Protein AF-A0A972QY39-F1 (afdb_monomer)

Solvent-accessible surface area (backbone atoms only — not comparable to full-atom values): 22066 Å² total; per-residue (Å²): 131,80,80,86,53,54,52,51,51,52,48,21,55,50,27,50,51,50,33,66,72,40,64,94,67,59,94,69,78,62,66,44,72,55,50,18,58,49,32,44,51,52,35,49,32,64,74,72,66,54,50,35,30,36,28,33,79,58,44,76,30,37,68,36,54,42,64,71,25,52,51,40,31,50,61,48,52,35,42,52,39,9,53,73,70,55,24,60,68,16,33,61,53,22,48,78,79,43,69,80,74,50,39,61,65,59,26,25,51,49,10,31,46,73,73,60,27,44,85,79,46,64,29,40,40,34,46,65,45,60,47,67,60,55,70,70,38,55,61,56,49,24,65,75,72,70,36,50,72,47,76,36,63,56,67,55,61,92,50,74,68,35,26,56,48,29,16,49,39,57,56,61,46,48,62,55,51,23,67,75,68,74,46,77,82,47,63,70,50,36,37,52,20,48,52,26,29,27,54,30,38,53,37,46,47,52,43,59,55,51,34,43,42,86,51,34,36,59,54,34,52,57,62,60,56,43,45,49,49,58,52,46,36,40,25,33,67,66,43,30,52,51,41,49,54,43,42,54,51,35,48,56,28,50,78,70,74,34,37,53,49,99,60,69,71,38,30,32,29,37,38,55,57,65,52,36,51,50,61,63,56,43,58,46,38,34,71,80,59,23,29,41,49,58,48,36,44,62,59,52,63,75,47,69,56,58,81,43,63,89,43,71,67,38,38,34,37,31,48,26,48,32,38,56,39,31,48,51,30,31,35,58,28,54,60,69,64,41,34,43,51,51,53,45,46,52,40,58,68,48,60,33,53,30,36,35,38,33,41,42,68,54,45,55,74,59,62,76,40,48,63,59,46,41,52,49,34,35,75,75,68,66,27,52,63,47,81,41,81,29,40,41,48,40,54,87,76,40,37,69,66,58,53,50,53,55,48,56,57,49,50,52,52,40,55,52,54,55,62,74,66,52,79,86,126

Secondary structure (DSSP, 8-state):
-PPPP-HHHHHHHHHHHHHHHHTTTSSS--THHHHHHHHHHHHHHHHH---EEEE-TTS-SHHHHHTT-EEEEHHHHHHHHHHTT-HHHHHHHHTTTS-TTS-HHHHHHHHHHHTT-SPPPSEEEEES-S-HHHHHHHHHHHHHHT--EEEE---SS-SHHHHHHHHHHHHHHHHHHHHHHT----HHHHHHHHHHHHHHHHHHHHHHHHTTSSS--S-HHHHHHHHHHHHHHTT-HHHHHHHHHHHHHHHHHHHTT--SSSS--EEEEEEE---GGGTHHHHHHHHHH-EEEEEEGGG---PPPPS--SSHHHHHHHHHHHHHTSTTTTTSSSSTHHHHHHHHHHHHHTT-SEEEEEEETT-HHHHHHHHHHHHHHHHHH---EEEEEE-SS-TTTS-HHHHHHHHHHHHHHHHHHHHHH----

Radius of gyration: 20.99 Å; Cα contacts (8 Å, |Δi|>4): 716; chains: 1; bounding box: 54×52×55 Å

Nearest PDB structures (foldseek):
  3o3o-assembly1_A  TM=8.812E-01  e=2.130E-18  Clostridioides difficile
  7yzm-assembly1_B  TM=7.990E-01  e=1.122E-13  Carboxydothermus hydrogenoformans Z-2901
  3o3m-assembly1_B  TM=7.680E-01  e=1.054E-10  Clostridioides difficile
  2onc-assembly1_B  TM=3.538E-01  e=1.120E+00  Homo sapiens
  4a5s-assembly1_B  TM=3.554E-01  e=1.832E+00  Homo sapiens

Sequence (425 aa):
MEERKDIIQSLSDNFAILKGLLEGKSDGVSVFEYLGPYFDKANATQQSGDKLAWINFGVMPELFWAMDMTPIVVDSLTGAISGLGEAMKYIDIAEQHIPDYLCSNNKILLGAALAGDLRLPSIMVHPSHPCDSNMATYPHMAEHFGYPYYLIDMPYFRNERSIEYTARELGNLIPVLEDLTGRKLDFDKLRQVMEYSNQAQEYVLKLNHIRQQVPSPYPSLDMITEYGLLMNMAGTPELVEYLSKKYEWAKGKVDKGEGHLPEEKYRLVWIYGAVTFDMGIFNWLEREYGAVSVSHMNNNWTMNPVEDISTLDGILKGWAQKIENLPMTKECGGPWENYLNAAMALCKDYKADGAIFAGHMACKSNWAIAKMVKDRIQDEAGVPVLNIQLDLFDPRITSAETIKGMLNNFMTTIMENKKGRGSPC

Structure (mmCIF, N/CA/C/O backbone):
data_AF-A0A972QY39-F1
#
_entry.id   AF-A0A972QY39-F1
#
loop_
_atom_site.group_PDB
_atom_site.id
_atom_site.type_symbol
_atom_site.label_atom_id
_atom_site.label_alt_id
_atom_site.label_comp_id
_atom_site.label_asym_id
_atom_site.label_entity_id
_atom_site.label_seq_id
_atom_site.pdbx_PDB_ins_code
_atom_site.Cartn_x
_atom_site.Cartn_y
_atom_site.Cartn_z
_atom_site.occupancy
_atom_site.B_iso_or_equiv
_atom_site.auth_seq_id
_atom_site.auth_comp_id
_atom_site.auth_asym_id
_atom_site.auth_atom_id
_atom_site.pdbx_PDB_model_num
ATOM 1 N N . MET A 1 1 ? 21.405 28.421 -2.574 1.00 42.66 1 MET A N 1
ATOM 2 C CA . MET A 1 1 ? 21.257 27.030 -3.034 1.00 42.66 1 MET A CA 1
ATOM 3 C C . MET A 1 1 ? 21.151 26.202 -1.779 1.00 42.66 1 MET A C 1
ATOM 5 O O . MET A 1 1 ? 22.156 26.073 -1.094 1.00 42.66 1 MET A O 1
ATOM 9 N N . GLU A 1 2 ? 19.942 25.784 -1.414 1.00 49.28 2 GLU A N 1
ATOM 10 C CA . GLU A 1 2 ? 19.800 24.713 -0.425 1.00 49.28 2 GLU A CA 1
ATOM 11 C C . GLU A 1 2 ? 20.518 23.470 -0.955 1.00 49.28 2 GLU A C 1
ATOM 13 O O . GLU A 1 2 ? 20.575 23.237 -2.166 1.00 49.28 2 GLU A O 1
ATOM 18 N N . GLU A 1 3 ? 21.156 22.742 -0.049 1.00 56.72 3 GLU A N 1
ATOM 19 C CA . GLU A 1 3 ? 21.854 21.503 -0.355 1.00 56.72 3 GLU A CA 1
ATOM 20 C C . GLU A 1 3 ? 20.824 20.483 -0.862 1.00 56.72 3 GLU A C 1
ATOM 22 O O . GLU A 1 3 ? 19.783 20.281 -0.239 1.00 56.72 3 GLU A O 1
ATOM 27 N N . ARG A 1 4 ? 21.073 19.900 -2.039 1.00 68.12 4 ARG A N 1
ATOM 28 C CA . ARG A 1 4 ? 20.164 18.935 -2.672 1.00 68.12 4 ARG A CA 1
ATOM 29 C C . ARG A 1 4 ? 19.993 17.733 -1.741 1.00 68.12 4 ARG A C 1
ATOM 31 O O . ARG A 1 4 ? 20.991 17.116 -1.372 1.00 68.12 4 ARG A O 1
ATOM 38 N N . LYS A 1 5 ? 18.755 17.395 -1.373 1.00 80.44 5 LYS A N 1
ATOM 39 C CA . LYS A 1 5 ? 18.468 16.309 -0.430 1.00 80.44 5 LYS A CA 1
ATOM 40 C C . LYS A 1 5 ? 18.084 15.056 -1.208 1.00 80.44 5 LYS A C 1
ATOM 42 O O . LYS A 1 5 ? 17.054 15.041 -1.865 1.00 80.44 5 LYS A O 1
ATOM 47 N N . ASP A 1 6 ? 18.867 13.984 -1.109 1.00 85.88 6 ASP A N 1
ATOM 48 C CA . ASP A 1 6 ? 18.406 12.680 -1.599 1.00 85.88 6 ASP A CA 1
ATOM 49 C C . ASP A 1 6 ? 17.381 12.113 -0.608 1.00 85.88 6 ASP A C 1
ATOM 51 O O . ASP A 1 6 ? 17.700 11.796 0.544 1.00 85.88 6 ASP A O 1
ATOM 55 N N . ILE A 1 7 ? 16.118 12.040 -1.029 1.00 88.62 7 ILE A N 1
ATOM 56 C CA . ILE A 1 7 ? 15.031 11.633 -0.138 1.00 88.62 7 ILE A CA 1
ATOM 57 C C . ILE A 1 7 ? 15.080 10.139 0.202 1.00 88.62 7 ILE A C 1
ATOM 59 O O . ILE A 1 7 ? 14.643 9.757 1.285 1.00 88.62 7 ILE A O 1
ATOM 63 N N . ILE A 1 8 ? 15.642 9.294 -0.669 1.00 84.44 8 ILE A N 1
ATOM 64 C CA . ILE A 1 8 ? 15.779 7.857 -0.400 1.00 84.44 8 ILE A CA 1
ATOM 65 C C . ILE A 1 8 ? 16.915 7.624 0.596 1.00 84.44 8 ILE A C 1
ATOM 67 O O . ILE A 1 8 ? 16.730 6.852 1.537 1.00 84.44 8 ILE A O 1
ATOM 71 N N . GLN A 1 9 ? 18.033 8.349 0.470 1.00 86.69 9 GLN A N 1
ATOM 72 C CA . GLN A 1 9 ? 19.066 8.378 1.514 1.00 86.69 9 GLN A CA 1
ATOM 73 C C . GLN A 1 9 ? 18.470 8.846 2.848 1.00 86.69 9 GLN A C 1
ATOM 75 O O . GLN A 1 9 ? 18.651 8.195 3.871 1.00 86.69 9 GLN A O 1
ATOM 80 N N . SER A 1 10 ? 17.688 9.932 2.837 1.00 86.62 10 SER A N 1
ATOM 81 C CA . SER A 1 10 ? 17.048 10.433 4.056 1.00 86.62 10 SER A CA 1
ATOM 82 C C . SER A 1 10 ? 16.094 9.411 4.680 1.00 86.62 10 SER A C 1
ATOM 84 O O . SER A 1 10 ? 15.999 9.349 5.904 1.00 86.62 10 SER A O 1
ATOM 86 N N . LEU A 1 11 ? 15.379 8.624 3.875 1.00 86.06 11 LEU A N 1
ATOM 87 C CA . LEU A 1 11 ? 14.527 7.539 4.360 1.00 86.06 11 LEU A CA 1
ATOM 88 C C . LEU A 1 11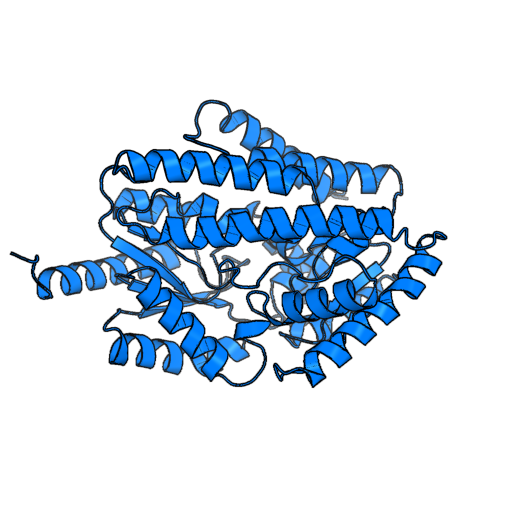 ? 15.353 6.413 4.987 1.00 86.06 11 LEU A C 1
ATOM 90 O O . LEU A 1 11 ? 15.052 6.009 6.108 1.00 86.06 11 LEU A O 1
ATOM 94 N N . SER A 1 12 ? 16.406 5.960 4.303 1.00 84.19 12 SER A N 1
ATOM 95 C CA . SER A 1 12 ? 17.374 4.975 4.809 1.00 84.19 12 SER A CA 1
ATOM 96 C C . SER A 1 12 ? 17.932 5.393 6.180 1.00 84.19 12 SER A C 1
ATOM 98 O O . SER A 1 12 ? 17.785 4.650 7.155 1.00 84.19 12 SER A O 1
ATOM 100 N N . ASP A 1 13 ? 18.418 6.632 6.311 1.00 85.12 13 ASP A N 1
ATOM 101 C CA . ASP A 1 13 ? 18.967 7.158 7.567 1.00 85.12 13 ASP A CA 1
ATOM 102 C C . ASP A 1 13 ? 17.921 7.188 8.696 1.00 85.12 13 ASP A C 1
ATOM 104 O O . ASP A 1 13 ? 18.188 6.766 9.825 1.00 85.12 13 ASP A O 1
ATOM 108 N N . ASN A 1 14 ? 16.701 7.657 8.405 1.00 84.69 14 ASN A N 1
ATOM 109 C CA . ASN A 1 14 ? 15.627 7.715 9.399 1.00 84.69 14 ASN A CA 1
ATOM 110 C C . ASN A 1 14 ? 15.174 6.320 9.844 1.00 84.69 14 ASN A C 1
ATOM 112 O O . ASN A 1 14 ? 14.929 6.109 11.033 1.00 84.69 14 ASN A O 1
ATOM 116 N N . PHE A 1 15 ? 15.085 5.352 8.928 1.00 83.12 15 PHE A N 1
ATOM 117 C CA . PHE A 1 15 ? 14.744 3.978 9.291 1.00 83.12 15 PHE A CA 1
ATOM 118 C C . PHE A 1 15 ? 15.848 3.305 10.106 1.00 83.12 15 PHE A C 1
ATOM 120 O O . PHE A 1 15 ? 15.529 2.572 11.042 1.00 83.12 15 PHE A O 1
ATOM 127 N N . ALA A 1 16 ? 17.122 3.601 9.837 1.00 78.38 16 ALA A N 1
ATOM 128 C CA . ALA A 1 16 ? 18.231 3.138 10.668 1.00 78.38 16 ALA A CA 1
ATOM 129 C C . ALA A 1 16 ? 18.149 3.700 12.102 1.00 78.38 16 ALA A C 1
ATOM 131 O O . ALA A 1 16 ? 18.321 2.957 13.072 1.00 78.38 16 ALA A O 1
ATOM 132 N N . ILE A 1 17 ? 17.809 4.986 12.254 1.00 81.31 17 ILE A N 1
ATOM 133 C CA . ILE A 1 17 ? 17.581 5.610 13.568 1.00 81.31 17 ILE A CA 1
ATOM 134 C C . ILE A 1 17 ? 16.389 4.958 14.282 1.00 81.31 17 ILE A C 1
ATOM 136 O O . ILE A 1 17 ? 16.502 4.583 15.450 1.00 81.31 17 ILE A O 1
ATOM 140 N N . LEU A 1 18 ? 15.255 4.793 13.591 1.00 76.94 18 LEU A N 1
ATOM 141 C CA . LEU A 1 18 ? 14.059 4.151 14.147 1.00 76.94 18 LEU A CA 1
ATOM 142 C C . LEU A 1 18 ? 14.345 2.718 14.594 1.00 76.94 18 LEU A C 1
ATOM 144 O O . LEU A 1 18 ? 13.944 2.334 15.692 1.00 76.94 18 LEU A O 1
ATOM 148 N N . LYS A 1 19 ? 15.085 1.951 13.787 1.00 71.81 19 LYS A N 1
ATOM 149 C CA . LYS A 1 19 ? 15.545 0.611 14.149 1.00 71.81 19 LYS A CA 1
ATOM 150 C C . LYS A 1 19 ? 16.345 0.648 15.451 1.00 71.81 19 LYS A C 1
ATOM 152 O O . LYS A 1 19 ? 15.954 -0.019 16.402 1.00 71.81 19 LYS A O 1
ATOM 157 N N . GLY A 1 20 ? 17.373 1.493 15.550 1.00 70.12 20 GLY A N 1
ATOM 158 C CA . GLY A 1 20 ? 18.181 1.615 16.771 1.00 70.12 20 GLY A CA 1
ATOM 159 C C . GLY A 1 20 ? 17.387 2.063 18.008 1.00 70.12 20 GLY A C 1
ATOM 160 O O . GLY A 1 20 ? 17.688 1.655 19.128 1.00 70.12 20 GLY A O 1
ATOM 161 N N . LEU A 1 21 ? 16.335 2.871 17.836 1.00 69.44 21 LEU A N 1
ATOM 162 C CA . LEU A 1 21 ? 15.457 3.282 18.939 1.00 69.44 21 LEU A CA 1
ATOM 163 C C . LEU A 1 21 ? 14.541 2.156 19.440 1.00 69.44 21 LEU A C 1
ATOM 165 O O . LEU A 1 21 ? 14.192 2.159 20.630 1.00 69.44 21 LEU A O 1
ATOM 169 N N . LEU A 1 22 ? 14.145 1.248 18.541 1.00 67.06 22 LEU A N 1
ATOM 170 C CA . LEU A 1 22 ? 13.204 0.147 18.769 1.00 67.06 22 LEU A CA 1
ATOM 171 C C . LEU A 1 22 ? 13.887 -1.188 19.105 1.00 67.06 22 LEU A C 1
ATOM 173 O O . LEU A 1 22 ? 13.224 -2.078 19.649 1.00 67.06 22 LEU A O 1
ATOM 177 N N . GLU A 1 23 ? 15.185 -1.324 18.827 1.00 64.12 23 GLU A N 1
ATOM 178 C CA . GLU A 1 23 ? 15.997 -2.488 19.189 1.00 64.12 23 GLU A CA 1
ATOM 179 C C . GLU A 1 23 ? 15.868 -2.793 20.693 1.00 64.12 23 GLU A C 1
ATOM 181 O O . GLU A 1 23 ? 16.146 -1.962 21.561 1.00 64.12 23 GLU A O 1
ATOM 186 N N . GLY A 1 24 ? 15.375 -3.995 21.007 1.00 57.97 24 GLY A N 1
ATOM 187 C CA . GLY A 1 24 ? 15.149 -4.461 22.379 1.00 57.97 24 GLY A CA 1
ATOM 188 C C . GLY A 1 24 ? 13.945 -3.847 23.110 1.00 57.97 24 GLY A C 1
ATOM 189 O O . GLY A 1 24 ? 13.748 -4.155 24.284 1.00 57.97 24 GLY A O 1
ATOM 190 N N . LYS A 1 25 ? 13.140 -2.996 22.454 1.00 57.34 25 LYS A N 1
ATOM 191 C CA . LYS A 1 25 ? 11.936 -2.365 23.040 1.00 57.34 25 LYS A CA 1
ATOM 192 C C . LYS A 1 25 ? 10.620 -2.788 22.393 1.00 57.34 25 LYS A C 1
ATOM 194 O O . LYS A 1 25 ? 9.565 -2.503 22.955 1.00 57.34 25 LYS A O 1
ATOM 199 N N . SER A 1 26 ? 10.665 -3.417 21.222 1.00 59.91 26 SER A N 1
ATOM 200 C CA . SER A 1 26 ? 9.474 -3.966 20.575 1.00 59.91 26 SER A CA 1
ATOM 201 C C . SER A 1 26 ? 9.183 -5.373 21.101 1.00 59.91 26 SER A C 1
ATOM 203 O O . SER A 1 26 ? 10.076 -6.211 21.217 1.00 59.91 26 SER A O 1
ATOM 205 N N . ASP A 1 27 ? 7.923 -5.627 21.454 1.00 63.81 27 ASP A N 1
ATOM 206 C CA . ASP A 1 27 ? 7.429 -6.986 21.665 1.00 63.81 27 ASP A CA 1
ATOM 207 C C . ASP A 1 27 ? 7.090 -7.567 20.285 1.00 63.81 27 ASP A C 1
ATOM 209 O O . ASP A 1 27 ? 6.079 -7.202 19.687 1.00 63.81 27 ASP A O 1
ATOM 213 N N . GLY A 1 28 ? 7.971 -8.412 19.747 1.00 73.94 28 GLY A N 1
ATOM 214 C CA . GLY A 1 28 ? 7.792 -9.072 18.452 1.00 73.94 28 GLY A CA 1
ATOM 215 C C . GLY A 1 28 ? 8.726 -8.572 17.350 1.00 73.94 28 GLY A C 1
ATOM 216 O O . GLY A 1 28 ? 9.810 -8.067 17.619 1.00 73.94 28 GLY A O 1
ATOM 217 N N . VAL A 1 29 ? 8.315 -8.782 16.095 1.00 82.50 29 VAL A N 1
ATOM 218 C CA . VAL A 1 29 ? 9.100 -8.419 14.903 1.00 82.50 29 VAL A CA 1
ATOM 219 C C . VAL A 1 29 ? 8.665 -7.058 14.381 1.00 82.50 29 VAL A C 1
ATOM 221 O O . VAL A 1 29 ? 7.487 -6.860 14.063 1.00 82.50 29 VAL A O 1
ATOM 224 N N . SER A 1 30 ? 9.626 -6.141 14.281 1.00 85.00 30 SER A N 1
ATOM 225 C CA . SER A 1 30 ? 9.407 -4.765 13.838 1.00 85.00 30 SER A CA 1
ATOM 226 C C . SER A 1 30 ? 9.488 -4.649 12.317 1.00 85.00 30 SER A C 1
ATOM 228 O O . SER A 1 30 ? 10.431 -5.129 11.691 1.00 85.00 30 SER A O 1
ATOM 230 N N . VAL A 1 31 ? 8.527 -3.942 11.714 1.00 87.56 31 VAL A N 1
ATOM 231 C CA . VAL A 1 31 ? 8.514 -3.624 10.272 1.00 87.56 31 VAL A CA 1
ATOM 232 C C . VAL A 1 31 ? 9.813 -2.936 9.831 1.00 87.56 31 VAL A C 1
ATOM 234 O O . VAL A 1 31 ? 10.348 -3.206 8.755 1.00 87.56 31 VAL A O 1
ATOM 237 N N . PHE A 1 32 ? 10.353 -2.059 10.680 1.00 84.75 32 PHE A N 1
ATOM 238 C CA . PHE A 1 32 ? 11.516 -1.233 10.351 1.00 84.75 32 PHE A CA 1
ATOM 239 C C . PHE A 1 32 ? 12.826 -2.027 10.262 1.00 84.75 32 PHE A C 1
ATOM 241 O O . PHE A 1 32 ? 13.759 -1.573 9.602 1.00 84.75 32 PHE A O 1
ATOM 248 N N . GLU A 1 33 ? 12.891 -3.226 10.854 1.00 86.69 33 GLU A N 1
ATOM 249 C CA . GLU A 1 33 ? 14.047 -4.126 10.718 1.00 86.69 33 GLU A CA 1
ATOM 250 C C . GLU A 1 33 ? 14.243 -4.615 9.280 1.00 86.69 33 GLU A C 1
ATOM 252 O O . GLU A 1 33 ? 15.368 -4.942 8.908 1.00 86.69 33 GLU A O 1
ATOM 257 N N . TYR A 1 34 ? 13.170 -4.615 8.484 1.00 91.19 34 TYR A N 1
ATOM 258 C CA . TYR A 1 34 ? 13.150 -5.065 7.093 1.00 91.19 34 TYR A CA 1
ATOM 259 C C . TYR A 1 34 ? 13.019 -3.896 6.109 1.00 91.19 34 TYR A C 1
ATOM 261 O O . TYR A 1 34 ? 13.678 -3.885 5.069 1.00 91.19 34 TYR A O 1
ATOM 269 N N . LEU A 1 35 ? 12.235 -2.870 6.460 1.00 88.06 35 LEU A N 1
ATOM 270 C CA . LEU A 1 35 ? 12.039 -1.704 5.599 1.00 88.06 35 LEU A CA 1
ATOM 271 C C . LEU A 1 35 ? 13.312 -0.846 5.484 1.00 88.06 35 LEU A C 1
ATOM 273 O O . LEU A 1 35 ? 13.602 -0.340 4.403 1.00 88.06 35 LEU A O 1
ATOM 277 N N . GLY A 1 36 ? 14.097 -0.724 6.563 1.00 88.06 36 GLY A N 1
ATOM 278 C CA . GLY A 1 36 ? 15.387 -0.024 6.548 1.00 88.06 36 GLY A CA 1
ATOM 279 C C . GLY A 1 36 ? 16.372 -0.626 5.537 1.00 88.06 36 GLY A C 1
ATOM 280 O O . GLY A 1 36 ? 16.721 0.061 4.580 1.00 88.06 36 GLY A O 1
ATOM 281 N N . PRO A 1 37 ? 16.732 -1.921 5.653 1.00 91.25 37 PRO A N 1
ATOM 282 C CA . PRO A 1 37 ? 17.594 -2.592 4.676 1.00 91.25 37 PRO A CA 1
ATOM 283 C C . PRO A 1 37 ? 17.077 -2.538 3.233 1.00 91.25 37 PRO A C 1
ATOM 285 O O . PRO A 1 37 ? 17.865 -2.473 2.289 1.00 91.25 37 PRO A O 1
ATOM 288 N N . TYR A 1 38 ? 15.756 -2.546 3.036 1.00 93.44 38 TYR A N 1
ATOM 289 C CA . TYR A 1 38 ? 15.174 -2.335 1.713 1.00 93.44 38 TYR A CA 1
ATOM 290 C C . TYR A 1 38 ? 15.500 -0.936 1.158 1.00 93.44 38 TYR A C 1
ATOM 292 O O . TYR A 1 38 ? 15.961 -0.824 0.019 1.00 93.44 38 TYR A O 1
ATOM 300 N N . PHE A 1 39 ? 15.326 0.127 1.950 1.00 91.81 39 PHE A N 1
ATOM 301 C CA . PHE A 1 39 ? 15.698 1.480 1.524 1.00 91.81 39 PHE A CA 1
ATOM 302 C C . PHE A 1 39 ? 17.217 1.663 1.395 1.00 91.81 39 PHE A C 1
ATOM 304 O O . PHE A 1 39 ? 17.647 2.388 0.499 1.00 91.81 39 PHE A O 1
ATOM 311 N N . ASP A 1 40 ? 18.032 0.945 2.173 1.00 91.12 40 ASP A N 1
ATOM 312 C CA . ASP A 1 40 ? 19.488 0.890 1.981 1.00 91.12 40 ASP A CA 1
ATOM 313 C C . ASP A 1 40 ? 19.838 0.304 0.604 1.00 91.12 40 ASP A C 1
ATOM 315 O O . ASP A 1 40 ? 20.661 0.861 -0.124 1.00 91.12 40 ASP A O 1
ATOM 319 N N . LYS A 1 41 ? 19.169 -0.785 0.198 1.00 92.38 41 LYS A N 1
ATOM 320 C CA . LYS A 1 41 ? 19.320 -1.378 -1.142 1.00 92.38 41 LYS A CA 1
ATOM 321 C C . LYS A 1 41 ? 18.859 -0.423 -2.244 1.00 92.38 41 LYS A C 1
ATOM 323 O O . LYS A 1 41 ? 19.526 -0.319 -3.278 1.00 92.38 41 LYS A O 1
ATOM 328 N N . ALA A 1 42 ? 17.738 0.270 -2.047 1.00 92.25 42 ALA A N 1
ATOM 329 C CA . ALA A 1 42 ? 17.236 1.262 -2.997 1.00 92.25 42 ALA A CA 1
ATOM 330 C C . ALA A 1 42 ? 18.229 2.422 -3.175 1.00 92.25 42 ALA A C 1
ATOM 332 O O . ALA A 1 42 ? 18.562 2.778 -4.305 1.00 92.25 42 ALA A O 1
ATOM 333 N N . ASN A 1 43 ? 18.778 2.936 -2.077 1.00 90.06 43 ASN A N 1
ATOM 334 C CA . ASN A 1 43 ? 19.808 3.971 -2.082 1.00 90.06 43 ASN A CA 1
ATOM 335 C C . ASN A 1 43 ? 21.117 3.489 -2.738 1.00 90.06 43 ASN A C 1
ATOM 337 O O . ASN A 1 43 ? 21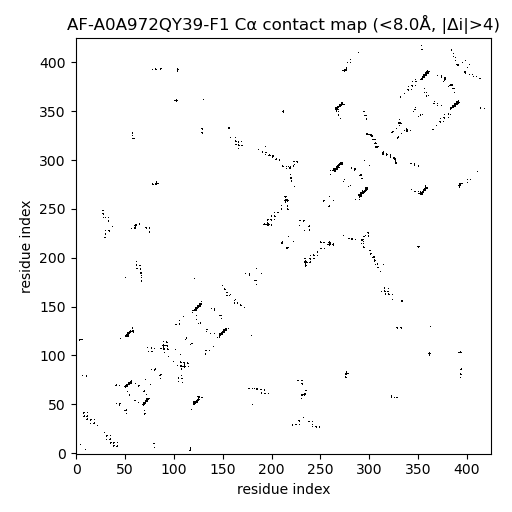.667 4.152 -3.615 1.00 90.06 43 ASN A O 1
ATOM 341 N N . ALA A 1 44 ? 21.585 2.282 -2.410 1.00 90.75 44 ALA A N 1
ATOM 342 C CA . ALA A 1 44 ? 22.758 1.693 -3.057 1.00 90.75 44 ALA A CA 1
ATOM 343 C C . ALA A 1 44 ? 22.556 1.537 -4.575 1.00 90.75 44 ALA A C 1
ATOM 345 O O . ALA A 1 44 ? 23.452 1.864 -5.352 1.00 90.75 44 ALA A O 1
ATOM 346 N N . THR A 1 45 ? 21.356 1.123 -5.003 1.00 91.19 45 THR A N 1
ATOM 347 C CA . THR A 1 45 ? 20.966 1.055 -6.423 1.00 91.19 45 THR A CA 1
ATOM 348 C C . THR A 1 45 ? 21.049 2.432 -7.076 1.00 91.19 45 THR A C 1
ATOM 350 O O . THR A 1 45 ? 21.529 2.554 -8.206 1.00 91.19 45 THR A O 1
ATOM 353 N N . GLN A 1 46 ? 20.608 3.488 -6.378 1.00 86.19 46 GLN A N 1
ATOM 354 C CA . GLN A 1 46 ? 20.721 4.856 -6.876 1.00 86.19 46 GLN A CA 1
ATOM 355 C C . GLN A 1 46 ? 22.179 5.248 -7.134 1.00 86.19 46 GLN A C 1
ATOM 357 O O . GLN A 1 46 ? 22.448 5.809 -8.197 1.00 86.19 46 GLN A O 1
ATOM 362 N N . GLN A 1 47 ? 23.089 4.896 -6.224 1.00 85.62 47 GLN A N 1
ATOM 363 C CA . GLN A 1 47 ? 24.511 5.243 -6.281 1.00 85.62 47 GLN A CA 1
ATOM 364 C C . GLN A 1 47 ? 25.311 4.409 -7.294 1.00 85.62 47 GLN A C 1
ATOM 366 O O . GLN A 1 47 ? 26.188 4.950 -7.966 1.00 85.62 47 GLN A O 1
ATOM 371 N N . SER A 1 48 ? 25.015 3.112 -7.435 1.00 89.88 48 SER A N 1
ATOM 372 C CA . SER A 1 48 ? 25.733 2.213 -8.356 1.00 89.88 48 SER A CA 1
ATOM 373 C C . SER A 1 48 ? 25.390 2.454 -9.829 1.00 89.88 48 SER A C 1
ATOM 375 O O . SER A 1 48 ? 26.158 2.083 -10.715 1.00 89.88 48 SER A O 1
ATOM 377 N N . GLY A 1 49 ? 24.239 3.075 -10.100 1.00 82.38 49 GLY A N 1
ATOM 378 C CA . GLY A 1 49 ? 23.707 3.225 -11.453 1.00 82.38 49 GLY A CA 1
ATOM 379 C C . GLY A 1 49 ? 22.867 2.033 -11.919 1.00 82.38 49 GLY A C 1
ATOM 380 O O . GLY A 1 49 ? 22.342 2.078 -13.035 1.00 82.38 49 GLY A O 1
ATOM 381 N N . ASP A 1 50 ? 22.665 1.025 -11.064 1.00 92.38 50 ASP A N 1
ATOM 382 C CA . ASP A 1 50 ? 21.792 -0.114 -11.347 1.00 92.38 50 ASP A CA 1
ATOM 383 C C . ASP A 1 50 ? 20.352 0.333 -11.651 1.00 92.38 50 ASP A C 1
ATOM 385 O O . ASP A 1 50 ? 19.943 1.482 -11.411 1.00 92.38 50 ASP A O 1
ATOM 389 N N . LYS A 1 51 ? 19.592 -0.570 -12.276 1.00 95.00 51 LYS A N 1
ATOM 390 C CA . LYS A 1 51 ? 18.275 -0.265 -12.832 1.00 95.00 51 LYS A CA 1
ATOM 391 C C . LYS A 1 51 ? 17.228 -0.169 -11.723 1.00 95.00 51 LYS A C 1
ATOM 393 O O . LYS A 1 51 ? 16.982 -1.117 -10.983 1.00 95.00 51 LYS A O 1
ATOM 398 N N . LEU A 1 52 ? 16.577 0.987 -11.667 1.00 95.25 52 LEU A N 1
ATOM 399 C CA . LEU A 1 52 ? 15.481 1.288 -10.752 1.00 95.25 52 LEU A CA 1
ATOM 400 C C . LEU A 1 52 ? 14.161 1.286 -11.526 1.00 95.25 52 LEU A C 1
ATOM 402 O O . LEU A 1 52 ? 14.069 1.960 -12.553 1.00 95.25 52 LEU A O 1
ATOM 406 N N . ALA A 1 53 ? 13.147 0.574 -11.048 1.00 97.25 53 ALA A N 1
ATOM 407 C CA . ALA A 1 53 ? 11.796 0.650 -11.599 1.00 97.25 53 ALA A CA 1
ATOM 408 C C . ALA A 1 53 ? 10.894 1.404 -10.626 1.00 97.25 53 ALA A C 1
ATOM 410 O O . ALA A 1 53 ? 10.829 1.059 -9.451 1.00 97.25 53 ALA A O 1
ATOM 411 N N . TRP A 1 54 ? 10.185 2.421 -11.100 1.00 97.38 54 TRP A N 1
ATOM 412 C CA . TRP A 1 54 ? 9.051 2.958 -10.357 1.00 97.38 54 TRP A CA 1
ATOM 413 C C . TRP A 1 54 ? 7.810 2.175 -10.749 1.00 97.38 54 TRP A C 1
ATOM 415 O O . TRP A 1 54 ? 7.541 1.989 -11.935 1.00 97.38 54 TRP A O 1
ATOM 425 N N . ILE A 1 55 ? 7.067 1.702 -9.756 1.00 96.19 55 ILE A N 1
ATOM 426 C CA . ILE A 1 55 ? 5.824 0.974 -9.984 1.00 96.19 55 ILE A CA 1
ATOM 427 C C . ILE A 1 55 ? 4.713 1.549 -9.111 1.00 96.19 55 ILE A C 1
ATOM 429 O O . ILE A 1 55 ? 4.962 2.032 -8.009 1.00 96.19 55 ILE A O 1
ATOM 433 N N . ASN A 1 56 ? 3.482 1.542 -9.603 1.00 93.94 56 ASN A N 1
ATOM 434 C CA . ASN A 1 56 ? 2.314 1.894 -8.794 1.00 93.94 56 ASN A CA 1
ATOM 435 C C . ASN A 1 56 ? 1.853 0.700 -7.938 1.00 93.94 56 ASN A C 1
ATOM 437 O O . ASN A 1 56 ? 2.057 -0.438 -8.340 1.00 93.94 56 ASN A O 1
ATOM 441 N N . PHE A 1 57 ? 1.167 0.952 -6.816 1.00 89.00 57 PHE A N 1
ATOM 442 C CA . PHE A 1 57 ? 0.602 -0.088 -5.934 1.00 89.00 57 PHE A CA 1
ATOM 443 C C . PHE A 1 57 ? -0.260 -1.150 -6.640 1.00 89.00 57 PHE A C 1
ATOM 445 O O . PHE A 1 57 ? -0.407 -2.252 -6.123 1.00 89.00 57 PHE A O 1
ATOM 452 N N . GLY A 1 58 ? -0.875 -0.828 -7.786 1.00 89.94 58 GLY A N 1
ATOM 453 C CA . GLY A 1 58 ? -1.662 -1.780 -8.574 1.00 89.94 58 GLY A CA 1
ATOM 454 C C . GLY A 1 58 ? -0.810 -2.762 -9.388 1.00 89.94 58 GLY A C 1
ATOM 455 O O . GLY A 1 58 ? -1.358 -3.632 -10.059 1.00 89.94 58 GLY A O 1
ATOM 456 N N . VAL A 1 59 ? 0.516 -2.615 -9.348 1.00 91.31 59 VAL A N 1
ATOM 457 C CA . VAL A 1 59 ? 1.509 -3.511 -9.945 1.00 91.31 59 VAL A CA 1
ATOM 458 C C . VAL A 1 59 ? 2.327 -4.121 -8.819 1.00 91.31 59 VAL A C 1
ATOM 460 O O . VAL A 1 59 ? 2.732 -3.432 -7.886 1.00 91.31 59 VAL A O 1
ATOM 463 N N . MET A 1 60 ? 2.604 -5.414 -8.918 1.00 90.56 60 MET A N 1
ATOM 464 C CA . MET A 1 60 ? 3.431 -6.097 -7.933 1.00 90.56 60 MET A CA 1
ATOM 465 C C . MET A 1 60 ? 4.907 -6.160 -8.388 1.00 90.56 60 MET A C 1
ATOM 467 O O . MET A 1 60 ? 5.193 -6.095 -9.586 1.00 90.56 60 MET A O 1
ATOM 471 N N . PRO A 1 61 ? 5.874 -6.253 -7.459 1.00 96.12 61 PRO A N 1
ATOM 472 C CA . PRO A 1 61 ? 7.299 -6.123 -7.766 1.00 96.12 61 PRO A CA 1
ATOM 473 C C . PRO A 1 61 ? 7.978 -7.385 -8.334 1.00 96.12 61 PRO A C 1
ATOM 475 O O . PRO A 1 61 ? 9.135 -7.293 -8.747 1.00 96.12 61 PRO A O 1
ATOM 478 N N . GLU A 1 62 ? 7.320 -8.552 -8.378 1.00 97.75 62 GLU A N 1
ATOM 479 C CA . GLU A 1 62 ? 7.977 -9.844 -8.649 1.00 97.75 62 GLU A CA 1
ATOM 480 C C . GLU A 1 62 ? 8.745 -9.864 -9.981 1.00 97.75 62 GLU A C 1
ATOM 482 O O . GLU A 1 62 ? 9.915 -10.250 -10.023 1.00 97.75 62 GLU A O 1
ATOM 487 N N . LEU A 1 63 ? 8.133 -9.392 -11.072 1.00 97.06 63 LEU A N 1
ATOM 488 C CA . LEU A 1 63 ? 8.794 -9.376 -12.382 1.00 97.06 63 LEU A CA 1
ATOM 489 C C . LEU A 1 63 ? 10.064 -8.509 -12.382 1.00 97.06 63 LEU A C 1
ATOM 491 O O . LEU A 1 63 ? 11.051 -8.852 -13.028 1.00 97.06 63 LEU A O 1
ATOM 495 N N . PHE A 1 64 ? 10.076 -7.411 -11.627 1.00 97.69 64 PHE A N 1
ATOM 496 C CA . PHE A 1 64 ? 11.223 -6.506 -11.552 1.00 97.69 64 PHE A CA 1
ATOM 497 C C . PHE A 1 64 ? 12.378 -7.135 -10.775 1.00 97.69 64 PHE A C 1
ATOM 499 O O . PHE A 1 64 ? 13.522 -7.066 -11.226 1.00 97.69 64 PHE A O 1
ATOM 506 N N . TRP A 1 65 ? 12.080 -7.840 -9.678 1.00 97.31 65 TRP A N 1
ATOM 507 C CA . TRP A 1 65 ? 13.083 -8.633 -8.966 1.00 97.31 65 TRP A CA 1
ATOM 508 C C . TRP A 1 65 ? 13.685 -9.730 -9.853 1.00 97.31 65 TRP A C 1
ATOM 510 O O . TRP A 1 65 ? 14.906 -9.916 -9.866 1.00 97.31 65 TRP A O 1
ATOM 520 N N . ALA A 1 66 ? 12.859 -10.413 -10.653 1.00 97.62 66 ALA A N 1
ATOM 521 C CA . ALA A 1 66 ? 13.337 -11.404 -11.617 1.00 97.62 66 ALA A CA 1
ATOM 522 C C . ALA A 1 66 ? 14.279 -10.779 -12.669 1.00 97.62 66 ALA A C 1
ATOM 524 O O . ALA A 1 66 ? 15.294 -11.381 -13.022 1.00 97.62 66 ALA A O 1
ATOM 525 N N . MET A 1 67 ? 14.018 -9.534 -13.076 1.00 96.88 67 MET A N 1
ATOM 526 C CA . MET A 1 67 ? 14.811 -8.777 -14.055 1.00 96.88 67 MET A CA 1
ATOM 527 C C . MET A 1 67 ? 16.037 -8.039 -13.478 1.00 96.88 67 MET A C 1
ATOM 529 O O . MET A 1 67 ? 16.634 -7.227 -14.183 1.00 96.88 67 MET A O 1
ATOM 533 N N . ASP A 1 68 ? 16.440 -8.302 -12.226 1.00 94.88 68 ASP A N 1
ATOM 534 C CA . ASP A 1 68 ? 17.541 -7.580 -11.545 1.00 94.88 68 ASP A CA 1
ATOM 535 C C . ASP A 1 68 ? 17.323 -6.060 -11.467 1.00 94.88 68 ASP A C 1
ATOM 537 O O . ASP A 1 68 ? 18.269 -5.271 -11.477 1.00 94.88 68 ASP A O 1
ATOM 541 N N . MET A 1 69 ? 16.067 -5.636 -11.392 1.00 96.62 69 MET A N 1
ATOM 542 C CA . MET A 1 69 ? 15.708 -4.247 -11.153 1.00 96.62 69 MET A CA 1
ATOM 543 C C . MET A 1 69 ? 15.286 -4.098 -9.698 1.00 96.62 69 MET A C 1
ATOM 545 O O . MET A 1 69 ? 14.614 -4.975 -9.159 1.00 96.62 69 MET A O 1
ATOM 549 N N . THR A 1 70 ? 15.644 -2.985 -9.063 1.00 96.56 70 THR A N 1
ATOM 550 C CA . THR A 1 70 ? 15.081 -2.631 -7.754 1.00 96.56 70 THR A CA 1
ATOM 551 C C . THR A 1 70 ? 13.761 -1.890 -7.995 1.00 96.56 70 THR A C 1
ATOM 553 O O . THR A 1 70 ? 13.798 -0.751 -8.477 1.00 96.56 70 THR A O 1
ATOM 556 N N . PRO A 1 71 ? 12.594 -2.508 -7.732 1.00 97.00 71 PRO A N 1
ATOM 557 C CA . PRO A 1 71 ? 11.318 -1.822 -7.789 1.00 97.00 71 PRO A CA 1
ATOM 558 C C . PRO A 1 71 ? 11.173 -0.903 -6.580 1.00 97.00 71 PRO A C 1
ATOM 560 O O . PRO A 1 71 ? 11.553 -1.263 -5.473 1.00 97.00 71 PRO A O 1
ATOM 563 N N . ILE A 1 72 ? 10.582 0.264 -6.804 1.00 96.12 72 ILE A N 1
ATOM 564 C CA . ILE A 1 72 ? 10.057 1.150 -5.773 1.00 96.12 72 ILE A CA 1
ATOM 565 C C . ILE A 1 72 ? 8.582 1.344 -6.062 1.00 96.12 72 ILE A C 1
ATOM 567 O O . ILE A 1 72 ? 8.220 1.911 -7.097 1.00 96.12 72 ILE A O 1
ATOM 571 N N . VAL A 1 73 ? 7.737 0.925 -5.121 1.00 95.44 73 VAL A N 1
ATOM 572 C CA . VAL A 1 73 ? 6.321 1.275 -5.170 1.00 95.44 73 VAL A CA 1
ATOM 573 C C . VAL A 1 73 ? 6.182 2.740 -4.792 1.00 95.44 73 VAL A C 1
ATOM 575 O O . VAL A 1 73 ? 6.370 3.112 -3.630 1.00 95.44 73 VAL A O 1
ATOM 578 N N . VAL A 1 74 ? 5.870 3.587 -5.772 1.00 95.19 74 VAL A N 1
ATOM 579 C CA . VAL A 1 74 ? 5.904 5.047 -5.600 1.00 95.19 74 VAL A CA 1
ATOM 580 C C . VAL A 1 74 ? 4.952 5.519 -4.508 1.00 95.19 74 VAL A C 1
ATOM 582 O O . VAL A 1 74 ? 5.293 6.434 -3.774 1.00 95.19 74 VAL A O 1
ATOM 585 N N . ASP A 1 75 ? 3.819 4.840 -4.334 1.00 91.88 75 ASP A N 1
ATOM 586 C CA . ASP A 1 75 ? 2.817 5.128 -3.304 1.00 91.88 75 ASP A CA 1
ATOM 587 C C . ASP A 1 75 ? 3.307 4.816 -1.881 1.00 91.88 75 ASP A C 1
ATOM 589 O O . ASP A 1 75 ? 2.940 5.480 -0.913 1.00 91.88 75 ASP A O 1
ATOM 593 N N . SER A 1 76 ? 4.162 3.799 -1.741 1.00 92.19 76 SER A N 1
ATOM 594 C CA . SER A 1 76 ? 4.818 3.508 -0.466 1.00 92.19 76 SER A CA 1
ATOM 595 C C . SER A 1 76 ? 5.927 4.516 -0.176 1.00 92.19 76 SER A C 1
ATOM 597 O O . SER A 1 76 ? 6.128 4.872 0.985 1.00 92.19 76 SER A O 1
ATOM 599 N N . LEU A 1 77 ? 6.654 4.962 -1.204 1.00 94.00 77 LEU A N 1
ATOM 600 C CA . LEU A 1 77 ? 7.704 5.972 -1.080 1.00 94.00 77 LEU A CA 1
ATOM 601 C C . LEU A 1 77 ? 7.119 7.315 -0.627 1.00 94.00 77 LEU A C 1
ATOM 603 O O . LEU A 1 77 ? 7.564 7.879 0.367 1.00 94.00 77 LEU A O 1
ATOM 607 N N . THR A 1 78 ? 6.099 7.814 -1.316 1.00 95.00 78 THR A N 1
ATOM 608 C CA . THR A 1 78 ? 5.396 9.064 -0.980 1.00 95.00 78 THR A CA 1
ATOM 609 C C . THR A 1 78 ? 4.716 8.993 0.387 1.00 95.00 78 THR A C 1
ATOM 611 O O . THR A 1 78 ? 4.741 9.974 1.132 1.00 95.00 78 THR A O 1
ATOM 614 N N . GLY A 1 79 ? 4.174 7.828 0.760 1.00 93.25 79 GLY A N 1
ATOM 615 C CA . GLY A 1 79 ? 3.681 7.572 2.110 1.00 93.25 79 GLY A CA 1
ATOM 616 C C . GLY A 1 79 ? 4.774 7.727 3.166 1.00 93.25 79 GLY A C 1
ATOM 617 O O . GLY A 1 79 ? 4.578 8.422 4.162 1.00 93.25 79 GLY A O 1
ATOM 618 N N . ALA A 1 80 ? 5.960 7.170 2.920 1.00 91.88 80 ALA A N 1
ATOM 619 C CA . ALA A 1 80 ? 7.094 7.329 3.822 1.00 91.88 80 ALA A CA 1
ATOM 620 C C . ALA A 1 80 ? 7.589 8.789 3.890 1.00 91.88 80 ALA A C 1
ATOM 622 O O . ALA A 1 80 ? 7.853 9.294 4.978 1.00 91.88 80 ALA A O 1
ATOM 623 N N . ILE A 1 81 ? 7.624 9.506 2.759 1.00 94.12 81 ILE A N 1
ATOM 624 C CA . ILE A 1 81 ? 7.936 10.947 2.703 1.00 94.12 81 ILE A CA 1
ATOM 625 C C . ILE A 1 81 ? 6.950 11.760 3.557 1.00 94.12 81 ILE A C 1
ATOM 627 O O . ILE A 1 81 ? 7.356 12.653 4.303 1.00 94.12 81 ILE A O 1
ATOM 631 N N . SER A 1 82 ? 5.656 11.445 3.478 1.00 94.12 82 SER A N 1
ATOM 632 C CA . SER A 1 82 ? 4.631 12.093 4.301 1.00 94.12 82 SER A CA 1
ATOM 633 C C . SER A 1 82 ? 4.792 11.780 5.786 1.00 94.12 82 SER A C 1
ATOM 635 O O . SER A 1 82 ? 4.746 12.702 6.598 1.00 94.12 82 SER A O 1
ATOM 637 N N . GLY A 1 83 ? 5.076 10.524 6.141 1.00 90.50 83 GLY A N 1
ATOM 638 C CA . GLY A 1 83 ? 5.345 10.123 7.524 1.00 90.50 83 GLY A CA 1
ATOM 639 C C . GLY A 1 83 ? 6.578 10.798 8.140 1.00 90.50 83 GLY A C 1
ATOM 640 O O . GLY A 1 83 ? 6.631 10.975 9.354 1.00 90.50 83 GLY A O 1
ATOM 641 N N . LEU A 1 84 ? 7.542 11.231 7.318 1.00 88.19 84 LEU A N 1
ATOM 642 C CA . LEU A 1 84 ? 8.684 12.050 7.746 1.00 88.19 84 LEU A CA 1
ATOM 643 C C . LEU A 1 84 ? 8.367 13.553 7.862 1.00 88.19 84 LEU A C 1
ATOM 645 O O . LEU A 1 84 ? 9.244 14.334 8.224 1.00 88.19 84 LEU A O 1
ATOM 649 N N . GLY A 1 85 ? 7.142 13.984 7.548 1.00 90.62 85 GLY A N 1
ATOM 650 C CA . GLY A 1 85 ? 6.750 15.397 7.565 1.00 90.62 85 GLY A CA 1
ATOM 651 C C . GLY A 1 85 ? 7.264 16.207 6.369 1.00 90.62 85 GLY A C 1
ATOM 652 O O . GLY A 1 85 ? 7.212 17.434 6.388 1.00 90.62 85 GLY A O 1
ATOM 653 N N . GLU A 1 86 ? 7.735 15.542 5.312 1.00 91.62 86 GLU A N 1
ATOM 654 C CA . GLU A 1 86 ? 8.373 16.173 4.146 1.00 91.62 86 GLU A CA 1
ATOM 655 C C . GLU A 1 86 ? 7.407 16.348 2.959 1.00 91.62 86 GLU A C 1
ATOM 657 O O . GLU A 1 86 ? 7.793 16.859 1.913 1.00 91.62 86 GLU A O 1
ATOM 662 N N . ALA A 1 87 ? 6.141 15.936 3.085 1.00 95.19 87 ALA A N 1
ATOM 663 C CA . ALA A 1 87 ? 5.179 15.985 1.980 1.00 95.19 87 ALA A CA 1
ATOM 664 C C . ALA A 1 87 ? 4.859 17.411 1.500 1.00 95.19 87 ALA A C 1
ATOM 666 O O . ALA A 1 87 ? 4.828 17.652 0.294 1.00 95.19 87 ALA A O 1
ATOM 667 N N . MET A 1 88 ? 4.631 18.358 2.421 1.00 96.00 88 MET A N 1
ATOM 668 C CA . MET A 1 88 ? 4.091 19.689 2.090 1.00 96.00 88 MET A CA 1
ATOM 669 C C . MET A 1 88 ? 4.970 20.458 1.101 1.00 96.00 88 MET A C 1
ATOM 671 O O . MET A 1 88 ? 4.449 20.998 0.131 1.00 96.00 88 MET A O 1
ATOM 675 N N . LYS A 1 89 ? 6.299 20.441 1.278 1.00 95.75 89 LYS A N 1
ATOM 676 C CA . LYS A 1 89 ? 7.213 21.137 0.356 1.00 95.75 89 LYS A CA 1
ATOM 677 C C . LYS A 1 89 ? 7.096 20.605 -1.077 1.00 95.75 89 LYS A C 1
ATOM 679 O O . LYS A 1 89 ? 7.152 21.378 -2.024 1.00 95.75 89 LYS A O 1
ATOM 684 N N . TYR A 1 90 ? 6.910 19.294 -1.246 1.00 97.56 90 TYR A N 1
ATOM 685 C CA . TYR A 1 90 ? 6.789 18.685 -2.568 1.00 97.56 90 TYR A CA 1
ATOM 686 C C . TYR A 1 90 ? 5.407 18.932 -3.169 1.00 97.56 90 TYR A C 1
ATOM 688 O O . TYR A 1 90 ? 5.304 19.182 -4.367 1.00 97.56 90 TYR A O 1
ATOM 696 N N . ILE A 1 91 ? 4.358 18.939 -2.345 1.00 97.81 91 ILE A N 1
ATOM 697 C CA . ILE A 1 91 ? 3.022 19.353 -2.782 1.00 97.81 91 ILE A CA 1
ATOM 698 C C . ILE A 1 91 ? 3.070 20.790 -3.323 1.00 97.81 91 ILE A C 1
ATOM 700 O O . ILE A 1 91 ? 2.632 21.016 -4.446 1.00 97.81 91 ILE A O 1
ATOM 704 N N . ASP A 1 92 ? 3.691 21.720 -2.594 1.00 97.75 92 ASP A N 1
ATOM 705 C CA . ASP A 1 92 ? 3.783 23.132 -2.989 1.00 97.75 92 ASP A CA 1
ATOM 706 C C . ASP A 1 92 ? 4.587 23.339 -4.282 1.00 97.75 92 ASP A C 1
ATOM 708 O O . ASP A 1 92 ? 4.268 24.218 -5.081 1.00 97.75 92 ASP A O 1
ATOM 712 N N . ILE A 1 93 ? 5.624 22.526 -4.515 1.00 97.56 93 ILE A N 1
ATOM 713 C CA . ILE A 1 93 ? 6.374 22.529 -5.779 1.00 97.56 93 ILE A CA 1
ATOM 714 C C . ILE A 1 93 ? 5.488 22.020 -6.918 1.00 97.56 93 ILE A C 1
ATOM 716 O O . ILE A 1 93 ? 5.414 22.652 -7.968 1.00 97.56 93 ILE A O 1
ATOM 720 N N . ALA A 1 94 ? 4.798 20.895 -6.727 1.00 97.44 94 ALA A N 1
ATOM 721 C CA . ALA A 1 94 ? 3.958 20.307 -7.765 1.00 97.44 94 ALA A CA 1
ATOM 722 C C . ALA A 1 94 ? 2.788 21.222 -8.164 1.00 97.44 94 ALA A C 1
ATOM 724 O O . ALA A 1 94 ? 2.504 21.359 -9.353 1.00 97.44 94 ALA A O 1
ATOM 725 N N . GLU A 1 95 ? 2.145 21.895 -7.209 1.00 96.75 95 GLU A N 1
ATOM 726 C CA . GLU A 1 95 ? 0.992 22.778 -7.459 1.00 96.75 95 GLU A CA 1
ATOM 727 C C . GLU A 1 95 ? 1.322 24.028 -8.292 1.00 96.75 95 GLU A C 1
ATOM 729 O O . GLU A 1 95 ? 0.426 24.666 -8.841 1.00 96.75 95 GLU A O 1
ATOM 734 N N . GLN A 1 96 ? 2.605 24.354 -8.473 1.00 96.62 96 GLN A N 1
ATOM 735 C CA . GLN A 1 96 ? 3.033 25.384 -9.430 1.00 96.62 96 GLN A CA 1
ATOM 736 C C . GLN A 1 96 ? 2.891 24.928 -10.890 1.00 96.62 96 GLN A C 1
ATOM 738 O O . GLN A 1 96 ? 2.914 25.755 -11.803 1.00 96.62 96 GLN A O 1
ATOM 743 N N . HIS A 1 97 ? 2.751 23.620 -11.115 1.00 94.00 97 HIS A N 1
ATOM 744 C CA . HIS A 1 97 ? 2.743 22.995 -12.437 1.00 94.00 97 HIS A CA 1
ATOM 745 C C . HIS A 1 97 ? 1.461 22.213 -12.735 1.00 94.00 97 HIS A C 1
ATOM 747 O O . HIS A 1 97 ? 1.112 22.056 -13.906 1.00 94.00 97 HIS A O 1
ATOM 753 N N . ILE A 1 98 ? 0.763 21.720 -11.709 1.00 94.31 98 ILE A N 1
ATOM 754 C CA . ILE A 1 98 ? -0.456 20.915 -11.848 1.00 94.31 98 ILE A CA 1
ATOM 755 C C . ILE A 1 98 ? -1.571 21.395 -10.904 1.00 94.31 98 ILE A C 1
ATOM 757 O O . ILE A 1 98 ? -1.282 22.052 -9.908 1.00 94.31 98 ILE A O 1
ATOM 761 N N . PRO A 1 99 ? -2.851 21.079 -11.182 1.00 92.88 99 PRO A N 1
ATOM 762 C CA . PRO A 1 99 ? -3.956 21.527 -10.338 1.00 92.88 99 PRO A CA 1
ATOM 763 C C . PRO A 1 99 ? -3.915 20.981 -8.902 1.00 92.88 99 PRO A C 1
ATOM 765 O O . PRO A 1 99 ? -3.594 19.813 -8.671 1.00 92.88 99 PRO A O 1
ATOM 768 N N . ASP A 1 100 ? -4.350 21.811 -7.954 1.00 91.38 100 ASP A N 1
ATOM 769 C CA . ASP A 1 100 ? -4.402 21.529 -6.511 1.00 91.38 100 ASP A CA 1
ATOM 770 C C . ASP A 1 100 ? -5.313 20.346 -6.132 1.00 91.38 100 ASP A C 1
ATOM 772 O O . ASP A 1 100 ? -5.059 19.642 -5.154 1.00 91.38 100 ASP A O 1
ATOM 776 N N . TYR A 1 101 ? -6.340 20.068 -6.935 1.00 89.94 101 TYR A N 1
ATOM 777 C CA . TYR A 1 101 ? -7.301 18.987 -6.709 1.00 89.94 101 TYR A CA 1
ATOM 778 C C . TYR A 1 101 ? -6.812 17.591 -7.133 1.00 89.94 101 TYR A C 1
ATOM 780 O O . TYR A 1 101 ? -7.574 16.623 -7.013 1.00 89.94 101 TYR A O 1
ATOM 788 N N . LEU A 1 102 ? -5.595 17.464 -7.674 1.00 93.25 102 LEU A N 1
ATOM 789 C CA . LEU A 1 102 ? -4.981 16.158 -7.921 1.00 93.25 102 LEU A CA 1
ATOM 790 C C . LEU A 1 102 ? -4.526 15.507 -6.611 1.00 93.25 102 LEU A C 1
ATOM 792 O O . LEU A 1 102 ? -4.273 16.174 -5.608 1.00 93.25 102 LEU A O 1
ATOM 796 N N . CYS A 1 103 ? -4.433 14.176 -6.623 1.00 94.75 103 CYS A N 1
ATOM 797 C CA . CYS A 1 103 ? -4.064 13.390 -5.449 1.00 94.75 103 CYS A CA 1
ATOM 798 C C . CYS A 1 103 ? -2.711 13.839 -4.890 1.00 94.75 103 CYS A C 1
ATOM 800 O O . CYS A 1 103 ? -1.718 13.888 -5.620 1.00 94.75 103 CYS A O 1
ATOM 802 N N . SER A 1 104 ? -2.655 14.136 -3.589 1.00 96.06 104 SER A N 1
ATOM 803 C CA . SER A 1 104 ? -1.422 14.586 -2.933 1.00 96.06 104 SER A CA 1
ATOM 804 C C . SER A 1 104 ? -0.306 13.553 -3.035 1.00 96.06 104 SER A C 1
ATOM 806 O O . SER A 1 104 ? 0.848 13.926 -3.187 1.00 96.06 104 SER A O 1
ATOM 808 N N . ASN A 1 105 ? -0.644 12.268 -3.098 1.00 94.88 105 ASN A N 1
ATOM 809 C CA . ASN A 1 105 ? 0.296 11.195 -3.399 1.00 94.88 105 ASN A CA 1
ATOM 810 C C . ASN A 1 105 ? 1.051 11.414 -4.728 1.00 94.88 105 ASN A C 1
ATOM 812 O O . ASN A 1 105 ? 2.278 11.343 -4.779 1.00 94.88 105 ASN A O 1
ATOM 816 N N . ASN A 1 106 ? 0.325 11.743 -5.803 1.00 95.94 106 ASN A N 1
ATOM 817 C CA . ASN A 1 106 ? 0.915 12.060 -7.105 1.00 95.94 106 ASN A CA 1
ATOM 818 C C .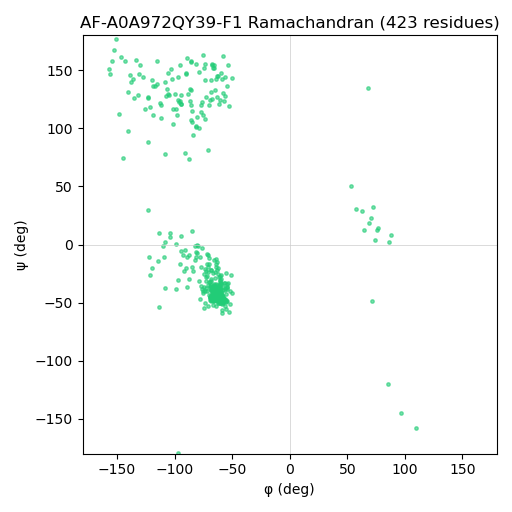 ASN A 1 106 ? 1.700 13.383 -7.054 1.00 95.94 106 ASN A C 1
ATOM 820 O O . ASN A 1 106 ? 2.786 13.468 -7.628 1.00 95.94 106 ASN A O 1
ATOM 824 N N . LYS A 1 107 ? 1.183 14.388 -6.329 1.00 97.12 107 LYS A N 1
ATOM 825 C CA . LYS A 1 107 ? 1.856 15.683 -6.131 1.00 97.12 107 LYS A CA 1
ATOM 826 C C . LYS A 1 107 ? 3.193 15.528 -5.398 1.00 97.12 107 LYS A C 1
ATOM 828 O O . LYS A 1 107 ? 4.172 16.125 -5.824 1.00 97.12 107 LYS A O 1
ATOM 833 N N . ILE A 1 108 ? 3.278 14.688 -4.364 1.00 97.69 108 ILE A N 1
ATOM 834 C CA . ILE A 1 108 ? 4.529 14.431 -3.630 1.00 97.69 108 ILE A CA 1
ATOM 835 C C . ILE A 1 108 ? 5.584 13.830 -4.562 1.00 97.69 108 ILE A C 1
ATOM 837 O O . ILE A 1 108 ? 6.714 14.313 -4.586 1.00 97.69 108 ILE A O 1
ATOM 841 N N . LEU A 1 109 ? 5.223 12.816 -5.358 1.00 97.00 109 LEU A N 1
ATOM 842 C CA . LEU A 1 109 ? 6.161 12.195 -6.298 1.00 97.00 109 LEU A CA 1
ATOM 843 C C . LEU A 1 109 ? 6.656 13.200 -7.350 1.00 97.00 109 LEU A C 1
ATOM 845 O O . LEU A 1 109 ? 7.861 13.307 -7.578 1.00 97.00 109 LEU A O 1
ATOM 849 N N . LEU A 1 110 ? 5.737 13.949 -7.973 1.00 97.06 110 LEU A N 1
ATOM 850 C CA . LEU A 1 110 ? 6.077 14.969 -8.966 1.00 97.06 110 LEU A CA 1
ATOM 851 C C . LEU A 1 110 ? 6.955 16.068 -8.362 1.00 97.06 110 LEU A C 1
ATOM 853 O O . LEU A 1 110 ? 7.984 16.408 -8.936 1.00 97.06 110 LEU A O 1
ATOM 857 N N . GLY A 1 111 ? 6.576 16.599 -7.201 1.00 97.25 111 GLY A N 1
ATOM 858 C CA . GLY A 1 111 ? 7.315 17.654 -6.519 1.00 97.25 111 GLY A CA 1
ATOM 859 C C . GLY A 1 111 ? 8.722 17.227 -6.127 1.00 97.25 111 GLY A C 1
ATOM 860 O O . GLY A 1 111 ? 9.667 17.984 -6.329 1.00 97.25 111 GLY A O 1
ATOM 861 N N . ALA A 1 112 ? 8.887 15.996 -5.637 1.00 96.44 112 ALA A N 1
ATOM 862 C CA . ALA A 1 112 ? 10.200 15.445 -5.315 1.00 96.44 112 ALA A CA 1
ATOM 863 C C . ALA A 1 112 ? 11.068 15.225 -6.564 1.00 96.44 112 ALA A C 1
ATOM 865 O O . ALA A 1 112 ? 12.271 15.489 -6.532 1.00 96.44 112 ALA A O 1
ATOM 866 N N . ALA A 1 113 ? 10.469 14.819 -7.689 1.00 95.75 113 ALA A N 1
ATOM 867 C CA . ALA A 1 113 ? 11.170 14.736 -8.969 1.00 95.75 113 ALA A CA 1
ATOM 868 C C . ALA A 1 113 ? 11.576 16.125 -9.506 1.00 95.75 113 ALA A C 1
ATOM 870 O O . ALA A 1 113 ? 12.719 16.303 -9.924 1.00 95.75 113 ALA A O 1
ATOM 871 N N . LEU A 1 114 ? 10.685 17.123 -9.443 1.00 96.62 114 LEU A N 1
ATOM 872 C CA . LEU A 1 114 ? 10.945 18.507 -9.873 1.00 96.62 114 LEU A CA 1
ATOM 873 C C . LEU A 1 114 ? 12.007 19.203 -9.012 1.00 96.62 114 LEU A C 1
ATOM 875 O O . LEU A 1 114 ? 12.843 19.932 -9.541 1.00 96.62 114 LEU A O 1
ATOM 879 N N . ALA A 1 115 ? 12.011 18.942 -7.702 1.00 96.12 115 ALA A N 1
ATOM 880 C CA . ALA A 1 115 ? 13.058 19.401 -6.788 1.00 96.12 115 ALA A CA 1
ATOM 881 C C . ALA A 1 115 ? 14.432 18.781 -7.106 1.00 96.12 115 ALA A C 1
ATOM 883 O O . ALA A 1 115 ? 15.468 19.296 -6.691 1.00 96.12 115 ALA A O 1
ATOM 884 N N . GLY A 1 116 ? 14.449 17.667 -7.845 1.00 94.31 116 GLY A N 1
ATOM 885 C CA . GLY A 1 116 ? 15.641 16.865 -8.074 1.00 94.31 116 GLY A CA 1
ATOM 886 C C . GLY A 1 116 ? 16.030 16.005 -6.870 1.00 94.31 116 GLY A C 1
ATOM 887 O O . GLY A 1 116 ? 17.128 15.455 -6.873 1.00 94.31 116 GLY A O 1
ATOM 888 N N . ASP A 1 117 ? 15.164 15.853 -5.873 1.00 93.88 117 ASP A N 1
ATOM 889 C CA . ASP A 1 117 ? 15.431 15.094 -4.643 1.00 93.88 117 ASP A CA 1
ATOM 890 C C . ASP A 1 117 ? 15.244 13.574 -4.823 1.00 93.88 117 ASP A C 1
ATOM 892 O O . ASP A 1 117 ? 15.555 12.785 -3.931 1.00 93.88 117 ASP A O 1
ATOM 896 N N . LEU A 1 118 ? 14.751 13.151 -5.993 1.00 90.12 118 LEU A N 1
ATOM 897 C CA . LEU A 1 118 ? 14.615 11.755 -6.401 1.00 90.12 118 LEU A CA 1
ATOM 898 C C . LEU A 1 118 ? 15.447 11.447 -7.649 1.00 90.12 118 LEU A C 1
ATOM 900 O O . LEU A 1 118 ? 15.401 12.175 -8.644 1.00 90.12 118 LEU A O 1
ATOM 904 N N . ARG A 1 119 ? 16.137 10.299 -7.645 1.00 90.69 119 ARG A N 1
ATOM 905 C CA . ARG A 1 119 ? 16.667 9.711 -8.885 1.00 90.69 119 ARG A CA 1
ATOM 906 C C . ARG A 1 119 ? 15.496 9.247 -9.754 1.00 90.69 119 ARG A C 1
ATOM 908 O O . ARG A 1 119 ? 14.682 8.439 -9.311 1.00 90.69 119 ARG A O 1
ATOM 915 N N . LEU A 1 120 ? 15.457 9.724 -10.996 1.00 94.75 120 LEU A N 1
ATOM 916 C CA . LEU A 1 120 ? 14.487 9.284 -11.998 1.00 94.75 120 LEU A CA 1
ATOM 917 C C . LEU A 1 120 ? 14.649 7.782 -12.301 1.00 94.75 120 LEU A C 1
ATOM 919 O O . LEU A 1 120 ? 15.779 7.274 -12.299 1.00 94.75 120 LEU A O 1
ATOM 923 N N . PRO A 1 121 ? 13.550 7.059 -12.566 1.00 96.25 121 PRO A N 1
ATOM 924 C CA . PRO A 1 121 ? 13.607 5.625 -12.777 1.00 96.25 121 PRO A CA 1
ATOM 925 C C . PRO A 1 121 ? 14.166 5.279 -14.158 1.00 96.25 121 PRO A C 1
ATOM 927 O O . PRO A 1 121 ? 14.189 6.091 -15.079 1.00 96.25 121 PRO A O 1
ATOM 930 N N . SER A 1 122 ? 14.576 4.022 -14.321 1.00 97.25 122 SER A N 1
ATOM 931 C CA . SER A 1 122 ? 14.811 3.444 -15.647 1.00 97.25 122 SER A CA 1
ATOM 932 C C . SER A 1 122 ? 13.500 3.175 -16.387 1.00 97.25 122 SER A C 1
ATOM 934 O O . SER A 1 122 ? 13.499 3.203 -17.609 1.00 97.25 122 SER A O 1
ATOM 936 N N . ILE A 1 123 ? 12.404 2.926 -15.665 1.00 98.00 123 ILE A N 1
ATOM 937 C CA . ILE A 1 123 ? 11.047 2.801 -16.210 1.00 98.00 123 ILE A CA 1
ATOM 938 C C . ILE A 1 123 ? 10.002 3.108 -15.133 1.00 98.00 123 ILE A C 1
ATOM 940 O O . ILE A 1 123 ? 10.214 2.774 -13.966 1.00 98.00 123 ILE A O 1
ATOM 944 N N . MET A 1 124 ? 8.874 3.698 -15.525 1.00 97.62 124 MET A N 1
ATOM 945 C CA . MET A 1 124 ? 7.652 3.754 -14.719 1.00 97.62 124 MET A CA 1
ATOM 946 C C . MET A 1 124 ? 6.619 2.766 -15.260 1.00 97.62 124 MET A C 1
ATOM 948 O O . MET A 1 124 ? 6.304 2.809 -16.450 1.00 97.62 124 MET A O 1
ATOM 952 N N . VAL A 1 125 ? 6.065 1.915 -14.397 1.00 97.56 125 VAL A N 1
ATOM 953 C CA . VAL A 1 125 ? 4.997 0.971 -14.755 1.00 97.56 125 VAL A CA 1
ATOM 954 C C . VAL A 1 125 ? 3.785 1.183 -13.859 1.00 97.56 125 VAL A C 1
ATOM 956 O O . VAL A 1 125 ? 3.890 1.157 -12.634 1.00 97.56 125 VAL A O 1
ATOM 959 N N . HIS A 1 126 ? 2.610 1.376 -14.449 1.00 94.31 126 HIS A N 1
ATOM 960 C CA . HIS A 1 126 ? 1.370 1.438 -13.675 1.00 94.31 126 HIS A CA 1
ATOM 961 C C . HIS A 1 126 ? 0.180 0.862 -14.441 1.00 94.31 126 HIS A C 1
ATOM 963 O O . HIS A 1 126 ? 0.246 0.758 -15.665 1.00 94.31 126 HIS A O 1
ATOM 969 N N . PRO A 1 127 ? -0.918 0.507 -13.753 1.00 92.94 127 PRO A N 1
ATOM 970 C CA . PRO A 1 127 ? -2.120 0.016 -14.399 1.00 92.94 127 PRO A CA 1
ATOM 971 C C . PRO A 1 127 ? -3.080 1.151 -14.774 1.00 92.94 127 PRO A C 1
ATOM 973 O O . PRO A 1 127 ? -3.016 2.247 -14.205 1.00 92.94 127 PRO A O 1
ATOM 976 N N . SER A 1 128 ? -4.005 0.887 -15.703 1.00 90.69 128 SER A N 1
ATOM 977 C CA . SER A 1 128 ? -5.028 1.860 -16.131 1.00 90.69 128 SER A CA 1
ATOM 978 C C . SER A 1 128 ? -6.126 2.137 -15.096 1.00 90.69 128 SER A C 1
ATOM 980 O O . SER A 1 128 ? -6.899 3.080 -15.247 1.00 90.69 128 SER A O 1
ATOM 982 N N . HIS A 1 129 ? -6.168 1.373 -14.004 1.00 84.31 129 HIS A N 1
ATOM 983 C CA . HIS A 1 129 ? -7.087 1.562 -12.882 1.00 84.31 129 HIS A CA 1
ATOM 984 C C . HIS A 1 129 ? -6.349 1.239 -11.561 1.00 84.31 129 HIS A C 1
ATOM 986 O O . HIS A 1 129 ? -5.335 0.544 -11.602 1.00 84.31 129 HIS A O 1
ATOM 992 N N . PRO A 1 130 ? -6.795 1.742 -10.391 1.00 83.75 130 PRO A N 1
ATOM 993 C CA . PRO A 1 130 ? -8.160 2.185 -10.102 1.00 83.75 130 PRO A CA 1
ATOM 994 C C . PRO A 1 130 ? -8.457 3.681 -10.294 1.00 83.75 130 PRO A C 1
ATOM 996 O O . PRO A 1 130 ? -9.610 4.061 -10.103 1.00 83.75 130 PRO A O 1
ATOM 999 N N . CYS A 1 131 ? -7.484 4.549 -10.607 1.00 86.25 131 CYS A N 1
ATOM 1000 C CA . CYS A 1 131 ? -7.732 5.997 -10.579 1.00 86.25 131 CYS A CA 1
ATOM 1001 C C . CYS A 1 131 ? -7.183 6.798 -11.769 1.00 86.25 131 CYS A C 1
ATOM 1003 O O . CYS A 1 131 ? -6.055 6.615 -12.226 1.00 86.25 131 CYS A O 1
ATOM 1005 N N . ASP A 1 132 ? -7.972 7.796 -12.176 1.00 88.69 132 ASP A N 1
ATOM 1006 C CA . ASP A 1 132 ? -7.628 8.736 -13.248 1.00 88.69 132 ASP A CA 1
ATOM 1007 C C . ASP A 1 132 ? -6.453 9.651 -12.878 1.00 88.69 132 ASP A C 1
ATOM 1009 O O . ASP A 1 132 ? -5.753 10.143 -13.755 1.00 88.69 132 ASP A O 1
ATOM 1013 N N . SER A 1 133 ? -6.203 9.875 -11.581 1.00 90.56 133 SER A N 1
ATOM 1014 C CA . SER A 1 133 ? -5.083 10.709 -11.112 1.00 90.56 133 SER A CA 1
ATOM 1015 C C . SER A 1 133 ? -3.733 10.145 -11.564 1.00 90.56 133 SER A C 1
ATOM 1017 O O . SER A 1 133 ? -2.861 10.897 -11.997 1.00 90.56 133 SER A O 1
ATOM 1019 N N . ASN A 1 134 ? -3.576 8.817 -11.534 1.00 91.44 134 ASN A N 1
ATOM 1020 C CA . ASN A 1 134 ? -2.367 8.144 -12.006 1.00 91.44 134 ASN A CA 1
ATOM 1021 C C . ASN A 1 134 ? -2.229 8.254 -13.528 1.00 91.44 134 ASN A C 1
ATOM 1023 O O . ASN A 1 134 ? -1.166 8.636 -14.016 1.00 91.44 134 ASN A O 1
ATOM 1027 N N . MET A 1 135 ? -3.326 8.019 -14.257 1.00 91.31 135 MET A N 1
ATOM 1028 C CA . MET A 1 135 ? -3.401 8.189 -15.714 1.00 91.31 135 MET A CA 1
ATOM 1029 C C . MET A 1 135 ? -3.097 9.624 -16.160 1.00 91.31 135 MET A C 1
ATOM 1031 O O . MET A 1 135 ? -2.491 9.828 -17.205 1.00 91.31 135 MET A O 1
ATOM 1035 N N . ALA A 1 136 ? -3.485 10.616 -15.359 1.00 90.94 136 ALA A N 1
ATOM 1036 C CA . ALA A 1 136 ? -3.257 12.028 -15.637 1.00 90.94 136 ALA A CA 1
ATOM 1037 C C . ALA A 1 136 ? -1.902 12.549 -15.136 1.00 90.94 136 ALA A C 1
ATOM 1039 O O . ALA A 1 136 ? -1.562 13.687 -15.439 1.00 90.94 136 ALA A O 1
ATOM 1040 N N . THR A 1 137 ? -1.132 11.777 -14.362 1.00 92.81 137 THR A N 1
ATOM 1041 C CA . THR A 1 137 ? 0.149 12.258 -13.816 1.00 92.81 137 THR A CA 1
ATOM 1042 C C . THR A 1 137 ? 1.341 11.507 -14.394 1.00 92.81 137 THR A C 1
ATOM 1044 O O . THR A 1 137 ? 2.257 12.130 -14.924 1.00 92.81 137 THR A O 1
ATOM 1047 N N . TYR A 1 138 ? 1.363 10.175 -14.319 1.00 94.88 138 TYR A N 1
ATOM 1048 C CA . TYR A 1 138 ? 2.574 9.406 -14.618 1.00 94.88 138 TYR A CA 1
ATOM 1049 C C . TYR A 1 138 ? 3.032 9.459 -16.087 1.00 94.88 138 TYR A C 1
ATOM 1051 O O . TYR A 1 138 ? 4.235 9.628 -16.292 1.00 94.88 138 TYR A O 1
ATOM 1059 N N . PRO A 1 139 ? 2.150 9.397 -17.109 1.00 95.00 139 PRO A N 1
ATOM 1060 C CA . PRO A 1 139 ? 2.576 9.568 -18.501 1.00 95.00 139 PRO A CA 1
ATOM 1061 C C . PRO A 1 139 ? 3.207 10.941 -18.754 1.00 95.00 139 PRO A C 1
ATOM 1063 O O . PRO A 1 139 ? 4.238 11.041 -19.412 1.00 95.00 139 PRO A O 1
ATOM 1066 N N . HIS A 1 140 ? 2.627 12.000 -18.181 1.00 94.06 140 HIS A N 1
ATOM 1067 C CA . HIS A 1 140 ? 3.143 13.361 -18.332 1.00 94.06 140 HIS A CA 1
ATOM 1068 C C . HIS A 1 140 ? 4.454 13.571 -17.577 1.00 94.06 140 HIS A C 1
ATOM 1070 O O . HIS A 1 140 ? 5.335 14.270 -18.068 1.00 94.06 140 HIS A O 1
ATOM 1076 N N . MET A 1 141 ? 4.625 12.935 -16.415 1.00 96.25 141 MET A N 1
ATOM 1077 C CA . MET A 1 141 ? 5.925 12.898 -15.748 1.00 96.25 141 MET A CA 1
ATOM 1078 C C . MET A 1 141 ? 6.974 12.208 -16.625 1.00 96.25 141 MET A C 1
ATOM 1080 O O . MET A 1 141 ? 8.074 12.733 -16.777 1.00 96.25 141 MET A O 1
ATOM 1084 N N . ALA A 1 142 ? 6.642 11.060 -17.218 1.00 97.12 142 ALA A N 1
ATOM 1085 C CA . ALA A 1 142 ? 7.551 10.333 -18.097 1.00 97.12 142 ALA A CA 1
ATOM 1086 C C . ALA A 1 142 ? 7.957 11.156 -19.324 1.00 97.12 142 ALA A C 1
ATOM 1088 O O . ALA A 1 142 ? 9.140 11.228 -19.648 1.00 97.12 142 ALA A O 1
ATOM 1089 N N . GLU A 1 143 ? 6.997 11.836 -19.955 1.00 96.69 143 GLU A N 1
ATOM 1090 C CA . GLU A 1 143 ? 7.241 12.756 -21.067 1.00 96.69 143 GLU A CA 1
ATOM 1091 C C . GLU A 1 143 ? 8.126 13.940 -20.647 1.00 96.69 143 GLU A C 1
ATOM 1093 O O . GLU A 1 143 ? 9.111 14.243 -21.319 1.00 96.69 143 GLU A O 1
ATOM 1098 N N . HIS A 1 144 ? 7.817 14.578 -19.514 1.00 96.19 144 HIS A N 1
ATOM 1099 C CA . HIS A 1 144 ? 8.548 15.744 -19.017 1.00 96.19 144 HIS A CA 1
ATOM 1100 C C . HIS A 1 144 ? 10.004 15.424 -18.655 1.00 96.19 144 HIS A C 1
ATOM 1102 O O . HIS A 1 144 ? 10.912 16.183 -18.992 1.00 96.19 144 HIS A O 1
ATOM 1108 N N . PHE A 1 145 ? 10.232 14.306 -17.964 1.00 97.44 145 PHE A N 1
ATOM 1109 C CA . PHE A 1 145 ? 11.556 13.908 -17.480 1.00 97.44 145 PHE A CA 1
ATOM 1110 C C . PHE A 1 145 ? 12.318 12.990 -18.448 1.00 97.44 145 PHE A C 1
ATOM 1112 O O . PHE A 1 145 ? 13.503 12.734 -18.237 1.00 97.44 145 PHE A O 1
ATOM 1119 N N . GLY A 1 146 ? 11.666 12.497 -19.504 1.00 96.94 146 GLY A N 1
ATOM 1120 C CA . GLY A 1 146 ? 12.286 11.699 -20.561 1.00 96.94 146 GLY A CA 1
ATOM 1121 C C . GLY A 1 146 ? 12.663 10.270 -20.160 1.00 96.94 146 GLY A C 1
ATOM 1122 O O . GLY A 1 146 ? 13.654 9.748 -20.673 1.00 96.94 146 GLY A O 1
ATOM 1123 N N . TYR A 1 147 ? 11.914 9.630 -19.253 1.00 96.94 147 TYR A N 1
ATOM 1124 C CA . TYR A 1 147 ? 12.136 8.225 -18.878 1.00 96.94 147 TYR A CA 1
ATOM 1125 C C . TYR A 1 147 ? 11.104 7.273 -19.521 1.00 96.94 147 TYR A C 1
ATOM 1127 O O . TYR A 1 147 ? 9.968 7.678 -19.768 1.00 96.94 147 TYR A O 1
ATOM 1135 N N . PRO A 1 148 ? 11.462 5.998 -19.784 1.00 97.25 148 PRO A N 1
ATOM 1136 C CA . PRO A 1 148 ? 10.534 4.988 -20.293 1.00 97.25 148 PRO A CA 1
ATOM 1137 C C . PRO A 1 148 ? 9.293 4.789 -19.420 1.00 97.25 148 PRO A C 1
ATOM 1139 O O . PRO A 1 148 ? 9.359 4.793 -18.191 1.00 97.25 148 PRO A O 1
ATOM 1142 N N . TYR A 1 149 ? 8.162 4.535 -20.065 1.00 97.19 149 TYR A N 1
ATOM 1143 C CA . TYR A 1 149 ? 6.869 4.386 -19.414 1.00 97.19 149 TYR A CA 1
ATOM 1144 C C . TYR A 1 149 ? 6.095 3.217 -20.018 1.00 97.19 149 TYR A C 1
ATOM 1146 O O . TYR A 1 149 ? 6.093 3.045 -21.238 1.00 97.19 149 TYR A O 1
ATOM 1154 N N . TYR A 1 150 ? 5.420 2.442 -19.169 1.00 97.62 150 TYR A N 1
ATOM 1155 C CA . TYR A 1 150 ? 4.549 1.352 -19.589 1.00 97.62 150 TYR A CA 1
ATOM 1156 C C . TYR A 1 150 ? 3.228 1.366 -18.814 1.00 97.62 150 TYR A C 1
ATOM 1158 O O . TYR A 1 150 ? 3.211 1.340 -17.581 1.00 97.62 150 TYR A O 1
ATOM 1166 N N . LEU A 1 151 ? 2.118 1.372 -19.551 1.00 96.50 151 LEU A N 1
ATOM 1167 C CA . LEU A 1 151 ? 0.775 1.224 -19.004 1.00 96.50 151 LEU A CA 1
ATOM 1168 C C . LEU A 1 151 ? 0.343 -0.235 -19.124 1.00 96.50 151 LEU A C 1
ATOM 1170 O O . LEU A 1 151 ? 0.295 -0.760 -20.231 1.00 96.50 151 LEU A O 1
ATOM 1174 N N . ILE A 1 152 ? -0.028 -0.857 -18.011 1.00 95.69 152 ILE A N 1
ATOM 1175 C CA . ILE A 1 152 ? -0.745 -2.134 -18.034 1.00 95.69 152 ILE A CA 1
ATOM 1176 C C . ILE A 1 152 ? -2.227 -1.802 -18.186 1.00 95.69 152 ILE A C 1
ATOM 1178 O O . ILE A 1 152 ? -2.860 -1.322 -17.239 1.00 95.69 152 ILE A O 1
ATOM 1182 N N . ASP A 1 153 ? -2.793 -2.019 -19.370 1.00 93.50 153 ASP A N 1
ATOM 1183 C CA . ASP A 1 153 ? -4.228 -1.831 -19.531 1.00 93.50 153 ASP A CA 1
ATOM 1184 C C . ASP A 1 153 ? -4.996 -2.965 -18.838 1.00 93.50 153 ASP A C 1
ATOM 1186 O O . ASP A 1 153 ? -4.748 -4.148 -19.056 1.00 93.50 153 ASP A O 1
ATOM 1190 N N . MET A 1 154 ? -5.932 -2.610 -17.966 1.00 89.94 154 MET A N 1
ATOM 1191 C CA . MET A 1 154 ? -6.658 -3.553 -17.131 1.00 89.94 154 MET A CA 1
ATOM 1192 C C . MET A 1 154 ? -8.169 -3.292 -17.190 1.00 89.94 154 MET A C 1
ATOM 1194 O O . MET A 1 154 ? -8.617 -2.176 -16.918 1.00 89.94 154 MET A O 1
ATOM 1198 N N . PRO A 1 155 ? -8.993 -4.318 -17.463 1.00 87.88 155 PRO A N 1
ATOM 1199 C CA . PRO A 1 155 ? -10.444 -4.172 -17.479 1.00 87.88 155 PRO A CA 1
ATOM 1200 C C . PRO A 1 155 ? -11.045 -3.898 -16.090 1.00 87.88 155 PRO A C 1
ATOM 1202 O O . PRO A 1 155 ? -10.524 -4.332 -15.064 1.00 87.88 155 PRO A O 1
ATOM 1205 N N . TYR A 1 156 ? -12.222 -3.264 -16.057 1.00 82.06 156 TYR A N 1
ATOM 1206 C CA . TYR A 1 156 ? -13.011 -3.076 -14.826 1.00 82.06 156 TYR A CA 1
ATOM 1207 C C . TYR A 1 156 ? -13.770 -4.329 -14.366 1.00 82.06 156 TYR A C 1
ATOM 1209 O O . TYR A 1 156 ? -14.208 -4.404 -13.219 1.00 82.06 156 TYR A O 1
ATOM 1217 N N . PHE A 1 157 ? -13.978 -5.299 -15.257 1.00 81.50 157 PHE A N 1
ATOM 1218 C CA . PHE A 1 157 ? -14.663 -6.547 -14.924 1.00 81.50 157 PHE A CA 1
ATOM 1219 C C . PHE A 1 157 ? -13.671 -7.566 -14.359 1.00 81.50 157 PHE A C 1
ATOM 1221 O O . PHE A 1 157 ? -12.475 -7.479 -14.621 1.00 81.50 157 PHE A O 1
ATOM 1228 N N . ARG A 1 158 ? -14.186 -8.535 -13.597 1.00 82.81 158 ARG A N 1
ATOM 1229 C CA . ARG A 1 158 ? -13.407 -9.597 -12.949 1.00 82.81 158 ARG A CA 1
ATOM 1230 C C . ARG A 1 158 ? -13.938 -10.948 -13.408 1.00 82.81 158 ARG A C 1
ATOM 1232 O O . ARG A 1 158 ? -14.889 -11.476 -12.837 1.00 82.81 158 ARG A O 1
ATOM 1239 N N . ASN A 1 159 ? -13.407 -11.449 -14.513 1.00 89.50 159 ASN A N 1
ATOM 1240 C CA . ASN A 1 159 ? -13.776 -12.741 -15.084 1.00 89.50 159 ASN A CA 1
ATOM 1241 C C . ASN A 1 159 ? -12.589 -13.340 -15.849 1.00 89.50 159 ASN A C 1
ATOM 1243 O O . ASN A 1 159 ? -11.546 -12.719 -15.991 1.00 89.50 159 ASN A O 1
ATOM 1247 N N . GLU A 1 160 ? -12.745 -14.550 -16.373 1.00 93.00 160 GLU A N 1
ATOM 1248 C CA . GLU A 1 160 ? -11.679 -15.228 -17.120 1.00 93.00 160 GLU A CA 1
ATOM 1249 C C . GLU A 1 160 ? -11.138 -14.384 -18.290 1.00 93.00 160 GLU A C 1
ATOM 1251 O O . GLU A 1 160 ? -9.935 -14.330 -18.520 1.00 93.00 160 GLU A O 1
ATOM 1256 N N . ARG A 1 161 ? -12.005 -13.627 -18.977 1.00 94.00 161 ARG A N 1
ATOM 1257 C CA . ARG A 1 161 ? -11.582 -12.735 -20.064 1.00 94.00 161 ARG A CA 1
ATOM 1258 C C . ARG A 1 161 ? -10.727 -11.566 -19.566 1.00 94.00 161 ARG A C 1
ATOM 1260 O O . ARG A 1 161 ? -9.836 -11.153 -20.306 1.00 94.00 161 ARG A O 1
ATOM 1267 N N . SER A 1 162 ? -11.006 -11.004 -18.384 1.00 92.94 162 SER A N 1
ATOM 1268 C CA . SER A 1 162 ? -10.154 -9.945 -17.822 1.00 92.94 162 SER A CA 1
ATOM 1269 C C . SER A 1 162 ? -8.780 -10.495 -17.471 1.00 92.94 162 SER A C 1
ATOM 1271 O O . SER A 1 162 ? -7.789 -9.937 -17.928 1.00 92.94 162 SER A O 1
ATOM 1273 N N . ILE A 1 163 ? -8.735 -11.659 -16.820 1.00 94.75 163 ILE A N 1
ATOM 1274 C CA . ILE A 1 163 ? -7.491 -12.337 -16.444 1.00 94.75 163 ILE A CA 1
ATOM 1275 C C . ILE A 1 163 ? -6.622 -12.618 -17.676 1.00 94.75 163 ILE A C 1
ATOM 1277 O O . ILE A 1 163 ? -5.455 -12.245 -17.694 1.00 94.75 163 ILE A O 1
ATOM 1281 N N . GLU A 1 164 ? -7.187 -13.206 -18.734 1.00 96.50 164 GLU A N 1
ATOM 1282 C CA . GLU A 1 164 ? -6.465 -13.491 -19.986 1.00 96.50 164 GLU A CA 1
ATOM 1283 C C . GLU A 1 164 ? -5.958 -12.215 -20.683 1.00 96.50 164 GLU A C 1
ATOM 1285 O O . GLU A 1 164 ? -4.868 -12.188 -21.259 1.00 96.50 164 GLU A O 1
ATOM 1290 N N . TYR A 1 165 ? -6.741 -11.131 -20.642 1.00 96.56 165 TYR A N 1
ATOM 1291 C CA . TYR A 1 165 ? -6.332 -9.845 -21.206 1.00 96.56 165 TYR A CA 1
ATOM 1292 C C . TYR A 1 165 ? -5.155 -9.252 -20.430 1.00 96.56 165 TYR A C 1
ATOM 1294 O O . TYR A 1 165 ? -4.122 -8.939 -21.018 1.00 96.56 165 TYR A O 1
ATOM 1302 N N . THR A 1 166 ? -5.306 -9.158 -19.113 1.00 95.69 166 THR A N 1
ATOM 1303 C CA . THR A 1 166 ? -4.303 -8.632 -18.192 1.00 95.69 166 THR A CA 1
ATOM 1304 C C . THR A 1 166 ? -3.014 -9.464 -18.252 1.00 95.69 166 THR A C 1
ATOM 1306 O O . THR A 1 166 ? -1.924 -8.903 -18.307 1.00 95.69 166 THR A O 1
ATOM 1309 N N . ALA A 1 167 ? -3.107 -10.796 -18.332 1.00 97.00 167 ALA A N 1
ATOM 1310 C CA . ALA A 1 167 ? -1.952 -11.687 -18.473 1.00 97.00 167 ALA A CA 1
ATOM 1311 C C . ALA A 1 167 ? -1.151 -11.404 -19.751 1.00 97.00 167 ALA A C 1
ATOM 1313 O O . ALA A 1 167 ? 0.081 -11.412 -19.727 1.00 97.00 167 ALA A O 1
ATOM 1314 N N . ARG A 1 168 ? -1.833 -11.095 -20.862 1.00 97.75 168 ARG A N 1
ATOM 1315 C CA . ARG A 1 168 ? -1.170 -10.686 -22.106 1.00 97.75 168 ARG A CA 1
ATOM 1316 C C . ARG A 1 168 ? -0.465 -9.338 -21.964 1.00 97.75 168 ARG A C 1
ATOM 1318 O O . ARG A 1 168 ? 0.650 -9.213 -22.457 1.00 97.75 168 ARG A O 1
ATOM 1325 N N . GLU A 1 169 ? -1.065 -8.363 -21.285 1.00 97.69 169 GLU A N 1
ATOM 1326 C CA . GLU A 1 169 ? -0.412 -7.070 -21.017 1.00 97.69 169 GLU A CA 1
ATOM 1327 C C . GLU A 1 169 ? 0.847 -7.244 -20.154 1.00 97.69 169 GLU A C 1
ATOM 1329 O O . GLU A 1 169 ? 1.902 -6.697 -20.466 1.00 97.69 169 GLU A O 1
ATOM 1334 N N . LEU A 1 170 ? 0.790 -8.101 -19.132 1.00 97.00 170 LEU A N 1
ATOM 1335 C CA . LEU A 1 170 ? 1.966 -8.469 -18.335 1.00 97.00 170 LEU A CA 1
ATOM 1336 C C . LEU A 1 170 ? 3.029 -9.188 -19.184 1.00 97.00 170 LEU A C 1
ATOM 1338 O O . LEU A 1 170 ? 4.220 -8.909 -19.055 1.00 97.00 170 LEU A O 1
ATOM 1342 N N . GLY A 1 171 ? 2.615 -10.069 -20.096 1.00 97.75 171 GLY A N 1
ATOM 1343 C CA . GLY A 1 171 ? 3.512 -10.717 -21.054 1.00 97.75 171 GLY A CA 1
ATOM 1344 C C . GLY A 1 171 ? 4.170 -9.732 -22.028 1.00 97.75 171 GLY A C 1
ATOM 1345 O O . GLY A 1 171 ? 5.347 -9.878 -22.346 1.00 97.75 171 GLY A O 1
ATOM 1346 N N . ASN A 1 172 ? 3.443 -8.696 -22.453 1.00 98.19 172 ASN A N 1
ATOM 1347 C CA . ASN A 1 172 ? 3.937 -7.634 -23.334 1.00 98.19 172 ASN A CA 1
ATOM 1348 C C . ASN A 1 172 ? 4.942 -6.700 -22.636 1.00 98.19 172 ASN A C 1
ATOM 1350 O O . ASN A 1 172 ? 5.767 -6.084 -23.311 1.00 98.19 172 ASN A O 1
ATOM 1354 N N . LEU A 1 173 ? 4.911 -6.609 -21.303 1.00 98.19 173 LEU A N 1
ATOM 1355 C CA . LEU A 1 173 ? 5.905 -5.872 -20.521 1.00 98.19 173 LEU A CA 1
ATOM 1356 C C . LEU A 1 173 ? 7.275 -6.571 -20.517 1.00 98.19 173 LEU A C 1
ATOM 1358 O O . LEU A 1 173 ? 8.300 -5.893 -20.503 1.00 98.19 173 LEU A O 1
ATOM 1362 N N . ILE A 1 174 ? 7.320 -7.907 -20.571 1.00 98.44 174 ILE A N 1
ATOM 1363 C CA . ILE A 1 174 ? 8.577 -8.677 -20.547 1.00 98.44 174 ILE A CA 1
ATOM 1364 C C . ILE A 1 174 ? 9.571 -8.194 -21.617 1.00 98.44 174 ILE A C 1
ATOM 1366 O O . ILE A 1 174 ? 10.656 -7.767 -21.226 1.00 98.44 174 ILE A O 1
ATOM 1370 N N . PRO A 1 175 ? 9.254 -8.181 -22.930 1.00 98.38 175 PRO A N 1
ATOM 1371 C CA . PRO A 1 175 ? 10.211 -7.739 -23.946 1.00 98.38 175 PRO A CA 1
ATOM 1372 C C . PRO A 1 175 ? 10.662 -6.282 -23.757 1.00 98.38 175 PRO A C 1
ATOM 1374 O O . PRO A 1 175 ? 11.814 -5.968 -24.035 1.00 98.38 175 PRO A O 1
ATOM 1377 N N . VAL A 1 176 ? 9.808 -5.405 -23.214 1.00 98.19 176 VAL A N 1
ATOM 1378 C CA . VAL A 1 176 ? 10.189 -4.019 -22.883 1.00 98.19 176 VAL A CA 1
ATOM 1379 C C . VAL A 1 176 ? 11.270 -3.993 -21.800 1.00 98.19 176 VAL A C 1
ATOM 1381 O O . VAL A 1 176 ? 12.249 -3.253 -21.913 1.00 98.19 176 VAL A O 1
ATOM 1384 N N . LEU A 1 177 ? 11.120 -4.815 -20.758 1.00 98.06 177 LEU A N 1
ATOM 1385 C CA . LEU A 1 177 ? 12.132 -4.945 -19.711 1.00 98.06 177 LEU A CA 1
ATOM 1386 C C . LEU A 1 177 ? 13.404 -5.620 -20.236 1.00 98.06 177 LEU A C 1
ATOM 1388 O O . LEU A 1 177 ? 14.503 -5.227 -19.845 1.00 98.06 177 LEU A O 1
ATOM 1392 N N . GLU A 1 178 ? 13.286 -6.602 -21.130 1.00 98.12 178 GLU A N 1
ATOM 1393 C CA . GLU A 1 178 ? 14.446 -7.260 -21.739 1.00 98.12 178 GLU A CA 1
ATOM 1394 C C . GLU A 1 178 ? 15.286 -6.282 -22.567 1.00 98.12 178 GLU A C 1
ATOM 1396 O O . GLU A 1 178 ? 16.507 -6.231 -22.407 1.00 98.12 178 GLU A O 1
ATOM 1401 N N . ASP A 1 179 ? 14.642 -5.452 -23.389 1.00 97.69 179 ASP A N 1
ATOM 1402 C CA . ASP A 1 179 ? 15.315 -4.426 -24.189 1.00 97.69 179 ASP A CA 1
ATOM 1403 C C . ASP A 1 179 ? 15.970 -3.355 -23.302 1.00 97.69 179 ASP A C 1
ATOM 1405 O O . ASP A 1 179 ? 17.099 -2.925 -23.549 1.00 97.69 179 ASP A O 1
ATOM 1409 N N . LEU A 1 180 ? 15.295 -2.952 -22.222 1.00 96.56 180 LEU A N 1
ATOM 1410 C CA . LEU A 1 180 ? 15.788 -1.942 -21.283 1.00 96.56 180 LEU A CA 1
ATOM 1411 C C . LEU A 1 180 ? 16.988 -2.419 -20.453 1.00 96.56 180 LEU A C 1
ATOM 1413 O O . LEU A 1 180 ? 17.885 -1.629 -20.125 1.00 96.56 180 LEU A O 1
ATOM 1417 N N . THR A 1 181 ? 16.981 -3.691 -20.061 1.00 94.75 181 THR A N 1
ATOM 1418 C CA . THR A 1 181 ? 18.028 -4.305 -19.229 1.00 94.75 181 THR A CA 1
ATOM 1419 C C . THR A 1 181 ? 19.154 -4.914 -20.062 1.00 94.75 181 THR A C 1
ATOM 1421 O O . THR A 1 181 ? 20.254 -5.112 -19.543 1.00 94.75 181 THR A O 1
ATOM 1424 N N . GLY A 1 182 ? 18.905 -5.203 -21.343 1.00 95.69 182 GLY A N 1
ATOM 1425 C CA . GLY A 1 182 ? 19.807 -5.963 -22.206 1.00 95.69 182 GLY A CA 1
ATOM 1426 C C . GLY A 1 182 ? 19.921 -7.439 -21.808 1.00 95.69 182 GLY A C 1
ATOM 1427 O O . GLY A 1 182 ? 20.899 -8.093 -22.173 1.00 95.69 182 GLY A O 1
ATOM 1428 N N . ARG A 1 183 ? 18.969 -7.963 -21.025 1.00 94.38 183 ARG A N 1
ATOM 1429 C CA . ARG A 1 183 ? 18.965 -9.335 -20.500 1.00 94.38 183 ARG A CA 1
ATOM 1430 C C . ARG A 1 183 ? 17.644 -10.012 -20.823 1.00 94.38 183 ARG A C 1
ATOM 1432 O O . ARG A 1 183 ? 16.602 -9.375 -20.787 1.00 94.38 183 ARG A O 1
ATOM 1439 N N . LYS A 1 184 ? 17.686 -11.310 -21.115 1.00 97.88 184 LYS A N 1
ATOM 1440 C CA . LYS A 1 184 ? 16.471 -12.119 -21.244 1.00 97.88 184 LYS A CA 1
ATOM 1441 C C . LYS A 1 184 ? 15.937 -12.501 -19.872 1.00 97.88 184 LYS A C 1
ATOM 1443 O O . LYS A 1 184 ? 16.725 -12.672 -18.941 1.00 97.88 184 LYS A O 1
ATOM 1448 N N . LEU A 1 185 ? 14.619 -12.641 -19.766 1.00 97.88 185 LEU A N 1
ATOM 1449 C CA . LEU A 1 185 ? 13.981 -13.130 -18.552 1.00 97.88 185 LEU A CA 1
ATOM 1450 C C . LEU A 1 185 ? 14.470 -14.552 -18.256 1.00 97.88 185 LEU A C 1
ATOM 1452 O O . LEU A 1 185 ? 14.278 -15.472 -19.052 1.00 97.88 185 LEU A O 1
ATOM 1456 N N . ASP A 1 186 ? 15.078 -14.729 -17.088 1.00 98.25 186 ASP A N 1
ATOM 1457 C CA . ASP A 1 186 ? 15.393 -16.046 -16.551 1.00 98.25 186 ASP A CA 1
ATOM 1458 C C . ASP A 1 186 ? 14.127 -16.634 -15.913 1.00 98.25 186 ASP A C 1
ATOM 1460 O O . ASP A 1 186 ? 13.641 -16.152 -14.885 1.00 98.25 186 ASP A O 1
ATOM 1464 N N . PHE A 1 187 ? 13.573 -17.666 -16.551 1.00 98.12 187 PHE A N 1
ATOM 1465 C CA . PHE A 1 187 ? 12.347 -18.309 -16.090 1.00 98.12 187 PHE A CA 1
ATOM 1466 C C . PHE A 1 187 ? 12.517 -19.018 -14.740 1.00 98.12 187 PHE A C 1
ATOM 1468 O O . PHE A 1 187 ? 11.601 -18.972 -13.921 1.00 98.12 187 PHE A O 1
ATOM 1475 N N . ASP A 1 188 ? 13.675 -19.628 -14.466 1.00 98.44 188 ASP A N 1
ATOM 1476 C CA . ASP A 1 188 ? 13.922 -20.289 -13.180 1.00 98.44 188 ASP A CA 1
ATOM 1477 C C . ASP A 1 188 ? 13.997 -19.270 -12.047 1.00 98.44 188 ASP A C 1
ATOM 1479 O O . ASP A 1 188 ? 13.446 -19.488 -10.964 1.00 98.44 188 ASP A O 1
ATOM 1483 N N . LYS A 1 189 ? 14.607 -18.117 -12.319 1.00 98.38 189 LYS A N 1
ATOM 1484 C CA . LYS A 1 189 ? 14.620 -17.003 -11.377 1.00 98.38 189 LYS A CA 1
ATOM 1485 C C . LYS A 1 189 ? 13.226 -16.424 -11.151 1.00 98.38 189 LYS A C 1
ATOM 1487 O O . LYS A 1 189 ? 12.855 -16.196 -10.002 1.00 98.38 189 LYS A O 1
ATOM 1492 N N . LEU A 1 190 ? 12.435 -16.212 -12.208 1.00 98.62 190 LEU A N 1
ATOM 1493 C CA . LEU A 1 190 ? 11.043 -15.773 -12.060 1.00 98.62 190 LEU A CA 1
ATOM 1494 C C . LEU A 1 190 ? 10.243 -16.767 -11.214 1.00 98.62 190 LEU A C 1
ATOM 1496 O O . LEU A 1 190 ? 9.545 -16.354 -10.291 1.00 98.62 190 LEU A O 1
ATOM 1500 N N . ARG A 1 191 ? 10.379 -18.069 -11.483 1.00 98.62 191 ARG A N 1
ATOM 1501 C CA . ARG A 1 191 ? 9.728 -19.118 -10.695 1.00 98.62 191 ARG A CA 1
ATOM 1502 C C . ARG A 1 191 ? 10.132 -19.039 -9.222 1.00 98.62 191 ARG A C 1
ATOM 1504 O O . ARG A 1 191 ? 9.251 -19.055 -8.372 1.00 98.62 191 ARG A O 1
ATOM 1511 N N . GLN A 1 192 ? 11.419 -18.869 -8.912 1.00 98.69 192 GLN A N 1
ATOM 1512 C CA . GLN A 1 192 ? 11.890 -18.704 -7.532 1.00 98.69 192 GLN A CA 1
ATOM 1513 C C . GLN A 1 192 ? 11.293 -17.459 -6.849 1.00 98.69 192 GLN A C 1
ATOM 1515 O O . GLN A 1 192 ? 10.851 -17.525 -5.702 1.00 98.69 192 GLN A O 1
ATOM 1520 N N . VAL A 1 193 ? 11.240 -16.323 -7.546 1.00 98.69 193 VAL A N 1
ATOM 1521 C CA . VAL A 1 193 ? 10.598 -15.102 -7.031 1.00 98.69 193 VAL A CA 1
ATOM 1522 C C . VAL A 1 193 ? 9.107 -15.346 -6.765 1.00 98.69 193 VAL A C 1
ATOM 1524 O O . VAL A 1 193 ? 8.588 -14.948 -5.722 1.00 98.69 193 VAL A O 1
ATOM 1527 N N . MET A 1 194 ? 8.413 -16.054 -7.657 1.00 98.44 194 MET A N 1
ATOM 1528 C CA . MET A 1 194 ? 7.010 -16.423 -7.458 1.00 98.44 194 MET A CA 1
ATOM 1529 C C . MET A 1 194 ? 6.813 -17.396 -6.289 1.00 98.44 194 MET A C 1
ATOM 1531 O O . MET A 1 194 ? 5.839 -17.251 -5.555 1.00 98.44 194 MET A O 1
ATOM 1535 N N . GLU A 1 195 ? 7.743 -18.324 -6.044 1.00 98.69 195 GLU A N 1
ATOM 1536 C CA . GLU A 1 195 ? 7.727 -19.194 -4.857 1.00 98.69 195 GLU A CA 1
ATOM 1537 C C . GLU A 1 195 ? 7.786 -18.375 -3.562 1.00 98.69 195 GLU A C 1
ATOM 1539 O O . GLU A 1 195 ? 6.983 -18.608 -2.656 1.00 98.69 195 GLU A O 1
ATOM 1544 N N . TYR A 1 196 ? 8.680 -17.383 -3.477 1.00 98.81 196 TYR A N 1
ATOM 1545 C CA . TYR A 1 196 ? 8.732 -16.480 -2.323 1.00 98.81 196 TYR A CA 1
ATOM 1546 C C . TYR A 1 196 ? 7.464 -15.636 -2.197 1.00 98.81 196 TYR A C 1
ATOM 1548 O O . TYR A 1 196 ? 6.930 -15.476 -1.100 1.00 98.81 196 TYR A O 1
ATOM 1556 N N . SER A 1 197 ? 6.944 -15.125 -3.314 1.00 98.19 197 SER A N 1
ATOM 1557 C CA . SER A 1 197 ? 5.712 -14.335 -3.325 1.00 98.19 197 SER A CA 1
ATOM 1558 C C . SER A 1 197 ? 4.503 -15.143 -2.840 1.00 98.19 197 SER A C 1
ATOM 1560 O O . SER A 1 197 ? 3.711 -14.654 -2.032 1.00 98.19 197 SER A O 1
ATOM 1562 N N . ASN A 1 198 ? 4.392 -16.402 -3.266 1.00 98.56 198 ASN A N 1
ATOM 1563 C CA . ASN A 1 198 ? 3.348 -17.324 -2.829 1.00 98.56 198 ASN A CA 1
ATOM 1564 C C . ASN A 1 198 ? 3.461 -17.638 -1.334 1.00 98.56 198 ASN A C 1
ATOM 1566 O O . ASN A 1 198 ? 2.474 -17.500 -0.615 1.00 98.56 198 ASN A O 1
ATOM 1570 N N . GLN A 1 199 ? 4.659 -17.974 -0.846 1.00 98.69 199 GLN A N 1
ATOM 1571 C CA . GLN A 1 199 ? 4.894 -18.223 0.582 1.00 98.69 199 GLN A CA 1
ATOM 1572 C C . GLN A 1 199 ? 4.542 -17.000 1.439 1.00 98.69 199 GLN A C 1
ATOM 1574 O O . GLN A 1 199 ? 3.869 -17.129 2.462 1.00 98.69 199 GLN A O 1
ATOM 1579 N N . ALA A 1 200 ? 4.954 -15.802 1.015 1.00 98.38 200 ALA A N 1
ATOM 1580 C CA . ALA A 1 200 ? 4.587 -14.559 1.684 1.00 98.38 200 ALA A CA 1
ATOM 1581 C C . ALA A 1 200 ? 3.059 -14.378 1.714 1.00 98.38 200 ALA A C 1
ATOM 1583 O O . ALA A 1 200 ? 2.487 -14.143 2.778 1.00 98.38 200 ALA A O 1
ATOM 1584 N N . GLN A 1 201 ? 2.381 -14.568 0.577 1.00 97.88 201 GLN A N 1
ATOM 1585 C CA . GLN A 1 201 ? 0.925 -14.438 0.485 1.00 97.88 201 GLN A CA 1
ATOM 1586 C C . GLN A 1 201 ? 0.185 -15.434 1.393 1.00 97.88 201 GLN A C 1
ATOM 1588 O O . GLN A 1 201 ? -0.807 -15.069 2.024 1.00 97.88 201 GLN A O 1
ATOM 1593 N N . GLU A 1 202 ? 0.672 -16.668 1.530 1.00 98.50 202 GLU A N 1
ATOM 1594 C CA . GLU A 1 202 ? 0.107 -17.638 2.474 1.00 98.50 202 GLU A CA 1
ATOM 1595 C C . GLU A 1 202 ? 0.164 -17.136 3.921 1.00 98.50 202 GLU A C 1
ATOM 1597 O O . GLU A 1 202 ? -0.814 -17.265 4.663 1.00 98.50 202 GLU A O 1
ATOM 1602 N N . TYR A 1 203 ? 1.286 -16.543 4.341 1.00 98.25 203 TYR A N 1
ATOM 1603 C CA . TYR A 1 203 ? 1.386 -15.953 5.676 1.00 98.25 203 TYR A CA 1
ATOM 1604 C C . TYR A 1 203 ? 0.495 -14.726 5.834 1.00 98.25 203 TYR A C 1
ATOM 1606 O O . TYR A 1 203 ? -0.138 -14.592 6.877 1.00 98.25 203 TYR A O 1
ATOM 1614 N N . VAL A 1 204 ? 0.364 -13.879 4.811 1.00 97.31 204 VAL A N 1
ATOM 1615 C CA . VAL A 1 204 ? -0.584 -12.753 4.826 1.00 97.31 204 VAL A CA 1
ATOM 1616 C C . VAL A 1 204 ? -2.012 -13.241 5.076 1.00 97.31 204 VAL A C 1
ATOM 1618 O O . VAL A 1 204 ? -2.691 -12.723 5.962 1.00 97.31 204 VAL A O 1
ATOM 1621 N N . LEU A 1 205 ? -2.460 -14.288 4.375 1.00 97.69 205 LEU A N 1
ATOM 1622 C CA . LEU A 1 205 ? -3.788 -14.873 4.587 1.00 97.69 205 LEU A CA 1
ATOM 1623 C C . LEU A 1 205 ? -3.951 -15.432 6.010 1.00 97.69 205 LEU A C 1
ATOM 1625 O O . LEU A 1 205 ? -4.971 -15.193 6.664 1.00 97.69 205 LEU A O 1
ATOM 1629 N N . LYS A 1 206 ? -2.930 -16.123 6.533 1.00 97.62 206 LYS A N 1
ATOM 1630 C CA . LYS A 1 206 ? -2.920 -16.616 7.921 1.00 97.62 206 LYS A CA 1
ATOM 1631 C C . LYS A 1 206 ? -2.983 -15.473 8.943 1.00 97.62 206 LYS A C 1
ATOM 1633 O O . LYS A 1 206 ? -3.721 -15.561 9.925 1.00 97.62 206 LYS A O 1
ATOM 1638 N N . LEU A 1 207 ? -2.244 -14.391 8.710 1.00 96.19 207 LEU A N 1
ATOM 1639 C CA . LEU A 1 207 ? -2.213 -13.198 9.556 1.00 96.19 207 LEU A CA 1
ATOM 1640 C C . LEU A 1 207 ? -3.544 -12.444 9.526 1.00 96.19 207 LEU A C 1
ATOM 1642 O O . LEU A 1 207 ? -4.035 -12.030 10.577 1.00 96.19 207 LEU A O 1
ATOM 1646 N N . ASN A 1 208 ? -4.185 -12.334 8.359 1.00 96.19 208 ASN A N 1
ATOM 1647 C CA . ASN A 1 208 ? -5.535 -11.782 8.237 1.00 96.19 208 ASN A CA 1
ATOM 1648 C C . ASN A 1 208 ? -6.525 -12.529 9.134 1.00 96.19 208 ASN A C 1
ATOM 1650 O O . ASN A 1 208 ? -7.322 -11.880 9.810 1.00 96.19 208 ASN A O 1
ATOM 1654 N N . HIS A 1 209 ? -6.443 -13.863 9.187 1.00 96.38 209 HIS A N 1
ATOM 1655 C CA . HIS A 1 209 ? -7.289 -14.669 10.064 1.00 96.38 209 HIS A CA 1
ATOM 1656 C C . HIS A 1 209 ? -6.932 -14.500 11.549 1.00 96.38 209 HIS A C 1
ATOM 1658 O O . HIS A 1 209 ? -7.826 -14.321 12.377 1.00 96.38 209 HIS A O 1
ATOM 1664 N N . ILE A 1 210 ? -5.642 -14.490 11.902 1.00 96.06 210 ILE A N 1
ATOM 1665 C CA . ILE A 1 210 ? -5.190 -14.270 13.286 1.00 96.06 210 ILE A CA 1
ATOM 1666 C C . ILE A 1 210 ? -5.692 -12.929 13.847 1.00 96.06 210 ILE A C 1
ATOM 1668 O O . ILE A 1 210 ? -6.125 -12.865 14.995 1.00 96.06 210 ILE A O 1
ATOM 1672 N N . ARG A 1 211 ? -5.719 -11.865 13.038 1.00 95.00 211 ARG A N 1
ATOM 1673 C CA . ARG A 1 211 ? -6.235 -10.545 13.446 1.00 95.00 211 ARG A CA 1
ATOM 1674 C C . ARG A 1 211 ? -7.734 -10.539 13.799 1.00 95.00 211 ARG A C 1
ATOM 1676 O O . ARG A 1 211 ? -8.222 -9.603 14.434 1.00 95.00 211 ARG A O 1
ATOM 1683 N N . GLN A 1 212 ? -8.485 -11.577 13.426 1.00 96.31 212 GLN A N 1
ATOM 1684 C CA . GLN A 1 212 ? -9.902 -11.728 13.786 1.00 96.31 212 GLN A CA 1
ATOM 1685 C C . GLN A 1 212 ? -10.113 -12.295 15.203 1.00 96.31 212 GLN A C 1
ATOM 1687 O O . GLN A 1 212 ? -11.251 -12.297 15.689 1.00 96.31 212 GLN A O 1
ATOM 1692 N N . GLN A 1 213 ? -9.058 -12.790 15.861 1.00 97.00 213 GLN A N 1
ATOM 1693 C CA . GLN A 1 213 ? -9.132 -13.278 17.241 1.00 97.00 213 GLN A CA 1
ATOM 1694 C C . GLN A 1 213 ? -9.447 -12.134 18.215 1.00 97.00 213 GLN A C 1
ATOM 1696 O O . GLN A 1 213 ? -9.169 -10.965 17.929 1.00 97.00 213 GLN A O 1
ATOM 1701 N N . VAL A 1 214 ? -10.087 -12.477 19.337 1.00 96.12 214 VAL A N 1
ATOM 1702 C CA . VAL A 1 214 ? -10.461 -11.537 20.402 1.00 96.12 214 VAL A CA 1
ATOM 1703 C C . VAL A 1 214 ? -9.894 -12.058 21.728 1.00 96.12 214 VAL A C 1
ATOM 1705 O O . VAL A 1 214 ? -10.320 -13.132 22.158 1.00 96.12 214 VAL A O 1
ATOM 1708 N N . PRO A 1 215 ? -8.978 -11.321 22.381 1.00 96.19 215 PRO A N 1
ATOM 1709 C CA . PRO A 1 215 ? -8.362 -10.072 21.911 1.00 96.19 215 PRO A CA 1
ATOM 1710 C C . PRO A 1 215 ? -7.471 -10.279 20.665 1.00 96.19 215 PRO A C 1
ATOM 1712 O O . PRO A 1 215 ? -6.969 -11.376 20.421 1.00 96.19 215 PRO A O 1
ATOM 1715 N N . SER A 1 216 ? -7.284 -9.232 19.857 1.00 96.06 216 SER A N 1
ATOM 1716 C CA . SER A 1 216 ? -6.368 -9.237 18.711 1.00 96.06 216 SER A CA 1
ATOM 1717 C C . SER A 1 216 ? -4.925 -9.297 19.212 1.00 96.06 216 SER A C 1
ATOM 1719 O O . SER A 1 216 ? -4.545 -8.474 20.046 1.00 96.06 216 SER A O 1
ATOM 1721 N N . PRO A 1 217 ? -4.074 -10.196 18.689 1.00 94.69 217 PRO A N 1
ATOM 1722 C CA . PRO A 1 217 ? -2.663 -10.269 19.072 1.00 94.69 217 PRO A CA 1
ATOM 1723 C C . PRO A 1 217 ? -1.795 -9.209 18.375 1.00 94.69 217 PRO A C 1
ATOM 1725 O O . PRO A 1 217 ? -0.589 -9.168 18.598 1.00 94.69 217 PRO A O 1
ATOM 1728 N N . TYR A 1 218 ? -2.382 -8.385 17.502 1.00 92.25 218 TYR A N 1
ATOM 1729 C CA . TYR A 1 218 ? -1.664 -7.510 16.576 1.00 92.25 218 TYR A CA 1
ATOM 1730 C C . TYR A 1 218 ? -1.723 -6.027 16.971 1.00 92.25 218 TYR A C 1
ATOM 1732 O O . TYR A 1 218 ? -2.827 -5.536 17.226 1.00 92.25 218 TYR A O 1
ATOM 1740 N N . PRO A 1 219 ? -0.588 -5.298 16.938 1.00 91.88 219 PRO A N 1
ATOM 1741 C CA . PRO A 1 219 ? -0.570 -3.846 17.074 1.00 91.88 219 PRO A CA 1
ATOM 1742 C C . PRO A 1 219 ? -1.201 -3.155 15.865 1.00 91.88 219 PRO A C 1
ATOM 1744 O O . PRO A 1 219 ? -0.969 -3.548 14.717 1.00 91.88 219 PRO A O 1
ATOM 1747 N N . SER A 1 220 ? -1.945 -2.076 16.112 1.00 92.81 220 SER A N 1
ATOM 1748 C CA . SER A 1 220 ? -2.597 -1.284 15.061 1.00 92.81 220 SER A CA 1
ATOM 1749 C C . SER A 1 220 ? -1.590 -0.647 14.100 1.00 92.81 220 SER A C 1
ATOM 1751 O O . SER A 1 220 ? -1.828 -0.602 12.894 1.00 92.81 220 SER A O 1
ATOM 1753 N N . LEU A 1 221 ? -0.467 -0.145 14.629 1.00 89.62 221 LEU A N 1
ATOM 1754 C CA . LEU A 1 221 ? 0.563 0.529 13.835 1.00 89.62 221 LEU A CA 1
ATOM 1755 C C . LEU A 1 221 ? 1.300 -0.442 12.906 1.00 89.62 221 LEU A C 1
ATOM 1757 O O . LEU A 1 221 ? 1.485 -0.140 11.727 1.00 89.62 221 LEU A O 1
ATOM 1761 N N . ASP A 1 222 ? 1.686 -1.610 13.417 1.00 89.25 222 ASP A N 1
ATOM 1762 C CA . ASP A 1 222 ? 2.348 -2.655 12.630 1.00 89.25 222 ASP A CA 1
ATOM 1763 C C . ASP A 1 222 ? 1.468 -3.069 11.456 1.00 89.25 222 ASP A C 1
ATOM 1765 O O . ASP A 1 222 ? 1.888 -2.998 10.305 1.00 89.25 222 ASP A O 1
ATOM 1769 N N . MET A 1 223 ? 0.198 -3.362 11.742 1.00 88.19 223 MET A N 1
ATOM 1770 C CA . MET A 1 223 ? -0.782 -3.733 10.729 1.00 88.19 223 MET A CA 1
ATOM 1771 C C . MET A 1 223 ? -0.887 -2.714 9.593 1.00 88.19 223 MET A C 1
ATOM 1773 O O . MET A 1 223 ? -1.152 -3.102 8.469 1.00 88.19 223 MET A O 1
ATOM 1777 N N . ILE A 1 224 ? -0.703 -1.419 9.834 1.00 87.06 224 ILE A N 1
ATOM 1778 C CA . ILE A 1 224 ? -0.821 -0.407 8.774 1.00 87.06 224 ILE A CA 1
ATOM 1779 C C . ILE A 1 224 ? 0.511 -0.181 8.062 1.00 87.06 224 ILE A C 1
ATOM 1781 O O . ILE A 1 224 ? 0.538 0.012 6.847 1.00 87.06 224 ILE A O 1
ATOM 1785 N N . THR A 1 225 ? 1.620 -0.240 8.794 1.00 87.00 225 THR A N 1
ATOM 1786 C CA . THR A 1 225 ? 2.964 -0.021 8.242 1.00 87.00 225 THR A CA 1
ATOM 1787 C C . THR A 1 225 ? 3.475 -1.202 7.415 1.00 87.00 225 THR A C 1
ATOM 1789 O O . THR A 1 225 ? 4.234 -0.993 6.468 1.00 87.00 225 THR A O 1
ATOM 1792 N N . GLU A 1 226 ? 2.991 -2.421 7.677 1.00 91.19 226 GLU A N 1
ATOM 1793 C CA . GLU A 1 226 ? 3.260 -3.628 6.880 1.00 91.19 226 GLU A CA 1
ATOM 1794 C C . GLU A 1 226 ? 2.898 -3.471 5.396 1.00 91.19 226 GLU A C 1
ATOM 1796 O O . GLU A 1 226 ? 3.514 -4.119 4.549 1.00 91.19 226 GLU A O 1
ATOM 1801 N N . TYR A 1 227 ? 1.973 -2.563 5.061 1.00 89.88 227 TYR A N 1
ATOM 1802 C CA . TYR A 1 227 ? 1.647 -2.212 3.677 1.00 89.88 227 TYR A CA 1
ATOM 1803 C C . TYR A 1 227 ? 2.901 -1.888 2.849 1.00 89.88 227 TYR A C 1
ATOM 1805 O O . TYR A 1 227 ? 3.031 -2.344 1.713 1.00 89.88 227 TYR A O 1
ATOM 1813 N N . GLY A 1 228 ? 3.857 -1.153 3.433 1.00 89.12 228 GLY A N 1
ATOM 1814 C CA . GLY A 1 228 ? 5.112 -0.809 2.765 1.00 89.12 228 GLY A CA 1
ATOM 1815 C C . GLY A 1 228 ? 5.980 -2.033 2.461 1.00 89.12 228 GLY A C 1
ATOM 1816 O O . GLY A 1 228 ? 6.553 -2.120 1.378 1.00 89.12 228 GLY A O 1
ATOM 1817 N N . LEU A 1 229 ? 6.043 -3.016 3.363 1.00 92.62 229 LEU A N 1
ATOM 1818 C CA . LEU A 1 229 ? 6.793 -4.254 3.122 1.00 92.62 229 LEU A CA 1
ATOM 1819 C C . LEU A 1 229 ? 6.134 -5.097 2.031 1.00 92.62 229 LEU A C 1
ATOM 1821 O O . LEU A 1 229 ? 6.804 -5.515 1.090 1.00 92.62 229 LEU A O 1
ATOM 1825 N N . LEU A 1 230 ? 4.820 -5.311 2.138 1.00 92.94 230 LEU A N 1
ATOM 1826 C CA . LEU A 1 230 ? 4.069 -6.155 1.207 1.00 92.94 230 LEU A CA 1
ATOM 1827 C C . LEU A 1 230 ? 4.152 -5.634 -0.229 1.00 92.94 230 LEU A C 1
ATOM 1829 O O . LEU A 1 230 ? 4.383 -6.410 -1.154 1.00 92.94 230 LEU A O 1
ATOM 1833 N N . MET A 1 231 ? 4.019 -4.318 -0.401 1.00 90.50 231 MET A N 1
ATOM 1834 C CA . MET A 1 231 ? 4.072 -3.678 -1.712 1.00 90.50 231 MET A CA 1
ATOM 1835 C C . MET A 1 231 ? 5.470 -3.734 -2.337 1.00 90.50 231 MET A C 1
ATOM 1837 O O . MET A 1 231 ? 5.596 -4.037 -3.518 1.00 90.50 231 MET A O 1
ATOM 1841 N N . ASN A 1 232 ? 6.531 -3.462 -1.572 1.00 94.00 232 ASN A N 1
ATOM 1842 C CA . ASN A 1 232 ? 7.876 -3.356 -2.145 1.00 94.00 232 ASN A CA 1
ATOM 1843 C C . ASN A 1 232 ? 8.624 -4.696 -2.235 1.00 94.00 232 ASN A C 1
ATOM 1845 O O . ASN A 1 232 ? 9.459 -4.873 -3.120 1.00 94.00 232 ASN A O 1
ATOM 1849 N N . MET A 1 233 ? 8.354 -5.641 -1.331 1.00 96.50 233 MET A N 1
ATOM 1850 C CA . MET A 1 233 ? 9.201 -6.825 -1.124 1.00 96.50 233 MET A CA 1
ATOM 1851 C C . MET A 1 233 ? 8.524 -8.149 -1.503 1.00 96.50 233 MET A C 1
ATOM 1853 O O . MET A 1 233 ? 9.057 -9.220 -1.212 1.00 96.50 233 MET A O 1
ATOM 1857 N N . ALA A 1 234 ? 7.359 -8.127 -2.158 1.00 96.50 234 ALA A N 1
ATOM 1858 C CA . ALA A 1 234 ? 6.771 -9.364 -2.666 1.00 96.50 234 ALA A CA 1
ATOM 1859 C C . ALA A 1 234 ? 7.738 -10.069 -3.629 1.00 96.50 234 ALA A C 1
ATOM 1861 O O . ALA A 1 234 ? 8.292 -9.463 -4.544 1.00 96.50 234 ALA A O 1
ATOM 1862 N N . GLY A 1 235 ? 7.952 -11.363 -3.399 1.00 97.44 235 GLY A N 1
ATOM 1863 C CA . GLY A 1 235 ? 8.913 -12.153 -4.161 1.00 97.44 235 GLY A CA 1
ATOM 1864 C C . GLY A 1 235 ? 10.345 -12.147 -3.623 1.00 97.44 235 GLY A C 1
ATOM 1865 O O . GLY A 1 235 ? 11.226 -12.711 -4.269 1.00 97.44 235 GLY A O 1
ATOM 1866 N N . THR A 1 236 ? 10.590 -11.573 -2.440 1.00 98.31 236 THR A N 1
ATOM 1867 C CA . THR A 1 236 ? 11.888 -11.683 -1.760 1.00 98.31 236 THR A CA 1
ATOM 1868 C C . THR A 1 236 ? 11.831 -12.642 -0.559 1.00 98.31 236 THR A C 1
ATOM 1870 O O . THR A 1 236 ? 10.793 -12.743 0.107 1.00 98.31 236 THR A O 1
ATOM 1873 N N . PRO A 1 237 ? 12.926 -13.364 -0.247 1.00 98.06 237 PRO A N 1
ATOM 1874 C CA . PRO A 1 237 ? 12.981 -14.250 0.917 1.00 98.06 237 PRO A CA 1
ATOM 1875 C C . PRO A 1 237 ? 12.866 -13.492 2.248 1.00 98.06 237 PRO A C 1
ATOM 1877 O O . PRO A 1 237 ? 12.347 -14.037 3.219 1.00 98.06 237 PRO A O 1
ATOM 1880 N N . GLU A 1 238 ? 13.299 -12.231 2.302 1.00 97.50 238 GLU A N 1
ATOM 1881 C CA . GLU A 1 238 ? 13.220 -11.395 3.502 1.00 97.50 238 GLU A CA 1
ATOM 1882 C C . GLU A 1 238 ? 11.766 -11.118 3.901 1.00 97.50 238 GLU A C 1
ATOM 1884 O O . GLU A 1 238 ? 11.445 -11.136 5.089 1.00 97.50 238 GLU A O 1
ATOM 1889 N N . LEU A 1 239 ? 10.860 -10.926 2.930 1.00 97.62 239 LEU A N 1
ATOM 1890 C CA . LEU A 1 239 ? 9.437 -10.772 3.236 1.00 97.62 239 LEU A CA 1
ATOM 1891 C C . LEU A 1 239 ? 8.840 -12.067 3.810 1.00 97.62 239 LEU A C 1
ATOM 1893 O O . LEU A 1 239 ? 8.050 -12.014 4.753 1.00 97.62 239 LEU A O 1
ATOM 1897 N N . VAL A 1 240 ? 9.234 -13.229 3.278 1.00 98.50 240 VAL A N 1
ATOM 1898 C CA . VAL A 1 240 ? 8.814 -14.539 3.808 1.00 98.50 240 VAL A CA 1
ATOM 1899 C C . VAL A 1 240 ? 9.300 -14.714 5.246 1.00 98.50 240 VAL A C 1
ATOM 1901 O O . VAL A 1 240 ? 8.533 -15.125 6.120 1.00 98.50 240 VAL A O 1
ATOM 1904 N N . GLU A 1 241 ? 10.556 -14.360 5.519 1.00 97.69 241 GLU A N 1
ATOM 1905 C CA . GLU A 1 241 ? 11.122 -14.419 6.865 1.00 97.69 241 GLU A CA 1
ATOM 1906 C C . GLU A 1 241 ? 10.353 -13.505 7.832 1.00 97.69 241 GLU A C 1
ATOM 1908 O O . GLU A 1 241 ? 9.921 -13.965 8.891 1.00 97.69 241 GLU A O 1
ATOM 1913 N N . TYR A 1 242 ? 10.122 -12.244 7.456 1.00 96.69 242 TYR A N 1
ATOM 1914 C CA . TYR A 1 242 ? 9.360 -11.294 8.265 1.00 96.69 242 TYR A CA 1
ATOM 1915 C C . TYR A 1 242 ? 7.967 -11.837 8.612 1.00 96.69 242 TYR A C 1
ATOM 1917 O O . TYR A 1 242 ? 7.615 -11.956 9.788 1.00 96.69 242 TYR A O 1
ATOM 1925 N N . LEU A 1 243 ? 7.190 -12.221 7.594 1.00 97.31 243 LEU A N 1
ATOM 1926 C CA . LEU A 1 243 ? 5.805 -12.657 7.770 1.00 97.31 243 LEU A CA 1
ATOM 1927 C C . LEU A 1 243 ? 5.701 -13.972 8.545 1.00 97.31 243 LEU A C 1
ATOM 1929 O O . LEU A 1 243 ? 4.793 -14.124 9.362 1.00 97.31 243 LEU A O 1
ATOM 1933 N N . SER A 1 244 ? 6.635 -14.904 8.339 1.00 97.88 244 SER A N 1
ATOM 1934 C CA . SER A 1 244 ? 6.662 -16.164 9.089 1.00 97.88 244 SER A CA 1
ATOM 1935 C C . SER A 1 244 ? 6.952 -15.933 10.572 1.00 97.88 244 SER A C 1
ATOM 1937 O O . SER A 1 244 ? 6.189 -16.400 11.417 1.00 97.88 244 SER A O 1
ATOM 1939 N N . LYS A 1 245 ? 7.971 -15.134 10.921 1.00 96.50 245 LYS A N 1
ATOM 1940 C CA . LYS A 1 245 ? 8.246 -14.787 12.325 1.00 96.50 245 LYS A CA 1
ATOM 1941 C C . LYS A 1 245 ? 7.094 -14.005 12.952 1.00 96.50 245 LYS A C 1
ATOM 1943 O O . LYS A 1 245 ? 6.741 -14.250 14.106 1.00 96.50 245 LYS A O 1
ATOM 1948 N N . LYS A 1 246 ? 6.491 -13.078 12.202 1.00 95.62 246 LYS A N 1
ATOM 1949 C CA . LYS A 1 246 ? 5.345 -12.294 12.668 1.00 95.62 246 LYS A CA 1
ATOM 1950 C C . LYS A 1 246 ? 4.127 -13.181 12.935 1.00 95.62 246 LYS A C 1
ATOM 1952 O O . LYS A 1 246 ? 3.446 -12.992 13.944 1.00 95.62 246 LYS A O 1
ATOM 1957 N N . TYR A 1 247 ? 3.881 -14.173 12.077 1.00 96.62 247 TYR A N 1
ATOM 1958 C CA . TYR A 1 247 ? 2.845 -15.181 12.279 1.00 96.62 247 TYR A CA 1
ATOM 1959 C C . TYR A 1 247 ? 3.099 -16.020 13.532 1.00 96.62 247 TYR A C 1
ATOM 1961 O O . TYR A 1 247 ? 2.204 -16.111 14.368 1.00 96.62 247 TYR A O 1
ATOM 1969 N N . GLU A 1 248 ? 4.305 -16.566 13.712 1.00 97.19 248 GLU A N 1
ATOM 1970 C CA . GLU A 1 248 ? 4.641 -17.374 14.894 1.00 97.19 248 GLU A CA 1
ATOM 1971 C C . GLU A 1 248 ? 4.522 -16.574 16.197 1.00 97.19 248 GLU A C 1
ATOM 1973 O O . GLU A 1 248 ? 3.957 -17.058 17.179 1.00 97.19 248 GLU A O 1
ATOM 1978 N N . TRP A 1 249 ? 4.977 -15.317 16.201 1.00 95.31 249 TRP A N 1
ATOM 1979 C CA . TRP A 1 249 ? 4.816 -14.422 17.347 1.00 95.31 249 TRP A CA 1
ATOM 1980 C C . TRP A 1 249 ? 3.337 -14.193 17.689 1.00 95.31 249 TRP A C 1
ATOM 1982 O O . TRP A 1 249 ? 2.924 -14.387 18.835 1.00 95.31 249 TRP A O 1
ATOM 1992 N N . ALA A 1 250 ? 2.516 -13.839 16.696 1.00 95.56 250 ALA A N 1
ATOM 1993 C CA . ALA A 1 250 ? 1.099 -13.568 16.916 1.00 95.56 250 ALA A CA 1
ATOM 1994 C C . ALA A 1 250 ? 0.322 -14.835 17.304 1.00 95.56 250 ALA A C 1
ATOM 1996 O O . ALA A 1 250 ? -0.531 -14.794 18.191 1.00 95.56 250 ALA A O 1
ATOM 1997 N N . LYS A 1 251 ? 0.651 -15.979 16.694 1.00 97.00 251 LYS A N 1
ATOM 1998 C CA . LYS A 1 251 ? 0.101 -17.286 17.059 1.00 97.00 251 LYS A CA 1
ATOM 1999 C C . LYS A 1 251 ? 0.445 -17.636 18.508 1.00 97.00 251 LYS A C 1
ATOM 2001 O O . LYS A 1 251 ? -0.436 -18.062 19.245 1.00 97.00 251 LYS A O 1
ATOM 2006 N N . GLY A 1 252 ? 1.684 -17.396 18.939 1.00 96.31 252 GLY A N 1
ATOM 2007 C CA . GLY A 1 252 ? 2.114 -17.630 20.317 1.00 96.31 252 GLY A CA 1
ATOM 2008 C C . GLY A 1 252 ? 1.324 -16.821 21.353 1.00 96.31 252 GLY A C 1
ATOM 2009 O O . GLY A 1 252 ? 1.084 -17.327 22.449 1.00 96.31 252 GLY A O 1
ATOM 2010 N N . LYS A 1 253 ? 0.880 -15.601 21.014 1.00 95.56 253 LYS A N 1
ATOM 2011 C CA . LYS A 1 253 ? -0.047 -14.819 21.853 1.00 95.56 253 LYS A CA 1
ATOM 2012 C C . LYS A 1 253 ? -1.438 -15.452 21.899 1.00 95.56 253 LYS A C 1
ATOM 2014 O O . LYS A 1 253 ? -1.967 -15.692 22.982 1.00 95.56 253 LYS A O 1
ATOM 2019 N N . VAL A 1 254 ? -1.986 -15.817 20.738 1.00 96.88 254 VAL A N 1
ATOM 2020 C CA . VAL A 1 254 ? -3.301 -16.478 20.640 1.00 96.88 254 VAL A CA 1
ATOM 2021 C C . VAL A 1 254 ? -3.336 -17.789 21.429 1.00 96.88 254 VAL A C 1
ATOM 2023 O O . VAL A 1 254 ? -4.283 -18.016 22.177 1.00 96.88 254 VAL A O 1
ATOM 2026 N N . ASP A 1 255 ? -2.298 -18.623 21.328 1.00 97.31 255 ASP A N 1
ATOM 2027 C CA . ASP A 1 255 ? -2.208 -19.907 22.039 1.00 97.31 255 ASP A CA 1
ATOM 2028 C C . ASP A 1 255 ? -2.240 -19.737 23.573 1.00 97.31 255 ASP A C 1
ATOM 2030 O O . ASP A 1 255 ? -2.677 -20.637 24.291 1.00 97.31 255 ASP A O 1
ATOM 2034 N N . LYS A 1 256 ? -1.798 -18.580 24.085 1.00 96.56 256 LYS A N 1
ATOM 2035 C CA . LYS A 1 256 ? -1.842 -18.218 25.512 1.00 96.56 256 LYS A CA 1
ATOM 2036 C C . LYS A 1 256 ? -3.125 -17.487 25.917 1.00 96.56 256 LYS A C 1
ATOM 2038 O O . LYS A 1 256 ? -3.306 -17.199 27.097 1.00 96.56 256 LYS A O 1
ATOM 2043 N N . GLY A 1 257 ? -4.006 -17.174 24.966 1.00 95.25 257 GLY A N 1
ATOM 2044 C CA . GLY A 1 257 ? -5.172 -16.318 25.192 1.00 95.25 257 GLY A CA 1
ATOM 2045 C C . GLY A 1 257 ? -4.813 -14.845 25.422 1.00 95.25 257 GLY A C 1
ATOM 2046 O O . GLY A 1 257 ? -5.585 -14.118 26.043 1.00 95.25 257 GLY A O 1
ATOM 2047 N N . GLU A 1 258 ? -3.643 -14.410 24.954 1.00 95.38 258 GLU A N 1
ATOM 2048 C CA . GLU A 1 258 ? -3.131 -13.048 25.105 1.00 95.38 258 GLU A CA 1
ATOM 2049 C C . GLU A 1 258 ? -3.418 -12.205 23.853 1.00 95.38 258 GLU A C 1
ATOM 2051 O O . GLU A 1 258 ? -3.348 -12.682 22.718 1.00 95.38 258 GLU A O 1
ATOM 2056 N N . GLY A 1 259 ? -3.713 -10.922 24.066 1.00 94.44 259 GLY A N 1
ATOM 2057 C CA . GLY A 1 259 ? -3.806 -9.917 23.009 1.00 94.44 259 GLY A CA 1
ATOM 2058 C C . GLY A 1 259 ? -2.524 -9.101 22.859 1.00 94.44 259 GLY A C 1
ATOM 2059 O O . GLY A 1 259 ? -1.545 -9.279 23.583 1.00 94.44 259 GLY A O 1
ATOM 2060 N N . HIS A 1 260 ? -2.543 -8.150 21.927 1.00 93.56 260 HIS A N 1
ATOM 2061 C CA . HIS A 1 260 ? -1.559 -7.070 21.865 1.00 93.56 260 HIS A CA 1
ATOM 2062 C C . HIS A 1 260 ? -1.684 -6.162 23.090 1.00 93.56 260 HIS A C 1
ATOM 2064 O O . HIS A 1 260 ? -0.696 -5.895 23.770 1.00 93.56 260 HIS A O 1
ATOM 2070 N N . LEU A 1 261 ? -2.913 -5.744 23.404 1.00 94.44 261 LEU A N 1
ATOM 2071 C CA . LEU A 1 261 ? -3.209 -4.955 24.594 1.00 94.44 261 LEU A CA 1
ATOM 2072 C C . LEU A 1 261 ? -3.552 -5.862 25.786 1.00 94.44 261 LEU A C 1
ATOM 2074 O O . LEU A 1 261 ? -4.228 -6.875 25.594 1.00 94.44 261 LEU A O 1
ATOM 2078 N N . PRO A 1 262 ? -3.193 -5.465 27.025 1.00 92.38 262 PRO A N 1
ATOM 2079 C CA . PRO A 1 262 ? -3.667 -6.143 28.233 1.00 92.38 262 PRO A CA 1
ATOM 2080 C C . PRO A 1 262 ? -5.198 -6.180 28.340 1.00 92.38 262 PRO A C 1
ATOM 2082 O O . PRO A 1 262 ? -5.760 -7.136 28.865 1.00 92.38 262 PRO A O 1
ATOM 2085 N N . GLU A 1 263 ? -5.873 -5.139 27.841 1.00 94.31 263 GLU A N 1
ATOM 2086 C CA . GLU A 1 263 ? -7.332 -5.041 27.802 1.00 94.31 263 GLU A CA 1
ATOM 2087 C C . GLU A 1 263 ? -7.780 -4.411 26.470 1.00 94.31 263 GLU A C 1
ATOM 2089 O O . GLU A 1 263 ? -7.781 -3.189 26.309 1.00 94.31 263 GLU A O 1
ATOM 2094 N N . GLU A 1 264 ? -8.165 -5.245 25.499 1.00 97.06 264 GLU A N 1
ATOM 2095 C CA . GLU A 1 264 ? -8.831 -4.792 24.269 1.00 97.06 264 GLU A CA 1
ATOM 2096 C C . GLU A 1 264 ? -10.304 -4.476 24.564 1.00 97.06 264 GLU A C 1
ATOM 2098 O O . GLU A 1 264 ? -11.096 -5.369 24.869 1.00 97.06 264 GLU A O 1
ATOM 2103 N N . LYS A 1 265 ? -10.686 -3.199 24.459 1.00 97.31 265 LYS A N 1
ATOM 2104 C CA . LYS A 1 265 ? -12.050 -2.722 24.741 1.00 97.31 265 LYS A CA 1
ATOM 2105 C C . LYS A 1 265 ? -12.885 -2.549 23.486 1.00 97.31 265 LYS A C 1
ATOM 2107 O O . LYS A 1 265 ? -14.085 -2.836 23.517 1.00 97.31 265 LYS A O 1
ATOM 2112 N N . TYR A 1 266 ? -12.274 -2.063 22.406 1.00 98.00 266 TYR A N 1
ATOM 2113 C CA . TYR A 1 266 ? -12.975 -1.743 21.164 1.00 98.00 266 TYR A CA 1
ATOM 2114 C C . TYR A 1 266 ? -12.179 -2.180 19.940 1.00 98.00 266 TYR A C 1
ATOM 2116 O O . TYR A 1 266 ? -10.954 -2.088 19.920 1.00 98.00 266 TYR A O 1
ATOM 2124 N N . ARG A 1 267 ? -12.885 -2.609 18.898 1.00 97.88 267 ARG A N 1
ATOM 2125 C CA . ARG A 1 267 ? -12.303 -3.000 17.612 1.00 97.88 267 ARG A CA 1
ATOM 2126 C C . ARG A 1 267 ? -12.727 -2.019 16.533 1.00 97.88 267 ARG A C 1
ATOM 2128 O O . ARG A 1 267 ? -13.919 -1.838 16.287 1.00 97.88 267 ARG A O 1
ATOM 2135 N N . LEU A 1 268 ? -11.755 -1.394 15.885 1.00 97.69 268 LEU A N 1
ATOM 2136 C CA . LEU A 1 268 ? -11.970 -0.430 14.813 1.00 97.69 268 LEU A CA 1
ATOM 2137 C C . LEU A 1 268 ? -11.556 -1.031 13.472 1.00 97.69 268 LEU A C 1
ATOM 2139 O O . LEU A 1 268 ? -10.522 -1.695 13.368 1.00 97.69 268 LEU A O 1
ATOM 2143 N N . VAL A 1 269 ? -12.344 -0.767 12.434 1.00 96.94 269 VAL A N 1
ATOM 2144 C CA . VAL A 1 269 ? -11.959 -1.054 11.047 1.00 96.94 269 VAL A CA 1
ATOM 2145 C C . VAL A 1 269 ? -11.873 0.235 10.251 1.00 96.94 269 VAL A C 1
ATOM 2147 O O . VAL A 1 269 ? -12.739 1.105 10.347 1.00 96.94 269 VAL A O 1
ATOM 2150 N N . TRP A 1 270 ? -10.819 0.351 9.455 1.00 95.75 270 TRP A N 1
ATOM 2151 C CA . TRP A 1 270 ? -10.584 1.511 8.609 1.00 95.75 270 TRP A CA 1
ATOM 2152 C C . TRP A 1 270 ? -10.987 1.180 7.183 1.00 95.75 270 TRP A C 1
ATOM 2154 O O . TRP A 1 270 ? -10.434 0.290 6.534 1.00 95.75 270 TRP A O 1
ATOM 2164 N N . ILE A 1 271 ? -11.990 1.895 6.707 1.00 94.06 271 ILE A N 1
ATOM 2165 C CA . ILE A 1 271 ? -12.468 1.832 5.341 1.00 94.06 271 ILE A CA 1
ATOM 2166 C C . ILE A 1 271 ? -11.745 2.947 4.608 1.00 94.06 271 ILE A C 1
ATOM 2168 O O . ILE A 1 271 ? -11.866 4.118 4.973 1.00 94.06 271 ILE A O 1
ATOM 2172 N N . TYR A 1 272 ? -11.006 2.562 3.577 1.00 84.50 272 TYR A N 1
ATOM 2173 C CA . TYR A 1 272 ? -10.088 3.405 2.830 1.00 84.50 272 TYR A CA 1
ATOM 2174 C C . TYR A 1 272 ? -8.679 3.542 3.413 1.00 84.50 272 TYR A C 1
ATOM 2176 O O . TYR A 1 272 ? -7.983 2.534 3.445 1.00 84.50 272 TYR A O 1
ATOM 2184 N N . GLY A 1 273 ? -8.222 4.752 3.758 1.00 81.12 273 GLY A N 1
ATOM 2185 C CA . GLY A 1 273 ? -6.806 5.073 3.950 1.00 81.12 273 GLY A CA 1
ATOM 2186 C C . GLY A 1 273 ? -6.416 5.466 5.377 1.00 81.12 273 GLY A C 1
ATOM 2187 O O . GLY A 1 273 ? -7.236 5.946 6.154 1.00 81.12 273 GLY A O 1
ATOM 2188 N N . ALA A 1 274 ? -5.129 5.323 5.691 1.00 84.94 274 ALA A N 1
ATOM 2189 C CA . ALA A 1 274 ? -4.549 5.717 6.969 1.00 84.94 274 ALA A CA 1
ATOM 2190 C C . ALA A 1 274 ? -4.058 7.171 6.937 1.00 84.94 274 ALA A C 1
ATOM 2192 O O . ALA A 1 274 ? -3.573 7.655 5.912 1.00 84.94 274 ALA A O 1
ATOM 2193 N N . VAL A 1 275 ? -4.133 7.850 8.083 1.00 92.25 275 VAL A N 1
ATOM 2194 C CA . VAL A 1 275 ? -3.630 9.220 8.272 1.00 92.25 275 VAL A CA 1
ATOM 2195 C C . VAL A 1 275 ? -2.100 9.196 8.257 1.00 92.25 275 VAL A C 1
ATOM 2197 O O . VAL A 1 275 ? -1.448 9.136 9.293 1.00 92.25 275 VAL A O 1
ATOM 2200 N N . THR A 1 276 ? -1.519 9.175 7.061 1.00 92.19 276 THR A N 1
ATOM 2201 C CA . THR A 1 276 ? -0.109 8.827 6.849 1.00 92.19 276 THR A CA 1
ATOM 2202 C C . THR A 1 276 ? 0.828 9.887 7.426 1.00 92.19 276 THR A C 1
ATOM 2204 O O . THR A 1 276 ? 1.883 9.547 7.959 1.00 92.19 276 THR A O 1
ATOM 2207 N N . PHE A 1 277 ? 0.401 11.152 7.435 1.00 93.81 277 PHE A N 1
ATOM 2208 C CA . PHE A 1 277 ? 1.139 12.238 8.083 1.00 93.81 277 PHE A CA 1
ATOM 2209 C C . PHE A 1 277 ? 1.144 12.169 9.630 1.00 93.81 277 PHE A C 1
ATOM 2211 O O . PHE A 1 277 ? 1.949 12.854 10.254 1.00 93.81 277 PHE A O 1
ATOM 2218 N N . ASP A 1 278 ? 0.255 11.389 10.272 1.00 93.06 278 ASP A N 1
ATOM 2219 C CA . ASP A 1 278 ? 0.238 11.157 11.732 1.00 93.06 278 ASP A CA 1
ATOM 2220 C C . ASP A 1 278 ? -0.202 9.719 12.068 1.00 93.06 278 ASP A C 1
ATOM 2222 O O . ASP A 1 278 ? -1.297 9.463 12.582 1.00 93.06 278 ASP A O 1
ATOM 2226 N N . MET A 1 279 ? 0.698 8.759 11.838 1.00 90.38 279 MET A N 1
ATOM 2227 C CA . MET A 1 279 ? 0.498 7.361 12.246 1.00 90.38 279 MET A CA 1
ATOM 2228 C C . MET A 1 279 ? 0.420 7.185 13.779 1.00 90.38 279 MET A C 1
ATOM 2230 O O . MET A 1 279 ? -0.006 6.138 14.270 1.00 90.38 279 MET A O 1
ATOM 2234 N N . GLY A 1 280 ? 0.778 8.205 14.569 1.00 92.50 280 GLY A N 1
ATOM 2235 C CA . GLY A 1 280 ? 0.665 8.179 16.028 1.00 92.50 280 GLY A CA 1
ATOM 2236 C C . GLY A 1 280 ? -0.780 8.082 16.530 1.00 92.50 280 GLY A C 1
ATOM 2237 O O . GLY A 1 280 ? -1.005 7.698 17.681 1.00 92.50 280 GLY A O 1
ATOM 2238 N N . ILE A 1 281 ? -1.767 8.371 15.673 1.00 94.75 281 ILE A N 1
ATOM 2239 C CA . ILE A 1 281 ? -3.200 8.237 15.974 1.00 94.75 281 ILE A CA 1
ATOM 2240 C C . ILE A 1 281 ? -3.571 6.805 16.378 1.00 94.75 281 ILE A C 1
ATOM 2242 O O . ILE A 1 281 ? -4.383 6.629 17.285 1.00 94.75 281 ILE A O 1
ATOM 2246 N N . PHE A 1 282 ? -2.957 5.786 15.773 1.00 94.50 282 PHE A N 1
ATOM 2247 C CA . PHE A 1 282 ? -3.256 4.385 16.087 1.00 94.50 282 PHE A CA 1
ATOM 2248 C C . PHE A 1 282 ? -2.847 4.023 17.518 1.00 94.50 282 PHE A C 1
ATOM 2250 O O . PHE A 1 282 ? -3.659 3.512 18.286 1.00 94.50 282 PHE A O 1
ATOM 2257 N N . ASN A 1 283 ? -1.630 4.397 17.918 1.00 94.56 283 ASN A N 1
ATOM 2258 C CA . ASN A 1 283 ? -1.144 4.194 19.286 1.00 94.56 283 ASN A CA 1
ATOM 2259 C C . ASN A 1 283 ? -1.933 5.028 20.306 1.00 94.56 283 ASN A C 1
ATOM 2261 O O . ASN A 1 283 ? -2.126 4.618 21.449 1.00 94.56 283 ASN A O 1
ATOM 2265 N N . TRP A 1 284 ? -2.378 6.221 19.908 1.00 97.00 284 TRP A N 1
ATOM 2266 C CA . TRP A 1 284 ? -3.222 7.070 20.742 1.00 97.00 284 TRP A CA 1
ATOM 2267 C C . TRP A 1 284 ? -4.600 6.434 20.996 1.00 97.00 284 TRP A C 1
ATOM 2269 O O . TRP A 1 284 ? -5.025 6.387 22.148 1.00 97.00 284 TRP A O 1
ATOM 2279 N N . LEU A 1 285 ? -5.254 5.868 19.974 1.00 97.31 285 LEU A N 1
ATOM 2280 C CA . LEU A 1 285 ? -6.515 5.126 20.129 1.00 97.31 285 LEU A CA 1
ATOM 2281 C C . LEU A 1 285 ? -6.361 3.915 21.062 1.00 97.31 285 LEU A C 1
ATOM 2283 O O . LEU A 1 285 ? -7.199 3.699 21.942 1.00 97.31 285 LEU A O 1
ATOM 2287 N N . GLU A 1 286 ? -5.272 3.160 20.916 1.00 97.00 286 GLU A N 1
ATOM 2288 C CA . GLU A 1 286 ? -4.964 2.032 21.799 1.00 97.00 286 GLU A CA 1
ATOM 2289 C C . GLU A 1 286 ? -4.790 2.487 23.253 1.00 97.00 286 GLU A C 1
ATOM 2291 O O . GLU A 1 286 ? -5.405 1.921 24.156 1.00 97.00 286 GLU A O 1
ATOM 2296 N N . ARG A 1 287 ? -3.998 3.540 23.488 1.00 96.88 287 ARG A N 1
ATOM 2297 C CA . ARG A 1 287 ? -3.680 4.025 24.837 1.00 96.88 287 ARG A CA 1
ATOM 2298 C C . ARG A 1 287 ? -4.874 4.658 25.548 1.00 96.88 287 ARG A C 1
ATOM 2300 O O . ARG A 1 287 ? -5.099 4.365 26.718 1.00 96.88 287 ARG A O 1
ATOM 2307 N N . GLU A 1 288 ? -5.601 5.550 24.880 1.00 97.44 288 GLU A N 1
ATOM 2308 C CA . GLU A 1 288 ? -6.678 6.318 25.522 1.00 97.44 288 GLU A CA 1
ATOM 2309 C C . GLU A 1 288 ? -7.966 5.500 25.671 1.00 97.44 288 GLU A C 1
ATOM 2311 O O . GLU A 1 288 ? -8.719 5.690 26.628 1.00 97.44 288 GLU A O 1
ATOM 2316 N N . TYR A 1 289 ? -8.226 4.577 24.739 1.00 97.69 289 TYR A N 1
ATOM 2317 C CA . TYR A 1 289 ? -9.516 3.894 24.653 1.00 97.69 289 TYR A CA 1
ATOM 2318 C C . TYR A 1 289 ? -9.443 2.370 24.754 1.00 97.69 289 TYR A C 1
ATOM 2320 O O . TYR A 1 289 ? -10.492 1.738 24.886 1.00 97.69 289 TYR A O 1
ATOM 2328 N N . GLY A 1 290 ? -8.257 1.757 24.685 1.00 97.44 290 GLY A N 1
ATOM 2329 C CA . GLY A 1 290 ? -8.142 0.311 24.473 1.00 97.44 290 GLY A CA 1
ATOM 2330 C C . GLY A 1 290 ? -8.730 -0.110 23.122 1.00 97.44 290 GLY A C 1
ATOM 2331 O O . GLY A 1 290 ? -9.296 -1.198 23.012 1.00 97.44 290 GLY A O 1
ATOM 2332 N N . ALA A 1 291 ? -8.695 0.786 22.127 1.00 97.75 291 ALA A N 1
ATOM 2333 C CA . ALA A 1 291 ? -9.293 0.577 20.817 1.00 97.75 291 ALA A CA 1
ATOM 2334 C C . ALA A 1 291 ? -8.236 0.112 19.806 1.00 97.75 291 ALA A C 1
ATOM 2336 O O . ALA A 1 291 ? -7.361 0.886 19.425 1.00 97.75 291 ALA A O 1
ATOM 2337 N N . VAL A 1 292 ? -8.333 -1.139 19.356 1.00 97.12 292 VAL A N 1
ATOM 2338 C CA . VAL A 1 292 ? -7.404 -1.739 18.389 1.00 97.12 292 VAL A CA 1
ATOM 2339 C C . VAL A 1 292 ? -7.970 -1.586 16.980 1.00 97.12 292 VAL A C 1
ATOM 2341 O O . VAL A 1 292 ? -9.115 -1.955 16.714 1.00 97.12 292 VAL A O 1
ATOM 2344 N N . SER A 1 293 ? -7.169 -1.061 16.055 1.00 95.81 293 SER A N 1
ATOM 2345 C CA . SER A 1 293 ? -7.489 -1.064 14.626 1.00 95.81 293 SER A CA 1
ATOM 2346 C C . SER A 1 293 ? -7.128 -2.427 14.048 1.00 95.81 293 SER A C 1
ATOM 2348 O O . SER A 1 293 ? -5.963 -2.733 13.823 1.00 95.81 293 SER A O 1
ATOM 2350 N N . VAL A 1 294 ? -8.134 -3.274 13.849 1.00 95.44 294 VAL A N 1
ATOM 2351 C CA . VAL A 1 294 ? -7.948 -4.712 13.580 1.00 95.44 294 VAL A CA 1
ATOM 2352 C C . VAL A 1 294 ? -7.861 -5.033 12.092 1.00 95.44 294 VAL A C 1
ATOM 2354 O O . VAL A 1 294 ? -7.273 -6.042 11.701 1.00 95.44 294 VAL A O 1
ATOM 2357 N N . SER A 1 295 ? -8.402 -4.154 11.247 1.00 93.44 295 SER A N 1
ATOM 2358 C CA . SER A 1 295 ? -8.245 -4.252 9.802 1.00 93.44 295 SER A CA 1
ATOM 2359 C C . SER A 1 295 ? -8.380 -2.902 9.108 1.00 93.44 295 SER A C 1
ATOM 2361 O O . SER A 1 295 ? -8.974 -1.957 9.633 1.00 93.44 295 SER A O 1
ATOM 2363 N N . HIS A 1 296 ? -7.808 -2.834 7.914 1.00 92.25 296 HIS A N 1
ATOM 2364 C CA . HIS A 1 296 ? -7.736 -1.654 7.074 1.00 92.25 296 HIS A CA 1
ATOM 2365 C C . HIS A 1 296 ? -7.947 -2.084 5.623 1.00 92.25 296 HIS A C 1
ATOM 2367 O O . HIS A 1 296 ? -7.289 -3.018 5.170 1.00 92.25 296 HIS A O 1
ATOM 2373 N N . MET A 1 297 ? -8.833 -1.414 4.885 1.00 91.50 297 MET A N 1
ATOM 2374 C CA . MET A 1 297 ? -9.192 -1.815 3.519 1.00 91.50 297 MET A CA 1
ATOM 2375 C C . MET A 1 297 ? -7.971 -1.900 2.602 1.00 91.50 297 MET A C 1
ATOM 2377 O O . MET A 1 297 ? -7.766 -2.933 1.975 1.00 91.50 297 MET A O 1
ATOM 2381 N N . ASN A 1 298 ? -7.098 -0.887 2.615 1.00 87.31 298 ASN A N 1
ATOM 2382 C CA . ASN A 1 298 ? -5.891 -0.900 1.779 1.00 87.31 298 ASN A CA 1
ATOM 2383 C C . ASN A 1 298 ? -4.825 -1.908 2.244 1.00 87.31 298 ASN A C 1
ATOM 2385 O O . ASN A 1 298 ? -3.858 -2.121 1.525 1.00 87.31 298 ASN A O 1
ATOM 2389 N N . ASN A 1 299 ? -4.981 -2.525 3.424 1.00 85.62 299 ASN A N 1
ATOM 2390 C CA . ASN A 1 299 ? -4.076 -3.568 3.913 1.00 85.62 299 ASN A CA 1
ATOM 2391 C C . ASN A 1 299 ? -4.799 -4.888 4.245 1.00 85.62 299 ASN A C 1
ATOM 2393 O O . ASN A 1 299 ? -4.375 -5.658 5.111 1.00 85.62 299 ASN A O 1
ATOM 2397 N N . ASN A 1 300 ? -5.903 -5.164 3.542 1.00 89.38 300 ASN A N 1
ATOM 2398 C CA . ASN A 1 300 ? -6.624 -6.432 3.610 1.00 89.38 300 ASN A CA 1
ATOM 2399 C C . ASN A 1 300 ? -6.419 -7.245 2.324 1.00 89.38 300 ASN A C 1
ATOM 2401 O O . ASN A 1 300 ? -7.263 -7.295 1.431 1.00 89.38 300 ASN A O 1
ATOM 2405 N N . TRP A 1 301 ? -5.256 -7.875 2.237 1.00 92.31 301 TRP A N 1
ATOM 2406 C CA . TRP A 1 301 ? -4.793 -8.631 1.078 1.00 92.31 301 TRP A CA 1
ATOM 2407 C C . TRP A 1 301 ? -5.441 -10.018 1.045 1.00 92.31 301 TRP A C 1
ATOM 2409 O O . TRP A 1 301 ? -5.032 -10.918 1.775 1.00 92.31 301 TRP A O 1
ATOM 2419 N N . THR A 1 302 ? -6.478 -10.181 0.222 1.00 91.94 302 THR A N 1
ATOM 2420 C CA . THR A 1 302 ? -7.328 -11.393 0.194 1.00 91.94 302 THR A CA 1
ATOM 2421 C C . THR A 1 302 ? -7.126 -12.279 -1.034 1.00 91.94 302 THR A C 1
ATOM 2423 O O . THR A 1 302 ? -7.819 -13.280 -1.190 1.00 91.94 302 THR A O 1
ATOM 2426 N N . MET A 1 303 ? -6.196 -11.919 -1.916 1.00 92.69 303 MET A N 1
ATOM 2427 C CA . MET A 1 303 ? -5.828 -12.714 -3.084 1.00 92.69 303 MET A CA 1
ATOM 2428 C C . MET A 1 303 ? -5.159 -14.038 -2.691 1.00 92.69 303 MET A C 1
ATOM 2430 O O . MET A 1 303 ? -4.488 -14.138 -1.661 1.00 92.69 303 MET A O 1
ATOM 2434 N N . ASN A 1 304 ? -5.306 -15.044 -3.549 1.00 94.56 304 ASN A N 1
ATOM 2435 C CA . ASN A 1 304 ? -4.649 -16.336 -3.384 1.00 94.56 304 ASN A CA 1
ATOM 2436 C C . ASN A 1 304 ? -3.226 -16.321 -3.974 1.00 94.56 304 ASN A C 1
ATOM 2438 O O . ASN A 1 304 ? -2.937 -15.498 -4.851 1.00 94.56 304 ASN A O 1
ATOM 2442 N N . PRO A 1 305 ? -2.342 -17.229 -3.520 1.00 97.00 305 PRO A N 1
ATOM 2443 C CA . PRO A 1 305 ? -1.103 -17.548 -4.224 1.00 97.00 305 PRO A CA 1
ATOM 2444 C C . PRO A 1 305 ? -1.356 -17.947 -5.688 1.00 97.00 305 PRO A C 1
ATOM 2446 O O . PRO A 1 305 ? -2.426 -18.448 -6.030 1.00 97.00 305 PRO A O 1
ATOM 2449 N N . VAL A 1 306 ? -0.356 -17.751 -6.547 1.00 97.31 306 VAL A N 1
ATOM 2450 C CA . VAL A 1 306 ? -0.390 -18.192 -7.948 1.00 97.31 306 VAL A CA 1
ATOM 2451 C C . VAL A 1 306 ? -0.299 -19.714 -8.011 1.00 97.31 306 VAL A C 1
ATOM 2453 O O . VAL A 1 306 ? 0.685 -20.286 -7.548 1.00 97.31 306 VAL A O 1
ATOM 2456 N N . GLU A 1 307 ? -1.319 -20.356 -8.583 1.00 95.62 307 GLU A N 1
ATOM 2457 C CA . GLU A 1 307 ? -1.462 -21.818 -8.576 1.00 95.62 307 GLU A CA 1
ATOM 2458 C C . GLU A 1 307 ? -0.438 -22.532 -9.472 1.00 95.62 307 GLU A C 1
ATOM 2460 O O . GLU A 1 307 ? 0.265 -23.427 -9.005 1.00 95.62 307 GLU A O 1
ATOM 2465 N N . ASP A 1 308 ? -0.333 -22.139 -10.747 1.00 97.69 308 ASP A N 1
ATOM 2466 C CA . ASP A 1 308 ? 0.619 -22.732 -11.692 1.00 97.69 308 ASP A CA 1
ATOM 2467 C C . ASP A 1 308 ? 1.842 -21.833 -11.880 1.00 97.69 308 ASP A C 1
ATOM 2469 O O . ASP A 1 308 ? 1.804 -20.841 -12.605 1.00 97.69 308 ASP A O 1
ATOM 2473 N N . ILE A 1 309 ? 2.952 -22.219 -11.253 1.00 98.19 309 ILE A N 1
ATOM 2474 C CA . ILE A 1 309 ? 4.268 -21.597 -11.452 1.00 98.19 309 ILE A CA 1
ATOM 2475 C C . ILE A 1 309 ? 5.206 -22.444 -12.329 1.00 98.19 309 ILE A C 1
ATOM 2477 O O . ILE A 1 309 ? 6.402 -22.167 -12.410 1.00 98.19 309 ILE A O 1
ATOM 2481 N N . SER A 1 310 ? 4.693 -23.505 -12.964 1.00 98.00 310 SER A N 1
ATOM 2482 C CA . SER A 1 310 ? 5.486 -24.421 -13.797 1.00 98.00 310 SER A CA 1
ATOM 2483 C C . SER A 1 310 ? 5.666 -23.931 -15.236 1.00 98.00 310 SER A C 1
ATOM 2485 O O . SER A 1 310 ? 6.596 -24.357 -15.922 1.00 98.00 310 SER A O 1
ATOM 2487 N N . THR A 1 311 ? 4.810 -23.010 -15.686 1.00 98.38 311 THR A N 1
ATOM 2488 C CA . THR A 1 311 ? 4.855 -22.406 -17.021 1.00 98.38 311 THR A CA 1
ATOM 2489 C C . THR A 1 311 ? 4.777 -20.883 -16.940 1.00 98.38 311 THR A C 1
ATOM 2491 O O . THR A 1 311 ? 4.213 -20.328 -15.999 1.00 98.38 311 THR A O 1
ATOM 2494 N N . LEU A 1 312 ? 5.317 -20.183 -17.945 1.00 98.12 312 LEU A N 1
ATOM 2495 C CA . LEU A 1 312 ? 5.198 -18.722 -18.017 1.00 98.12 312 LEU A CA 1
ATOM 2496 C C . LEU A 1 312 ? 3.732 -18.278 -18.144 1.00 98.12 312 LEU A C 1
ATOM 2498 O O . LEU A 1 312 ? 3.339 -17.310 -17.505 1.00 98.12 312 LEU A O 1
ATOM 2502 N N . ASP A 1 313 ? 2.924 -18.997 -18.927 1.00 98.12 313 ASP A N 1
ATOM 2503 C CA . ASP A 1 313 ? 1.492 -18.709 -19.093 1.00 98.12 313 ASP A CA 1
ATOM 2504 C C . ASP A 1 313 ? 0.730 -18.837 -17.764 1.00 98.12 313 ASP A C 1
ATOM 2506 O O . ASP A 1 313 ? -0.014 -17.930 -17.390 1.00 98.12 313 ASP A O 1
ATOM 2510 N N . GLY A 1 314 ? 0.989 -19.910 -17.006 1.00 98.25 314 GLY A N 1
ATOM 2511 C CA . GLY A 1 314 ? 0.430 -20.111 -15.669 1.00 98.25 314 GLY A CA 1
ATOM 2512 C C . GLY A 1 314 ? 0.791 -18.977 -14.709 1.00 9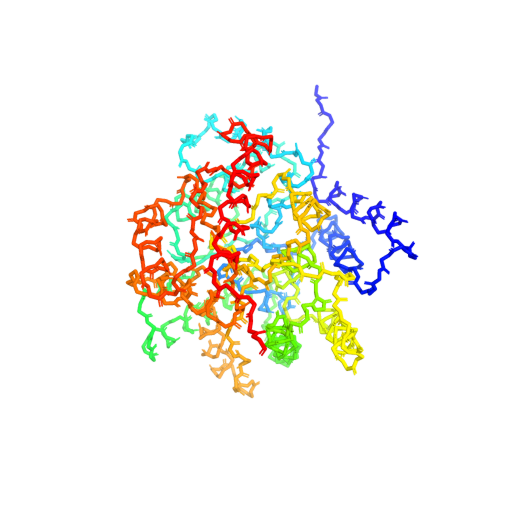8.25 314 GLY A C 1
ATOM 2513 O O . GLY A 1 314 ? -0.098 -18.409 -14.066 1.00 98.25 314 GLY A O 1
ATOM 2514 N N . ILE A 1 315 ? 2.070 -18.570 -14.693 1.00 98.38 315 ILE A N 1
ATOM 2515 C CA . ILE A 1 315 ? 2.530 -17.441 -13.873 1.00 98.38 315 ILE A CA 1
ATOM 2516 C C . ILE A 1 315 ? 1.797 -16.162 -14.269 1.00 98.38 315 ILE A C 1
ATOM 2518 O O . ILE A 1 315 ? 1.255 -15.487 -13.398 1.00 98.38 315 ILE A O 1
ATOM 2522 N N . LEU A 1 316 ? 1.751 -15.825 -15.560 1.00 98.00 316 LEU A N 1
ATOM 2523 C CA . LEU A 1 316 ? 1.138 -14.583 -16.033 1.00 98.00 316 LEU A CA 1
ATOM 2524 C C . LEU A 1 316 ? -0.362 -14.521 -15.718 1.00 98.00 316 LEU A C 1
ATOM 2526 O O . LEU A 1 316 ? -0.845 -13.469 -15.300 1.00 98.00 316 LEU A O 1
ATOM 2530 N N . LYS A 1 317 ? -1.094 -15.634 -15.849 1.00 97.38 317 LYS A N 1
ATOM 2531 C CA . LYS A 1 317 ? -2.528 -15.703 -15.515 1.00 97.38 317 LYS A CA 1
ATOM 2532 C C . LYS A 1 317 ? -2.790 -15.598 -14.023 1.00 97.38 317 LYS A C 1
ATOM 2534 O O . LYS A 1 317 ? -3.644 -14.815 -13.605 1.00 97.38 317 LYS A O 1
ATOM 2539 N N . GLY A 1 318 ? -2.045 -16.335 -13.204 1.00 96.62 318 GLY A N 1
ATOM 2540 C CA . GLY A 1 318 ? -2.186 -16.219 -11.756 1.00 96.62 318 GLY A CA 1
ATOM 2541 C C . GLY A 1 318 ? -1.769 -14.838 -11.252 1.00 96.62 318 GLY A C 1
ATOM 2542 O O . GLY A 1 318 ? -2.421 -14.277 -10.373 1.00 96.62 318 GLY A O 1
ATOM 25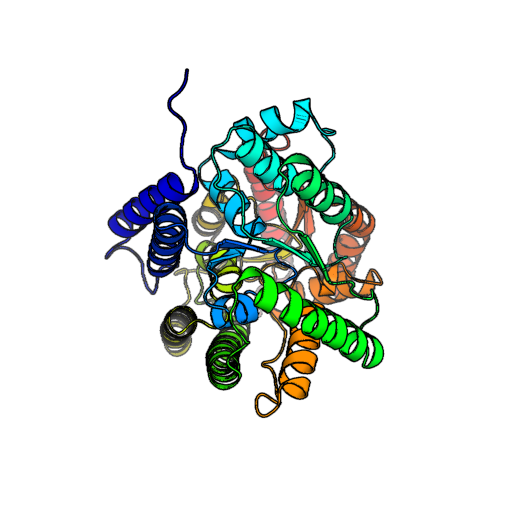43 N N . TRP A 1 319 ? -0.732 -14.242 -11.845 1.00 95.19 319 TRP A N 1
ATOM 2544 C CA . TRP A 1 319 ? -0.292 -12.893 -11.505 1.00 95.19 319 TRP A CA 1
ATOM 2545 C C . TRP A 1 319 ? -1.324 -11.839 -11.920 1.00 95.19 319 TRP A C 1
ATOM 2547 O O . TRP A 1 319 ? -1.657 -10.979 -11.108 1.00 95.19 319 TRP A O 1
ATOM 2557 N N . ALA A 1 320 ? -1.929 -11.967 -13.106 1.00 95.19 320 ALA A N 1
ATOM 2558 C CA . ALA A 1 320 ? -3.073 -11.159 -13.534 1.00 95.19 320 ALA A CA 1
ATOM 2559 C C . ALA A 1 320 ? -4.236 -11.233 -12.531 1.00 95.19 320 ALA A C 1
ATOM 2561 O O . ALA A 1 320 ? -4.758 -10.207 -12.091 1.00 95.19 320 ALA A O 1
ATOM 2562 N N . GLN A 1 321 ? -4.598 -12.442 -12.097 1.00 94.50 321 GLN A N 1
ATOM 2563 C CA . GLN A 1 321 ? -5.637 -12.627 -11.088 1.00 94.50 321 GLN A CA 1
ATOM 2564 C C . GLN A 1 321 ? -5.253 -12.011 -9.738 1.00 94.50 321 GLN A C 1
ATOM 2566 O O . GLN A 1 321 ? -6.109 -11.437 -9.060 1.00 94.50 321 GLN A O 1
ATOM 2571 N N . LYS A 1 322 ? -3.978 -12.095 -9.347 1.00 93.25 322 LYS A N 1
ATOM 2572 C CA . LYS A 1 322 ? -3.456 -11.471 -8.130 1.00 93.25 322 LYS A CA 1
ATOM 2573 C C . LYS A 1 322 ? -3.609 -9.951 -8.187 1.00 93.25 322 LYS A C 1
ATOM 2575 O O . LYS A 1 322 ? -4.176 -9.382 -7.255 1.00 93.25 322 LYS A O 1
ATOM 2580 N N . ILE A 1 323 ? -3.168 -9.308 -9.273 1.00 91.88 323 ILE A N 1
ATOM 2581 C CA . ILE A 1 323 ? -3.219 -7.845 -9.397 1.00 91.88 323 ILE A CA 1
ATOM 2582 C C . ILE A 1 323 ? -4.653 -7.314 -9.488 1.00 91.88 323 ILE A C 1
ATOM 2584 O O . ILE A 1 323 ? -4.976 -6.328 -8.835 1.00 91.88 323 ILE A O 1
ATOM 2588 N N . GLU A 1 324 ? -5.555 -8.012 -10.185 1.00 91.31 324 GLU A N 1
ATOM 2589 C CA . GLU A 1 324 ? -6.984 -7.663 -10.239 1.00 91.31 324 GLU A CA 1
ATOM 2590 C C . GLU A 1 324 ? -7.686 -7.753 -8.869 1.00 91.31 324 GLU A C 1
ATOM 2592 O O . GLU A 1 324 ? -8.726 -7.118 -8.661 1.00 91.31 324 GLU A O 1
ATOM 2597 N N . ASN A 1 325 ? -7.116 -8.526 -7.938 1.00 91.00 325 ASN A N 1
ATOM 2598 C CA . ASN A 1 325 ? -7.609 -8.718 -6.575 1.00 91.00 325 ASN A CA 1
ATOM 2599 C C . ASN A 1 325 ? -6.816 -7.946 -5.505 1.00 91.00 325 ASN A C 1
ATOM 2601 O O . ASN A 1 325 ? -7.077 -8.138 -4.314 1.00 91.00 325 ASN A O 1
ATOM 2605 N N . LEU A 1 326 ? -5.866 -7.089 -5.895 1.00 91.50 326 LEU A N 1
ATOM 2606 C CA . LEU A 1 326 ? -5.165 -6.216 -4.952 1.00 91.50 326 LEU A CA 1
ATOM 2607 C C . LEU A 1 326 ? -6.148 -5.291 -4.225 1.00 91.50 326 LEU A C 1
ATOM 2609 O O . LEU A 1 326 ? -7.127 -4.850 -4.843 1.00 91.50 326 LEU A O 1
ATOM 2613 N N . PRO A 1 327 ? -5.868 -4.941 -2.951 1.00 90.12 327 PRO A N 1
ATOM 2614 C CA . PRO A 1 327 ? -6.574 -3.861 -2.282 1.00 90.12 327 PRO A CA 1
ATOM 2615 C C . PRO A 1 327 ? -6.587 -2.612 -3.161 1.00 90.12 327 PRO A C 1
ATOM 2617 O O . PRO A 1 327 ? -5.603 -2.334 -3.845 1.00 90.12 327 PRO A O 1
ATOM 2620 N N . MET A 1 328 ? -7.688 -1.865 -3.138 1.00 88.19 328 MET A N 1
ATOM 2621 C CA . MET A 1 328 ? -7.998 -0.741 -4.030 1.00 88.19 328 MET A CA 1
ATOM 2622 C C . MET A 1 328 ? -8.319 -1.145 -5.467 1.00 88.19 328 MET A C 1
ATOM 2624 O O . MET A 1 328 ? -9.328 -0.696 -6.009 1.00 88.19 328 MET A O 1
ATOM 2628 N N . THR A 1 329 ? -7.504 -1.988 -6.097 1.00 89.62 329 THR A N 1
ATOM 2629 C CA . THR A 1 329 ? -7.740 -2.458 -7.470 1.00 89.62 329 THR A CA 1
ATOM 2630 C C . THR A 1 329 ? -9.052 -3.239 -7.562 1.00 89.62 329 THR A C 1
ATOM 2632 O O . THR A 1 329 ? -9.857 -3.027 -8.470 1.00 89.62 329 THR A O 1
ATOM 2635 N N . LYS A 1 330 ? -9.319 -4.102 -6.580 1.00 89.12 330 LYS A N 1
ATOM 2636 C CA . LYS A 1 330 ? -10.556 -4.876 -6.469 1.00 89.12 330 LYS A CA 1
ATOM 2637 C C . LYS A 1 330 ? -11.746 -4.027 -6.034 1.00 89.12 330 LYS A C 1
ATOM 2639 O O . LYS A 1 330 ? -12.807 -4.101 -6.644 1.00 89.12 330 LYS A O 1
ATOM 2644 N N . GLU A 1 331 ? -11.589 -3.250 -4.965 1.00 88.81 331 GLU A N 1
ATOM 2645 C CA . GLU A 1 331 ? -12.699 -2.538 -4.325 1.00 88.81 331 GLU A CA 1
ATOM 2646 C C . GLU A 1 331 ? -13.148 -1.320 -5.132 1.00 88.81 331 GLU A C 1
ATOM 2648 O O . GLU A 1 331 ? -14.347 -1.086 -5.264 1.00 88.81 331 GLU A O 1
ATOM 2653 N N . CYS A 1 332 ? -12.203 -0.551 -5.681 1.00 86.12 332 CYS A N 1
ATOM 2654 C CA . CYS A 1 332 ? -12.494 0.628 -6.498 1.00 86.12 332 CYS A CA 1
ATOM 2655 C C . CYS A 1 332 ? -12.641 0.291 -7.993 1.00 86.12 332 CYS A C 1
ATOM 2657 O O . CYS A 1 332 ? -13.063 1.146 -8.770 1.00 86.12 332 CYS A O 1
ATOM 2659 N N . GLY A 1 333 ? -12.281 -0.927 -8.412 1.00 81.00 333 GLY A N 1
ATOM 2660 C CA . GLY A 1 333 ? -12.449 -1.398 -9.783 1.00 81.00 333 GLY A CA 1
ATOM 2661 C C . GLY A 1 333 ? -13.846 -1.966 -10.021 1.00 81.00 333 GLY A C 1
ATOM 2662 O O . GLY A 1 333 ? -14.199 -3.004 -9.468 1.00 81.00 333 GLY A O 1
ATOM 2663 N N . GLY A 1 334 ? -14.631 -1.313 -10.880 1.00 84.44 334 GLY A N 1
ATOM 2664 C CA . GLY A 1 334 ? -15.930 -1.813 -11.329 1.00 84.44 334 GLY A CA 1
ATOM 2665 C C . GLY A 1 334 ? -17.118 -1.242 -10.541 1.00 84.44 334 GLY A C 1
ATOM 2666 O O . GLY A 1 334 ? -17.114 -0.054 -10.216 1.00 84.44 334 GLY A O 1
ATOM 2667 N N . PRO A 1 335 ? -18.182 -2.031 -10.309 1.00 87.75 335 PRO A N 1
ATOM 2668 C CA . PRO A 1 335 ? -19.403 -1.541 -9.680 1.00 87.75 335 PRO A CA 1
ATOM 2669 C C . PRO A 1 335 ? -19.213 -1.315 -8.168 1.00 87.75 335 PRO A C 1
ATOM 2671 O O . PRO A 1 335 ? -18.404 -1.978 -7.514 1.00 87.75 335 PRO A O 1
ATOM 2674 N N . TRP A 1 336 ? -19.968 -0.375 -7.593 1.00 89.00 336 TRP A N 1
ATOM 2675 C CA . TRP A 1 336 ? -19.826 0.068 -6.194 1.00 89.00 336 TRP A CA 1
ATOM 2676 C C . TRP A 1 336 ? -20.096 -1.048 -5.175 1.00 89.00 336 TRP A C 1
ATOM 2678 O O . TRP A 1 336 ? -19.629 -0.971 -4.037 1.00 89.00 336 TRP A O 1
ATOM 2688 N N . GLU A 1 337 ? -20.804 -2.109 -5.567 1.00 91.69 337 GLU A N 1
ATOM 2689 C CA . GLU A 1 337 ? -20.994 -3.320 -4.773 1.00 91.69 337 GLU A CA 1
ATOM 2690 C C . GLU A 1 337 ? -19.667 -3.942 -4.333 1.00 91.69 337 GLU A C 1
ATOM 2692 O O . GLU A 1 337 ? -19.606 -4.460 -3.220 1.00 91.69 337 GLU A O 1
ATOM 2697 N N . ASN A 1 338 ? -18.605 -3.859 -5.143 1.00 91.12 338 ASN A N 1
ATOM 2698 C CA . ASN A 1 338 ? -17.286 -4.379 -4.772 1.00 91.12 338 ASN A CA 1
ATOM 2699 C C . ASN A 1 338 ? -16.787 -3.715 -3.485 1.00 91.12 338 ASN A C 1
ATOM 2701 O O . ASN A 1 338 ? -16.455 -4.396 -2.511 1.00 91.12 338 ASN A O 1
ATOM 2705 N N . TYR A 1 339 ? -16.830 -2.384 -3.453 1.00 92.88 339 TYR A N 1
ATOM 2706 C CA . TYR A 1 339 ? -16.430 -1.591 -2.299 1.00 92.88 339 TYR A CA 1
ATOM 2707 C C . TYR A 1 339 ? -17.349 -1.820 -1.093 1.00 92.88 339 TYR A C 1
ATOM 2709 O O . TYR A 1 339 ? -16.876 -2.034 0.024 1.00 92.88 339 TYR A O 1
ATOM 2717 N N . LEU A 1 340 ? -18.672 -1.807 -1.305 1.00 94.31 340 LEU A N 1
ATOM 2718 C CA . LEU A 1 340 ? -19.655 -2.012 -0.236 1.00 94.31 340 LEU A CA 1
ATOM 2719 C C . LEU A 1 340 ? -19.507 -3.390 0.415 1.00 94.31 340 LEU A C 1
ATOM 2721 O O . LEU A 1 340 ? -19.510 -3.497 1.639 1.00 94.31 340 LEU A O 1
ATOM 2725 N N . ASN A 1 341 ? -19.360 -4.441 -0.392 1.00 94.31 341 ASN A N 1
ATOM 2726 C CA . ASN A 1 341 ? -19.223 -5.807 0.100 1.00 94.31 341 ASN A CA 1
ATOM 2727 C C . ASN A 1 341 ? -17.901 -5.988 0.855 1.00 94.31 341 ASN A C 1
ATOM 2729 O O . ASN A 1 341 ? -17.901 -6.609 1.916 1.00 94.31 341 ASN A O 1
ATOM 2733 N N . ALA A 1 342 ? -16.799 -5.405 0.369 1.00 94.06 342 ALA A N 1
ATOM 2734 C CA . ALA A 1 342 ? -15.517 -5.432 1.070 1.00 94.06 342 ALA A CA 1
ATOM 2735 C C . ALA A 1 342 ? -15.576 -4.685 2.414 1.00 94.06 342 ALA A C 1
ATOM 2737 O O . ALA A 1 342 ? -15.126 -5.209 3.432 1.00 94.06 342 ALA A O 1
ATOM 2738 N N . ALA A 1 343 ? -16.191 -3.499 2.450 1.00 95.62 343 ALA A N 1
ATOM 2739 C CA . ALA A 1 343 ? -16.382 -2.739 3.684 1.00 95.62 343 ALA A CA 1
ATOM 2740 C C . ALA A 1 343 ? -17.250 -3.498 4.708 1.00 95.62 343 ALA A C 1
ATOM 2742 O O . ALA A 1 343 ? -16.927 -3.539 5.898 1.00 95.62 343 ALA A O 1
ATOM 2743 N N . MET A 1 344 ? -18.319 -4.154 4.245 1.00 96.06 344 MET A N 1
ATOM 2744 C CA . MET A 1 344 ? -19.177 -5.000 5.079 1.00 96.06 344 MET A CA 1
ATOM 2745 C C . MET A 1 344 ? -18.449 -6.237 5.609 1.00 96.06 344 MET A C 1
ATOM 2747 O O . MET A 1 344 ? -18.596 -6.562 6.789 1.00 96.06 344 MET A O 1
ATOM 2751 N N . ALA A 1 345 ? -17.668 -6.916 4.762 1.00 95.25 345 ALA A N 1
ATOM 2752 C CA . ALA A 1 345 ? -16.868 -8.074 5.155 1.00 95.25 345 ALA A CA 1
ATOM 2753 C C . ALA A 1 345 ? -15.852 -7.689 6.236 1.00 95.25 345 ALA A C 1
ATOM 2755 O O . ALA A 1 345 ? -15.806 -8.327 7.280 1.00 95.25 345 ALA A O 1
ATOM 2756 N N . LEU A 1 346 ? -15.144 -6.564 6.067 1.00 95.50 346 LEU A N 1
ATOM 2757 C CA . LEU A 1 346 ? -14.244 -6.032 7.093 1.00 95.50 346 LEU A CA 1
ATOM 2758 C C . LEU A 1 346 ? -14.951 -5.844 8.440 1.00 95.50 346 LEU A C 1
ATOM 2760 O O . LEU A 1 346 ? -14.454 -6.310 9.462 1.00 95.50 346 LEU A O 1
ATOM 2764 N N . CYS A 1 347 ? -16.124 -5.206 8.452 1.00 97.25 347 CYS A N 1
ATOM 2765 C CA . CYS A 1 347 ? -16.869 -4.982 9.692 1.00 97.25 347 CYS A CA 1
ATOM 2766 C C . CYS A 1 347 ? -17.301 -6.298 10.364 1.00 97.25 347 CYS A C 1
ATOM 2768 O O . CYS A 1 347 ? -17.182 -6.430 11.583 1.00 97.25 347 CYS A O 1
ATOM 2770 N N . LYS A 1 348 ? -17.795 -7.267 9.581 1.00 96.38 348 LYS A N 1
ATOM 2771 C CA . LYS A 1 348 ? -18.307 -8.552 10.084 1.00 96.38 348 LYS A CA 1
ATOM 2772 C C . LYS A 1 348 ? -17.180 -9.486 10.527 1.00 96.38 348 LYS A C 1
ATOM 2774 O O . LYS A 1 348 ? -17.164 -9.909 11.682 1.00 96.38 348 LYS A O 1
ATOM 2779 N N . ASP A 1 349 ? -16.223 -9.759 9.647 1.00 96.12 349 ASP A N 1
ATOM 2780 C CA . ASP A 1 349 ? -15.165 -10.754 9.857 1.00 96.12 349 ASP A CA 1
ATOM 2781 C C . ASP A 1 349 ? -14.244 -10.354 11.014 1.00 96.12 349 ASP A C 1
ATOM 2783 O O . ASP A 1 349 ? -13.821 -11.187 11.821 1.00 96.12 349 ASP A O 1
ATOM 2787 N N . TYR A 1 350 ? -13.990 -9.049 11.154 1.00 96.81 350 TYR A N 1
ATOM 2788 C CA . TYR A 1 350 ? -13.144 -8.508 12.212 1.00 96.81 350 TYR A CA 1
ATOM 2789 C C . TYR A 1 350 ? -13.916 -8.051 13.449 1.00 96.81 350 TYR A C 1
ATOM 2791 O O . TYR A 1 350 ? -13.288 -7.512 14.361 1.00 96.81 350 TYR A O 1
ATOM 2799 N N . LYS A 1 351 ? -15.229 -8.313 13.530 1.00 97.12 351 LYS A N 1
ATOM 2800 C CA . LYS A 1 351 ? -16.075 -8.028 14.704 1.00 97.12 351 LYS A CA 1
ATOM 2801 C C . LYS A 1 351 ? -15.969 -6.564 15.156 1.00 97.12 351 LYS A C 1
ATOM 2803 O O . LYS A 1 351 ? -15.670 -6.287 16.315 1.00 97.12 351 LYS A O 1
ATOM 2808 N N . ALA A 1 352 ? -16.133 -5.634 14.218 1.00 97.50 352 ALA A N 1
ATOM 2809 C CA . ALA A 1 352 ? -15.939 -4.211 14.472 1.00 97.50 352 ALA A CA 1
ATOM 2810 C C . ALA A 1 352 ? -16.969 -3.654 15.472 1.00 97.50 352 ALA A C 1
ATOM 2812 O O . ALA A 1 352 ? -18.173 -3.851 15.317 1.00 97.50 352 ALA A O 1
ATOM 2813 N N . ASP A 1 353 ? -16.495 -2.893 16.458 1.00 98.12 353 ASP A N 1
ATOM 2814 C CA . ASP A 1 353 ? -17.327 -2.037 17.309 1.00 98.12 353 ASP A CA 1
ATOM 2815 C C . ASP A 1 353 ? -17.586 -0.668 16.648 1.00 98.12 353 ASP A C 1
ATOM 2817 O O . ASP A 1 353 ? -18.574 -0.003 16.961 1.00 98.12 353 ASP A O 1
ATOM 2821 N N . GLY A 1 354 ? -16.716 -0.250 15.724 1.00 97.88 354 GLY A N 1
ATOM 2822 C CA . GLY A 1 354 ? -16.857 0.976 14.943 1.00 97.88 354 GLY A CA 1
ATOM 2823 C C . GLY A 1 354 ? -16.067 0.925 13.639 1.00 97.88 354 GLY A C 1
ATOM 2824 O O . GLY A 1 354 ? -15.031 0.265 13.547 1.00 97.88 354 GLY A O 1
ATOM 2825 N N . ALA A 1 355 ? -16.552 1.639 12.628 1.00 97.75 355 ALA A N 1
ATOM 2826 C CA . ALA A 1 355 ? -15.883 1.770 11.341 1.00 97.75 355 ALA A CA 1
ATOM 2827 C C . ALA A 1 355 ? -15.542 3.234 11.045 1.00 97.75 355 ALA A C 1
ATOM 2829 O O . ALA A 1 355 ? -16.315 4.144 11.344 1.00 97.75 355 ALA A O 1
ATOM 2830 N N . ILE A 1 356 ? -14.380 3.466 10.444 1.00 97.12 356 ILE A N 1
ATOM 2831 C CA . ILE A 1 356 ? -13.896 4.800 10.091 1.00 97.12 356 ILE A CA 1
ATOM 2832 C C . ILE A 1 356 ? -13.722 4.845 8.580 1.00 97.12 356 ILE A C 1
ATOM 2834 O O . ILE A 1 356 ? -12.842 4.185 8.038 1.00 97.12 356 ILE A O 1
ATOM 2838 N N . PHE A 1 357 ? -14.555 5.624 7.897 1.00 96.12 357 PHE A N 1
ATOM 2839 C CA . PHE A 1 357 ? -14.348 5.987 6.502 1.00 96.12 357 PHE A CA 1
ATOM 2840 C C . PHE A 1 357 ? -13.408 7.195 6.453 1.00 96.12 357 PHE A C 1
A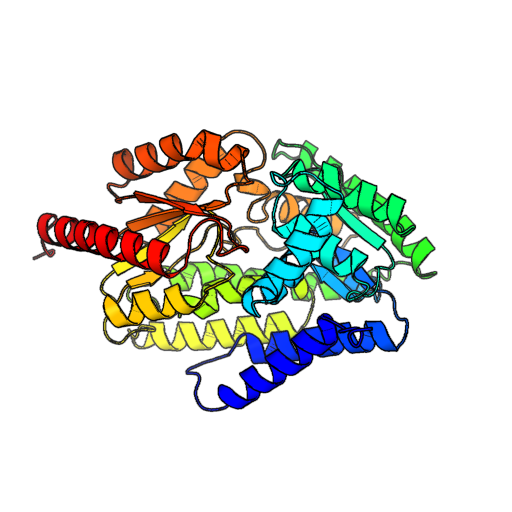TOM 2842 O O . PHE A 1 357 ? -13.835 8.343 6.593 1.00 96.12 357 PHE A O 1
ATOM 2849 N N . ALA A 1 358 ? -12.113 6.932 6.299 1.00 92.56 358 ALA A N 1
ATOM 2850 C CA . ALA A 1 358 ? -11.073 7.954 6.229 1.00 92.56 358 ALA A CA 1
ATOM 2851 C C . ALA A 1 358 ? -10.840 8.351 4.767 1.00 92.56 358 ALA A C 1
ATOM 2853 O O . ALA A 1 358 ? -9.927 7.861 4.104 1.00 92.56 358 ALA A 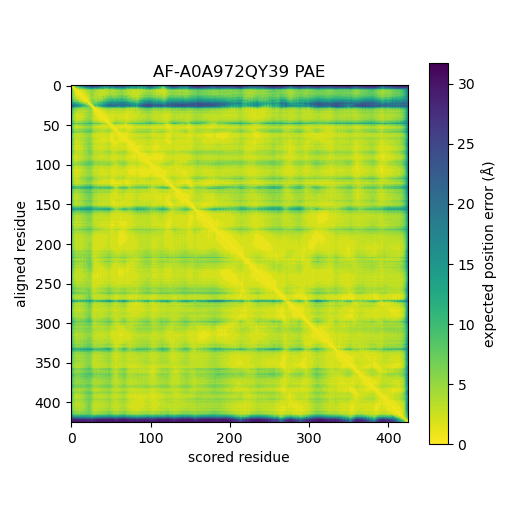O 1
ATOM 2854 N N . GLY A 1 359 ? -11.726 9.191 4.232 1.00 90.81 359 GLY A N 1
ATOM 2855 C CA . GLY A 1 359 ? -11.756 9.516 2.811 1.00 90.81 359 GLY A CA 1
ATOM 2856 C C . GLY A 1 359 ? -10.668 10.512 2.415 1.00 90.81 359 GLY A C 1
ATOM 2857 O O . GLY A 1 359 ? -10.671 11.653 2.873 1.00 90.81 359 GLY A O 1
ATOM 2858 N N . HIS A 1 360 ? -9.785 10.114 1.495 1.00 93.56 360 HIS A N 1
ATOM 2859 C CA . HIS A 1 360 ? -8.863 11.049 0.849 1.00 93.56 360 HIS A CA 1
ATOM 2860 C C . HIS A 1 360 ? -9.639 11.993 -0.072 1.00 93.56 360 HIS A C 1
ATOM 2862 O O . HIS A 1 360 ? -10.356 11.532 -0.961 1.00 93.56 360 HIS A O 1
ATOM 2868 N N . MET A 1 361 ? -9.509 13.305 0.112 1.00 91.56 361 MET A N 1
ATOM 2869 C CA . MET A 1 361 ? -10.287 14.316 -0.616 1.00 91.56 361 MET A CA 1
ATOM 2870 C C . MET A 1 361 ? -10.195 14.197 -2.147 1.00 91.56 361 MET A C 1
ATOM 2872 O O . MET A 1 361 ? -11.198 14.385 -2.832 1.00 91.56 361 MET A O 1
ATOM 2876 N N . ALA A 1 362 ? -9.030 13.824 -2.689 1.00 92.44 362 ALA A N 1
ATOM 2877 C CA . ALA A 1 362 ? -8.835 13.695 -4.132 1.00 92.44 362 ALA A CA 1
ATOM 2878 C C . ALA A 1 362 ? -9.421 12.393 -4.714 1.00 92.44 362 ALA A C 1
ATOM 2880 O O . ALA A 1 362 ? -9.557 12.252 -5.931 1.00 92.44 362 ALA A O 1
ATOM 2881 N N . CYS A 1 363 ? -9.823 11.439 -3.870 1.00 91.38 363 CYS A N 1
ATOM 2882 C CA . CYS A 1 363 ? -10.388 10.162 -4.300 1.00 91.38 363 CYS A CA 1
ATOM 2883 C C . CYS A 1 363 ? -11.899 10.260 -4.499 1.00 91.38 363 CYS A C 1
ATOM 2885 O O . CYS A 1 363 ? -12.703 9.760 -3.711 1.00 91.38 363 CYS A O 1
ATOM 2887 N N . LYS A 1 364 ? -12.271 10.927 -5.594 1.00 87.69 364 LYS A N 1
ATOM 2888 C CA . LYS A 1 364 ? -13.653 11.281 -5.949 1.00 87.69 364 LYS A CA 1
ATOM 2889 C C . LYS A 1 364 ? -14.592 10.073 -6.031 1.00 87.69 364 LYS A C 1
ATOM 2891 O O . LYS A 1 364 ? -15.725 10.167 -5.569 1.00 87.69 364 LYS A O 1
ATOM 2896 N N . SER A 1 365 ? -14.125 8.940 -6.562 1.00 85.88 365 SER A N 1
ATOM 2897 C CA . SER A 1 365 ? -14.915 7.701 -6.652 1.00 85.88 365 SER A CA 1
ATOM 2898 C C . SER A 1 365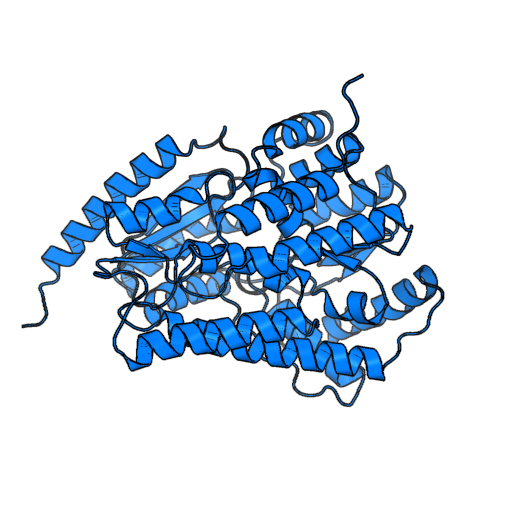 ? -15.347 7.187 -5.277 1.00 85.88 365 SER A C 1
ATOM 2900 O O . SER A 1 365 ? -16.501 6.808 -5.098 1.00 85.88 365 SER A O 1
ATOM 2902 N N . ASN A 1 366 ? -14.467 7.258 -4.278 1.00 87.62 366 ASN A N 1
ATOM 2903 C CA . ASN A 1 366 ? -14.785 6.813 -2.921 1.00 87.62 366 ASN A CA 1
ATOM 2904 C C . ASN A 1 366 ? -15.734 7.787 -2.221 1.00 87.62 366 ASN A C 1
ATOM 2906 O O . ASN A 1 366 ? -16.665 7.365 -1.538 1.00 87.62 366 ASN A O 1
ATOM 2910 N N . TRP A 1 367 ? -15.567 9.093 -2.445 1.00 90.25 367 TRP A N 1
ATOM 2911 C CA . TRP A 1 367 ? -16.511 10.090 -1.932 1.00 90.25 367 TRP A CA 1
ATOM 2912 C C . TRP A 1 367 ? -17.916 9.941 -2.501 1.00 90.25 367 TRP A C 1
ATOM 2914 O O . TRP A 1 367 ? -18.884 10.129 -1.764 1.00 90.25 367 TRP A O 1
ATOM 2924 N N . ALA A 1 368 ? -18.037 9.542 -3.768 1.00 90.62 368 ALA A N 1
ATOM 2925 C CA . ALA A 1 368 ? -19.331 9.312 -4.400 1.00 90.62 368 ALA A CA 1
ATOM 2926 C C . ALA A 1 368 ? -20.158 8.223 -3.689 1.00 90.62 368 ALA A C 1
ATOM 2928 O O . ALA A 1 368 ? -21.386 8.273 -3.724 1.00 90.62 368 ALA A O 1
ATOM 2929 N N . ILE A 1 369 ? -19.505 7.278 -3.001 1.00 91.69 369 ILE A N 1
ATOM 2930 C CA . ILE A 1 369 ? -20.159 6.144 -2.329 1.00 91.69 369 ILE A CA 1
ATOM 2931 C C . ILE A 1 369 ? -20.117 6.215 -0.796 1.00 91.69 369 ILE A C 1
ATOM 2933 O O . ILE A 1 369 ? -20.695 5.355 -0.135 1.00 91.69 369 ILE A O 1
ATOM 2937 N N . ALA A 1 370 ? -19.490 7.236 -0.201 1.00 93.38 370 ALA A N 1
ATOM 2938 C CA . ALA A 1 370 ? -19.264 7.318 1.248 1.00 93.38 370 ALA A CA 1
ATOM 2939 C C . ALA A 1 370 ? -20.559 7.210 2.077 1.00 93.38 370 ALA A C 1
ATOM 2941 O O . ALA A 1 370 ? -20.584 6.574 3.133 1.00 93.38 370 ALA A O 1
ATOM 2942 N N . LYS A 1 371 ? -21.661 7.802 1.592 1.00 94.38 371 LYS A N 1
ATOM 2943 C CA . LYS A 1 371 ? -22.975 7.671 2.238 1.00 94.38 371 LYS A CA 1
ATOM 2944 C C . LYS A 1 371 ? -23.525 6.248 2.132 1.00 94.38 371 LYS A C 1
ATOM 2946 O O . LYS A 1 371 ? -24.003 5.727 3.129 1.00 94.38 371 LYS A O 1
ATOM 2951 N N . MET A 1 372 ? -23.423 5.617 0.962 1.00 95.25 372 MET A N 1
ATOM 2952 C CA . MET A 1 372 ? -23.901 4.244 0.754 1.00 95.25 372 MET A CA 1
ATOM 2953 C C . MET A 1 372 ? -23.140 3.250 1.634 1.00 95.25 372 MET A C 1
ATOM 2955 O O . MET A 1 372 ? -23.750 2.365 2.223 1.00 95.25 372 MET A O 1
ATOM 2959 N N . VAL A 1 373 ? -21.820 3.427 1.762 1.00 94.94 373 VAL A N 1
ATOM 2960 C CA . VAL A 1 373 ? -20.974 2.637 2.668 1.00 94.94 373 VAL A CA 1
ATOM 2961 C C . VAL A 1 373 ? -21.457 2.786 4.106 1.00 94.94 373 VAL A C 1
ATOM 2963 O O . VAL A 1 373 ? -21.709 1.786 4.776 1.00 94.94 373 VAL A O 1
ATOM 2966 N N . LYS A 1 374 ? -21.627 4.031 4.563 1.00 95.62 374 LYS A N 1
ATOM 2967 C CA . LYS A 1 374 ? -22.095 4.328 5.915 1.00 95.62 374 LYS A CA 1
ATOM 2968 C C . LYS A 1 374 ? -23.463 3.709 6.198 1.00 95.62 374 LYS A C 1
ATOM 2970 O O . LYS A 1 374 ? -23.586 2.957 7.160 1.00 95.62 374 LYS A O 1
ATOM 2975 N N . ASP A 1 375 ? -24.457 4.022 5.370 1.00 96.12 375 ASP A N 1
ATOM 2976 C CA . ASP A 1 375 ? -25.838 3.582 5.572 1.00 96.12 375 ASP A CA 1
ATOM 2977 C C . ASP A 1 375 ? -25.900 2.047 5.594 1.00 96.12 375 ASP A C 1
ATOM 2979 O O . ASP A 1 375 ? -26.444 1.466 6.526 1.00 96.12 375 ASP A O 1
ATOM 2983 N N . ARG A 1 376 ? -25.224 1.369 4.654 1.00 96.12 376 ARG A N 1
ATOM 2984 C CA . ARG A 1 376 ? -25.215 -0.097 4.594 1.00 96.12 376 ARG A CA 1
ATOM 2985 C C . ARG A 1 376 ? -24.603 -0.747 5.835 1.00 96.12 376 ARG A C 1
ATOM 2987 O O . ARG A 1 376 ? -25.158 -1.709 6.360 1.00 96.12 376 ARG A O 1
ATOM 2994 N N . ILE A 1 377 ? -23.472 -0.232 6.316 1.00 96.75 377 ILE A N 1
ATOM 2995 C CA . ILE A 1 377 ? -22.817 -0.757 7.523 1.00 96.75 377 ILE A CA 1
ATOM 2996 C C . ILE A 1 377 ? -23.690 -0.542 8.759 1.00 96.75 377 ILE A C 1
ATOM 2998 O O . ILE A 1 377 ? -23.814 -1.447 9.590 1.00 96.75 377 ILE A O 1
ATOM 3002 N N . GLN A 1 378 ? -24.320 0.625 8.876 1.00 95.25 378 GLN A N 1
ATOM 3003 C CA . GLN A 1 378 ? -25.209 0.915 9.996 1.00 95.25 378 GLN A CA 1
ATOM 3004 C C . GLN A 1 378 ? -26.471 0.047 9.955 1.00 95.25 378 GLN A C 1
ATOM 3006 O O . GLN A 1 378 ? -26.814 -0.553 10.971 1.00 95.25 378 GLN A O 1
ATOM 3011 N N . ASP A 1 379 ? -27.115 -0.073 8.797 1.00 95.56 379 ASP A N 1
ATOM 3012 C CA . ASP A 1 379 ? -28.392 -0.774 8.653 1.00 95.56 379 ASP A CA 1
ATOM 3013 C C . ASP A 1 379 ? -28.235 -2.300 8.739 1.00 95.56 379 ASP A C 1
ATOM 3015 O O . ASP A 1 379 ? -29.049 -2.973 9.370 1.00 95.56 379 ASP A O 1
ATOM 3019 N N . GLU A 1 380 ? -27.181 -2.868 8.139 1.00 95.06 380 GLU A N 1
ATOM 3020 C CA . GLU A 1 380 ? -27.007 -4.325 8.061 1.00 95.06 380 GLU A CA 1
ATOM 3021 C C . GLU A 1 380 ? -26.096 -4.915 9.147 1.00 95.06 380 GLU A C 1
ATOM 3023 O O . GLU A 1 380 ? -26.260 -6.083 9.506 1.00 95.06 380 GLU A O 1
ATOM 3028 N N . ALA A 1 381 ? -25.101 -4.169 9.641 1.00 92.88 381 ALA A N 1
ATOM 3029 C CA . ALA A 1 381 ? -24.187 -4.646 10.688 1.00 92.88 381 ALA A CA 1
ATOM 3030 C C . ALA A 1 381 ? -24.406 -3.951 12.040 1.00 92.88 381 ALA A C 1
ATOM 3032 O O . ALA A 1 381 ? -23.836 -4.375 13.047 1.00 92.88 381 ALA A O 1
ATOM 3033 N N . GLY A 1 382 ? -25.204 -2.879 12.092 1.00 94.31 382 GLY A N 1
ATOM 3034 C CA . GLY A 1 382 ? -25.371 -2.082 13.304 1.00 94.31 382 GLY A CA 1
ATOM 3035 C C . GLY A 1 382 ? -24.083 -1.381 13.743 1.00 94.31 382 GLY A C 1
ATOM 3036 O O . GLY A 1 382 ? -24.000 -0.934 14.885 1.00 94.31 382 GLY A O 1
ATOM 3037 N N . VAL A 1 383 ? -23.044 -1.324 12.912 1.00 97.00 383 VAL A N 1
ATOM 3038 C CA . VAL A 1 383 ? -21.752 -0.749 13.305 1.00 97.00 383 VAL A CA 1
ATOM 3039 C C . VAL A 1 383 ? -21.803 0.761 13.056 1.00 97.00 383 VAL A C 1
ATOM 3041 O O . VAL A 1 383 ? -22.103 1.174 11.936 1.00 97.00 383 VAL A O 1
ATOM 3044 N N . PRO A 1 384 ? -21.554 1.620 14.062 1.00 97.25 384 PRO A N 1
ATOM 3045 C CA . PRO A 1 384 ? -21.492 3.060 13.842 1.00 97.25 384 PRO A CA 1
ATOM 3046 C C . PRO A 1 384 ? -20.315 3.403 12.918 1.00 97.25 384 PRO A C 1
ATOM 3048 O O . PRO A 1 384 ? -19.244 2.803 13.018 1.00 97.25 384 PRO A O 1
ATOM 3051 N N . VAL A 1 385 ? -20.515 4.381 12.029 1.00 97.50 385 VAL A N 1
ATOM 3052 C CA . VAL A 1 385 ? -19.516 4.792 11.030 1.00 97.50 385 VAL A CA 1
ATOM 3053 C C . VAL A 1 385 ? -19.196 6.277 11.173 1.00 97.50 385 VAL A C 1
ATOM 3055 O O . VAL A 1 385 ? -20.100 7.120 11.117 1.00 97.50 385 VAL A O 1
ATOM 3058 N N . LEU A 1 386 ? -17.909 6.596 11.308 1.00 97.00 386 LEU A N 1
ATOM 3059 C CA . LEU A 1 386 ? -17.382 7.955 11.221 1.00 97.00 386 LEU A CA 1
ATOM 3060 C C . LEU A 1 386 ? -16.863 8.217 9.808 1.00 97.00 386 LEU A C 1
ATOM 3062 O O . LEU A 1 386 ? -15.948 7.537 9.359 1.00 97.00 386 LEU A O 1
ATOM 3066 N N . ASN A 1 387 ? -17.389 9.244 9.142 1.00 95.56 387 ASN A N 1
ATOM 3067 C CA . ASN A 1 387 ? -16.802 9.749 7.902 1.00 95.56 387 ASN A CA 1
ATOM 3068 C C . ASN A 1 387 ? -15.860 10.904 8.242 1.00 95.56 387 ASN A C 1
ATOM 3070 O O . ASN A 1 387 ? -16.299 11.908 8.806 1.00 95.56 387 ASN A O 1
ATOM 3074 N N . ILE A 1 388 ? -14.587 10.769 7.881 1.00 94.19 388 ILE A N 1
ATOM 3075 C CA . ILE A 1 388 ? -13.585 11.825 8.007 1.00 94.19 388 ILE A CA 1
ATOM 3076 C C . ILE A 1 388 ? -13.192 12.259 6.602 1.00 94.19 388 ILE A C 1
ATOM 3078 O O . ILE A 1 388 ? -12.718 11.447 5.808 1.00 94.19 388 ILE A O 1
ATOM 3082 N N . GLN A 1 389 ? -13.407 13.537 6.297 1.00 92.94 389 GLN A N 1
ATOM 3083 C CA . GLN A 1 389 ? -12.831 14.152 5.111 1.00 92.94 389 GLN A CA 1
ATOM 3084 C C . GLN A 1 389 ? -11.434 14.642 5.446 1.00 92.94 389 GLN A C 1
ATOM 3086 O O . GLN A 1 389 ? -11.298 15.437 6.364 1.00 92.94 389 GLN A O 1
ATOM 3091 N N . LEU A 1 390 ? -10.419 14.134 4.746 1.00 94.06 390 LEU A N 1
ATOM 3092 C CA . LEU A 1 390 ? -9.021 14.475 4.999 1.00 94.06 390 LEU A CA 1
ATOM 3093 C C . LEU A 1 390 ? -8.170 14.339 3.732 1.00 94.06 390 LEU A C 1
ATOM 3095 O O . LEU A 1 390 ? -8.583 13.746 2.735 1.00 94.06 390 LEU A O 1
ATOM 3099 N N . ASP A 1 391 ? -6.951 14.859 3.776 1.00 95.06 391 ASP A N 1
ATOM 3100 C CA . ASP A 1 391 ? -5.883 14.446 2.873 1.00 95.06 391 ASP A CA 1
ATOM 3101 C C . ASP A 1 391 ? -4.987 13.458 3.627 1.00 95.06 391 ASP A C 1
ATOM 3103 O O . ASP A 1 391 ? -4.620 13.723 4.765 1.00 95.06 391 ASP A O 1
ATOM 3107 N N . LEU A 1 392 ? -4.692 12.284 3.054 1.00 93.94 392 LEU A N 1
ATOM 3108 C CA . LEU A 1 392 ? -3.958 11.242 3.782 1.00 93.94 392 LEU A CA 1
ATOM 3109 C C . LEU A 1 392 ? -2.508 11.658 4.046 1.00 93.94 392 LEU A C 1
ATOM 3111 O O . LEU A 1 392 ? -1.885 11.122 4.961 1.00 93.94 392 LEU A O 1
ATOM 3115 N N . PHE A 1 393 ? -1.993 12.604 3.258 1.00 95.38 393 PHE A N 1
ATOM 3116 C CA . PHE A 1 393 ? -0.591 12.989 3.235 1.00 95.38 393 PHE A CA 1
ATOM 3117 C C . PHE A 1 393 ? -0.354 14.460 3.608 1.00 95.38 393 PHE A C 1
ATOM 3119 O O . PHE A 1 393 ? 0.765 14.802 3.993 1.00 95.38 393 PHE A O 1
ATOM 3126 N N . ASP A 1 394 ? -1.379 15.316 3.500 1.00 95.00 394 ASP A N 1
ATOM 3127 C CA . ASP A 1 394 ? -1.304 16.755 3.782 1.00 95.00 394 ASP A CA 1
ATOM 3128 C C . ASP A 1 394 ? -2.118 17.162 5.035 1.00 95.00 394 ASP A C 1
ATOM 3130 O O . ASP A 1 394 ? -3.354 17.213 4.995 1.00 95.00 394 ASP A O 1
ATOM 3134 N N . PRO A 1 395 ? -1.459 17.528 6.152 1.00 95.12 395 PRO A N 1
ATOM 3135 C CA . PRO A 1 395 ? -2.148 17.919 7.381 1.00 95.12 395 PRO A CA 1
ATOM 3136 C C . PRO A 1 395 ? -2.876 19.270 7.287 1.00 95.12 395 PRO A C 1
ATOM 3138 O O . PRO A 1 395 ? -3.648 19.603 8.188 1.00 95.12 395 PRO A O 1
ATOM 3141 N N . ARG A 1 396 ? -2.645 20.074 6.237 1.00 94.25 396 ARG A N 1
ATOM 3142 C CA . ARG A 1 396 ? -3.242 21.416 6.083 1.00 94.25 396 ARG A CA 1
ATOM 3143 C C . ARG A 1 396 ? -4.728 21.363 5.740 1.00 94.25 396 ARG A C 1
ATOM 3145 O O . ARG A 1 396 ? -5.449 22.319 6.010 1.00 94.25 396 ARG A O 1
ATOM 3152 N N . ILE A 1 397 ? -5.187 20.245 5.179 1.00 93.50 397 ILE A N 1
ATOM 3153 C CA . ILE A 1 397 ? -6.596 20.021 4.841 1.00 93.50 397 ILE A CA 1
ATOM 3154 C C . ILE A 1 397 ? -7.395 19.661 6.091 1.00 93.50 397 ILE A C 1
ATOM 3156 O O . ILE A 1 397 ? -8.478 20.193 6.334 1.00 93.50 397 ILE A O 1
ATOM 3160 N N . THR A 1 398 ? -6.880 18.739 6.900 1.00 95.56 398 THR A N 1
ATOM 3161 C CA . THR A 1 398 ? -7.485 18.369 8.181 1.00 95.56 398 THR A CA 1
ATOM 3162 C C . THR A 1 398 ? -6.378 17.973 9.140 1.00 95.56 398 THR A C 1
ATOM 3164 O O . THR A 1 398 ? -5.720 16.955 8.948 1.00 95.56 398 THR A O 1
ATOM 3167 N N . SER A 1 399 ? -6.173 18.789 10.174 1.00 96.00 399 SER A N 1
ATOM 3168 C CA . SER A 1 399 ? -5.066 18.597 11.109 1.00 96.00 399 SER A CA 1
ATOM 3169 C C . SER A 1 399 ? -5.237 17.334 11.956 1.00 96.00 399 SER A C 1
ATOM 3171 O O . SER A 1 399 ? -6.357 16.908 12.251 1.00 96.00 399 SER A O 1
ATOM 3173 N N . ALA A 1 400 ? -4.120 16.779 12.436 1.00 95.44 400 ALA A N 1
ATOM 3174 C CA . ALA A 1 400 ? -4.115 15.664 13.386 1.00 95.44 400 ALA A CA 1
ATOM 3175 C C . ALA A 1 400 ? -4.990 15.932 14.625 1.00 95.44 400 ALA A C 1
ATOM 3177 O O . ALA A 1 400 ? -5.696 15.046 15.102 1.00 95.44 400 ALA A O 1
ATOM 3178 N N . GLU A 1 401 ? -4.966 17.161 15.142 1.00 96.56 401 GLU A N 1
ATOM 3179 C CA . GLU A 1 401 ? -5.768 17.594 16.293 1.00 96.56 401 GLU A CA 1
ATOM 3180 C C . GLU A 1 401 ? -7.267 17.550 15.983 1.00 96.56 401 GLU A C 1
ATOM 3182 O O . GLU A 1 401 ? -8.053 17.049 16.789 1.00 96.56 401 GLU A O 1
ATOM 3187 N N . THR A 1 402 ? -7.657 18.003 14.789 1.00 97.62 402 THR A N 1
ATOM 3188 C CA . THR A 1 402 ? -9.048 17.944 14.325 1.00 97.62 402 THR A CA 1
ATOM 3189 C C . THR A 1 402 ? -9.512 16.495 14.196 1.00 97.62 402 THR A C 1
ATOM 3191 O O . THR A 1 402 ? -10.576 16.142 14.707 1.00 97.62 402 THR A O 1
ATOM 3194 N N . ILE A 1 403 ? -8.688 15.630 13.592 1.00 97.12 403 ILE A N 1
ATOM 3195 C CA . ILE A 1 403 ? -8.976 14.195 13.459 1.00 97.12 403 ILE A CA 1
ATOM 3196 C C . ILE A 1 403 ? -9.135 13.544 14.840 1.00 97.12 403 ILE A C 1
ATOM 3198 O O . ILE A 1 403 ? -10.119 12.842 15.072 1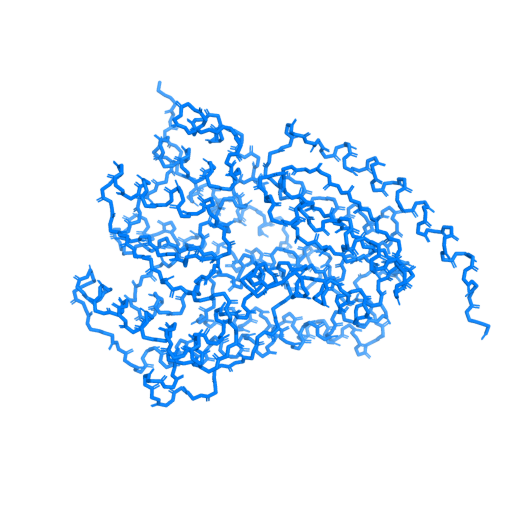.00 97.12 403 ILE A O 1
ATOM 3202 N N . LYS A 1 404 ? -8.228 13.817 15.788 1.00 97.25 404 LYS A N 1
ATOM 3203 C CA . LYS A 1 404 ? -8.329 13.325 17.176 1.00 97.25 404 LYS A CA 1
ATOM 3204 C C . LYS A 1 404 ? -9.609 13.812 17.859 1.00 97.25 404 LYS A C 1
ATOM 3206 O O . LYS A 1 404 ? -10.274 13.024 18.523 1.00 97.25 404 LYS A O 1
ATOM 3211 N N . GLY A 1 405 ? -10.015 15.065 17.645 1.00 98.00 405 GLY A N 1
ATOM 3212 C CA . GLY A 1 405 ? -11.294 15.592 18.134 1.00 98.00 405 GLY A CA 1
ATOM 3213 C C . GLY A 1 405 ? -12.513 14.842 17.579 1.00 98.00 405 GLY A C 1
ATOM 3214 O O . GLY A 1 405 ? -13.424 14.495 18.333 1.00 98.00 405 GLY A O 1
ATOM 3215 N N . MET A 1 406 ? -12.519 14.529 16.280 1.00 97.94 406 MET A N 1
ATOM 3216 C CA . MET A 1 406 ? -13.579 13.727 15.651 1.00 97.94 406 MET A CA 1
ATOM 3217 C C . MET A 1 406 ? -13.611 12.294 16.195 1.00 97.94 406 MET A C 1
ATOM 3219 O O . MET A 1 406 ? -14.686 11.780 16.510 1.00 97.94 406 MET A O 1
ATOM 3223 N N . LEU A 1 407 ? -12.440 11.670 16.355 1.00 97.88 407 LEU A N 1
ATOM 3224 C CA . LEU A 1 407 ? -12.306 10.331 16.927 1.00 97.88 407 LEU A CA 1
ATOM 3225 C C . LEU A 1 407 ? -12.756 10.290 18.394 1.00 97.88 407 LEU A C 1
ATOM 3227 O O . LEU A 1 407 ? -13.479 9.372 18.757 1.00 97.88 407 LEU A O 1
ATOM 3231 N N . ASN A 1 408 ? -12.433 11.296 19.214 1.00 98.00 408 ASN A N 1
ATOM 3232 C CA . ASN A 1 408 ? -12.906 11.398 20.604 1.00 98.00 408 ASN A CA 1
ATOM 3233 C C . ASN A 1 408 ? -14.436 11.350 20.699 1.00 98.00 408 ASN A C 1
ATOM 3235 O O . ASN A 1 408 ? -15.012 10.581 21.478 1.00 98.00 408 ASN A O 1
ATOM 3239 N N . ASN A 1 409 ? -15.104 12.164 19.880 1.00 97.75 409 ASN A N 1
ATOM 3240 C CA . ASN A 1 409 ? -16.563 12.198 19.827 1.00 97.75 409 ASN A CA 1
ATOM 3241 C C . ASN A 1 409 ? -17.124 10.849 19.357 1.00 97.75 409 ASN A C 1
ATOM 3243 O O . ASN A 1 409 ? -18.075 10.331 19.939 1.00 97.75 409 ASN A O 1
ATOM 3247 N N . PHE A 1 410 ? -16.501 10.245 18.346 1.00 98.06 410 PHE A N 1
ATOM 3248 C CA . PHE A 1 410 ? -16.923 8.953 17.819 1.00 98.06 410 PHE A CA 1
ATOM 3249 C C . PHE A 1 410 ? -16.738 7.804 18.815 1.00 98.06 410 PHE A C 1
ATOM 3251 O O . PHE A 1 410 ? -17.631 6.968 18.958 1.00 98.06 410 PHE A O 1
ATOM 3258 N N . MET A 1 411 ? -15.635 7.790 19.566 1.00 98.19 411 MET A N 1
ATOM 3259 C CA . MET A 1 411 ? -15.415 6.810 20.627 1.00 98.19 411 MET A CA 1
ATOM 3260 C C . MET A 1 411 ? -16.499 6.906 21.701 1.00 98.19 411 MET A C 1
ATOM 3262 O O . MET A 1 411 ? -16.991 5.874 22.145 1.00 98.19 411 MET A O 1
ATOM 3266 N N . THR A 1 412 ? -16.957 8.114 22.047 1.00 96.19 412 THR A N 1
ATOM 3267 C CA . THR A 1 412 ? -18.090 8.297 22.973 1.00 96.19 412 THR A CA 1
ATOM 3268 C C . THR A 1 412 ? -19.350 7.593 22.452 1.00 96.19 412 THR A C 1
ATOM 3270 O O . THR A 1 412 ? -19.973 6.827 23.186 1.00 96.19 412 THR A O 1
ATOM 3273 N N . THR A 1 413 ? -19.670 7.743 21.161 1.00 94.62 413 THR A N 1
ATOM 3274 C CA . THR A 1 413 ? -20.788 7.030 20.516 1.00 94.62 413 THR A CA 1
ATOM 3275 C C . THR A 1 413 ? -20.618 5.507 20.549 1.00 94.62 413 THR A C 1
ATOM 3277 O O . THR A 1 413 ? -21.574 4.785 20.833 1.00 94.62 413 THR A O 1
ATOM 3280 N N . ILE A 1 414 ? -19.414 4.989 20.282 1.00 96.44 414 ILE A N 1
ATOM 3281 C CA . ILE A 1 414 ? -19.132 3.544 20.360 1.00 96.44 414 ILE A CA 1
ATOM 3282 C C . ILE A 1 414 ? -19.348 3.030 21.790 1.00 96.44 414 ILE A C 1
ATOM 3284 O O . ILE A 1 414 ? -19.998 2.002 21.991 1.00 96.44 414 ILE A O 1
ATOM 3288 N N . MET A 1 415 ? -18.843 3.756 22.790 1.00 94.44 415 MET A N 1
ATOM 3289 C CA . MET A 1 415 ? -18.974 3.404 24.205 1.00 94.44 415 MET A CA 1
ATOM 3290 C C . MET A 1 415 ? -20.443 3.345 24.647 1.00 94.44 415 MET A C 1
ATOM 3292 O O . MET A 1 415 ? -20.836 2.426 25.367 1.00 94.44 415 MET A O 1
ATOM 3296 N N . GLU A 1 416 ? -21.266 4.301 24.215 1.00 91.44 416 GLU A N 1
ATOM 3297 C CA . GLU A 1 416 ? -22.707 4.328 24.495 1.00 91.44 416 GLU A CA 1
ATOM 3298 C C . GLU A 1 416 ? -23.445 3.170 23.816 1.00 91.44 416 GLU A C 1
ATOM 3300 O O . GLU A 1 416 ? -24.211 2.458 24.473 1.00 91.44 416 GLU A O 1
ATOM 3305 N N . ASN A 1 417 ? -23.154 2.910 22.538 1.00 85.75 417 ASN A N 1
ATOM 3306 C CA . ASN A 1 417 ? -23.740 1.792 21.796 1.00 85.75 417 ASN A CA 1
ATOM 3307 C C . ASN A 1 417 ? -23.404 0.437 22.430 1.00 85.75 417 ASN A C 1
ATOM 3309 O O . ASN A 1 417 ? -24.272 -0.431 22.530 1.00 85.75 417 ASN A O 1
ATOM 3313 N N . LYS A 1 418 ? -22.164 0.251 22.898 1.00 82.06 418 LYS A N 1
ATOM 3314 C CA . LYS A 1 418 ? -21.740 -0.997 23.548 1.00 82.06 418 LYS A CA 1
ATOM 3315 C C . LYS A 1 418 ? -22.426 -1.197 24.900 1.00 82.06 418 LYS A C 1
ATOM 3317 O O . LYS A 1 418 ? -22.878 -2.301 25.188 1.00 82.06 418 LYS A O 1
ATOM 3322 N N . LYS A 1 419 ? -22.599 -0.129 25.691 1.00 78.44 419 LYS A N 1
ATOM 3323 C CA . LYS A 1 419 ? -23.390 -0.165 26.939 1.00 78.44 419 LYS A CA 1
ATOM 3324 C C . LYS A 1 419 ? -24.858 -0.516 26.682 1.00 78.44 419 LYS A C 1
ATOM 3326 O O . LYS A 1 419 ? -25.428 -1.303 27.430 1.00 78.44 419 LYS A O 1
ATOM 3331 N N . GLY A 1 420 ? -25.455 0.032 25.620 1.00 68.81 420 GLY A N 1
ATOM 3332 C CA . GLY A 1 420 ? -26.847 -0.234 25.240 1.00 68.81 420 GLY A CA 1
ATOM 3333 C C . GLY A 1 420 ? -27.111 -1.661 24.742 1.00 68.81 420 GLY A C 1
ATOM 3334 O O . GLY A 1 420 ? -28.246 -2.123 24.812 1.00 68.81 420 GLY A O 1
ATOM 3335 N N . ARG A 1 421 ? -26.077 -2.376 24.276 1.00 61.81 421 ARG A N 1
ATOM 3336 C CA . ARG A 1 421 ? -26.182 -3.769 23.805 1.00 61.81 421 ARG A CA 1
ATOM 3337 C C . ARG A 1 421 ? -26.157 -4.820 24.917 1.00 61.81 421 ARG A C 1
ATOM 3339 O O . ARG A 1 421 ? -26.545 -5.948 24.642 1.00 61.81 421 ARG A O 1
ATOM 3346 N N . GLY A 1 422 ? -25.780 -4.443 26.143 1.00 42.94 422 GLY A N 1
ATOM 3347 C CA . GLY A 1 422 ? -25.709 -5.339 27.299 1.00 42.94 422 GLY A CA 1
ATOM 3348 C C . GLY A 1 422 ? -24.600 -6.391 27.177 1.00 42.94 422 GLY A C 1
ATOM 3349 O O . GLY A 1 422 ? -24.421 -7.024 26.139 1.00 42.94 422 GLY A O 1
ATOM 3350 N N . SER A 1 423 ? -23.838 -6.594 28.252 1.00 35.34 423 SER A N 1
ATOM 3351 C CA . SER A 1 423 ? -22.964 -7.764 28.376 1.00 35.34 423 SER A CA 1
ATOM 3352 C C . SER A 1 423 ? -23.795 -9.040 28.173 1.00 35.34 423 SER A C 1
ATOM 3354 O O . SER A 1 423 ? -24.886 -9.117 28.747 1.00 35.34 423 SER A O 1
ATOM 3356 N N . PRO A 1 424 ? -23.322 -10.046 27.412 1.00 39.09 424 PRO A N 1
ATOM 3357 C CA . PRO A 1 424 ? -23.911 -11.374 27.505 1.00 39.09 424 PRO A CA 1
ATOM 3358 C C . PRO A 1 424 ? -23.796 -11.801 28.971 1.00 39.09 424 PRO A C 1
ATOM 3360 O O . PRO A 1 424 ? -22.707 -11.725 29.545 1.00 39.09 424 PRO A O 1
ATOM 3363 N N . CYS A 1 425 ? -24.931 -12.127 29.584 1.00 32.19 425 CYS A N 1
ATOM 3364 C CA . CYS A 1 425 ? -24.982 -12.669 30.936 1.00 32.19 425 CYS A CA 1
ATOM 3365 C C . CYS A 1 425 ? -24.308 -14.043 31.003 1.00 32.19 425 CYS A C 1
ATOM 3367 O O . CYS A 1 425 ? -24.388 -14.778 29.990 1.00 32.19 425 CYS A O 1
#

Foldseek 3Di:
DPDQAQLLVVLLVVLVVVCVVCVVPDLFFFPSVQVNVLSVVVVVCLVVVHAEEEEALLAACLQCVLLRYQYDHLLLSLLSCLQVVNLPQQLVQQVVPDPNLAASSLSSSNSCVVSVNYDDGQEYEYEPDDDVSCVVRVVVSCVVVVHHYAYQYAALDQDLVRLLSSLVSVVVVQVVSCVSSVHHRDLVSSLQLLVQLQLLLVLLQLLLLQLLDVVRQDQQLRLQSCLSCNRRPRSHNSSSVSSVRRSVSSVVCVVVVHHVDPDQDFEEEEQDDALSNCSCVRVVCCVPPSYGDSYYQQRNQDQHRQDDSPDSSSVSSSSSNSSCRHRRNQCSRHDVCSSLVSLLCRCPSNVGLAYEHADASSPVSCVVCVVVSQVSCCVPVVHHYHYDYDHSRDCVRPHPVNVVVSVVVVSVVSVVVVVVVDDDD

Mean predicted aligned error: 4.55 Å

pLDDT: mean 92.18, std 9.18, range [32.19, 98.81]